Protein AF-A0A318Z7G8-F1 (afdb_monomer)

Organism: NCBI:txid1450539

Structure (mmCIF, N/CA/C/O backbone):
data_AF-A0A318Z7G8-F1
#
_entry.id   AF-A0A318Z7G8-F1
#
loop_
_atom_site.group_PDB
_atom_site.id
_atom_site.type_symbol
_atom_site.label_atom_id
_atom_site.label_alt_id
_atom_site.label_comp_id
_atom_site.label_asym_id
_atom_site.label_entity_id
_atom_site.label_seq_id
_atom_site.pdbx_PDB_ins_code
_atom_site.Cartn_x
_atom_site.Cartn_y
_atom_site.Cartn_z
_atom_site.occupancy
_atom_site.B_iso_or_equiv
_atom_site.auth_seq_id
_atom_site.auth_comp_id
_atom_site.auth_asym_id
_atom_site.auth_atom_id
_atom_site.pdbx_PDB_model_num
ATOM 1 N N . MET A 1 1 ? 38.518 12.939 -54.192 1.00 28.25 1 MET A N 1
ATOM 2 C CA . MET A 1 1 ? 39.125 14.227 -53.791 1.00 28.25 1 MET A CA 1
ATOM 3 C C . MET A 1 1 ? 38.011 15.250 -53.676 1.00 28.25 1 MET A C 1
ATOM 5 O O . MET A 1 1 ? 37.315 15.399 -54.661 1.00 28.25 1 MET A O 1
ATOM 9 N N . LYS A 1 2 ? 37.862 15.833 -52.472 1.00 27.08 2 LYS A N 1
ATOM 10 C CA . LYS A 1 2 ? 37.438 17.209 -52.117 1.00 27.08 2 LYS A CA 1
ATOM 11 C C . LYS A 1 2 ? 36.318 17.892 -52.931 1.00 27.08 2 LYS A C 1
ATOM 13 O O . LYS A 1 2 ? 36.395 17.907 -54.143 1.00 27.08 2 LYS A O 1
ATOM 18 N N . THR A 1 3 ? 35.358 18.636 -52.387 1.00 26.48 3 THR A N 1
ATOM 19 C CA . THR A 1 3 ? 34.865 19.006 -51.041 1.00 26.48 3 THR A CA 1
ATOM 20 C C . THR A 1 3 ? 33.727 20.013 -51.295 1.00 26.48 3 THR A C 1
ATOM 22 O O . THR A 1 3 ? 33.804 20.717 -52.292 1.00 26.48 3 THR A O 1
ATOM 25 N N . SER A 1 4 ? 32.835 20.184 -50.309 1.00 24.86 4 SER A N 1
ATOM 26 C CA . SER A 1 4 ? 32.226 21.471 -49.912 1.00 24.86 4 SER A CA 1
ATOM 27 C C . SER A 1 4 ? 31.283 22.179 -50.893 1.00 24.86 4 SER A C 1
ATOM 29 O O . SER A 1 4 ? 31.755 22.822 -51.819 1.00 24.86 4 SER A O 1
ATOM 31 N N . ASP A 1 5 ? 30.000 22.253 -50.524 1.00 24.05 5 ASP A N 1
ATOM 32 C CA . ASP A 1 5 ? 29.178 23.441 -50.779 1.00 24.05 5 ASP A CA 1
ATOM 33 C C . ASP A 1 5 ? 28.486 23.889 -49.485 1.00 24.05 5 ASP A C 1
ATOM 35 O O . ASP A 1 5 ? 27.828 23.105 -48.796 1.00 24.05 5 ASP A O 1
ATOM 39 N N . ASP A 1 6 ? 28.687 25.168 -49.175 1.00 26.48 6 ASP A N 1
ATOM 40 C CA . ASP A 1 6 ? 28.184 25.906 -48.024 1.00 26.48 6 ASP A CA 1
ATOM 41 C C . ASP A 1 6 ? 27.106 26.910 -48.486 1.00 26.48 6 ASP A C 1
ATOM 43 O O . ASP A 1 6 ? 27.318 27.700 -49.400 1.00 26.48 6 ASP A O 1
ATOM 47 N N . LEU A 1 7 ? 25.989 26.910 -47.753 1.00 24.06 7 LEU A N 1
ATOM 48 C CA . LEU A 1 7 ? 25.219 28.067 -47.262 1.00 24.06 7 LEU A CA 1
ATOM 49 C C . LEU A 1 7 ? 24.471 29.055 -48.203 1.00 24.06 7 LEU A C 1
ATOM 51 O O . LEU A 1 7 ? 25.043 29.955 -48.804 1.00 24.06 7 LEU A O 1
ATOM 55 N N . ARG A 1 8 ? 23.141 29.056 -47.951 1.00 24.61 8 ARG A N 1
ATOM 56 C CA . ARG A 1 8 ? 22.180 30.186 -47.784 1.00 24.61 8 ARG A CA 1
ATOM 57 C C . ARG A 1 8 ? 21.653 30.872 -49.049 1.00 24.61 8 ARG A C 1
ATOM 59 O O . ARG A 1 8 ? 22.427 31.307 -49.883 1.00 24.61 8 ARG A O 1
ATOM 66 N N . ILE A 1 9 ? 20.324 31.093 -49.120 1.00 24.69 9 ILE A N 1
ATOM 67 C CA . ILE A 1 9 ? 19.695 32.432 -49.000 1.00 24.69 9 ILE A CA 1
ATOM 68 C C . ILE A 1 9 ? 18.133 32.360 -48.907 1.00 24.69 9 ILE A C 1
ATOM 70 O O . ILE A 1 9 ? 17.493 31.772 -49.767 1.00 24.69 9 ILE A O 1
ATOM 74 N N . TRP A 1 10 ? 17.587 33.047 -47.877 1.00 24.45 10 TRP A N 1
ATOM 75 C CA . TRP A 1 10 ? 16.293 33.784 -47.728 1.00 24.45 10 TRP A CA 1
ATOM 76 C C . TRP A 1 10 ? 14.973 33.117 -47.242 1.00 24.45 10 TRP A C 1
ATOM 78 O O . TRP A 1 10 ? 14.460 32.173 -47.825 1.00 24.45 10 TRP A O 1
ATOM 88 N N . GLY A 1 11 ? 14.396 33.706 -46.170 1.00 21.09 11 GLY A N 1
ATOM 89 C CA . GLY A 1 11 ? 12.992 33.561 -45.700 1.00 21.09 11 GLY A CA 1
ATOM 90 C C . GLY A 1 11 ? 12.064 34.634 -46.316 1.00 21.09 11 GLY A C 1
ATOM 91 O O . GLY A 1 11 ? 12.413 35.114 -47.391 1.00 21.09 11 GLY A O 1
ATOM 92 N N . PRO A 1 12 ? 10.970 35.133 -45.676 1.00 36.91 12 PRO A N 1
ATOM 93 C CA . PRO A 1 12 ? 10.249 34.717 -44.459 1.00 36.91 12 PRO A CA 1
ATOM 94 C C . PRO A 1 12 ? 8.695 34.593 -44.629 1.00 36.91 12 PRO A C 1
ATOM 96 O O . PRO A 1 12 ? 8.121 34.985 -45.636 1.00 36.91 12 PRO A O 1
ATOM 99 N N . THR A 1 13 ? 8.015 34.175 -43.547 1.00 24.30 13 THR A N 1
ATOM 100 C CA . THR A 1 13 ? 6.597 34.419 -43.146 1.00 24.30 13 THR A CA 1
ATOM 101 C C . THR A 1 13 ? 5.492 33.346 -43.321 1.00 24.30 13 THR A C 1
ATOM 103 O O . THR A 1 13 ? 5.147 32.933 -44.418 1.00 24.30 13 THR A O 1
ATOM 106 N N . ARG A 1 14 ? 4.846 33.094 -42.158 1.00 24.17 14 ARG A N 1
ATOM 107 C CA . ARG A 1 14 ? 3.439 32.727 -41.841 1.00 24.17 14 ARG A CA 1
ATOM 108 C C . ARG A 1 14 ? 3.049 31.260 -41.533 1.00 24.17 14 ARG A C 1
ATOM 110 O O . ARG A 1 14 ? 2.764 30.468 -42.417 1.00 24.17 14 ARG A O 1
ATOM 117 N N . SER A 1 15 ? 2.785 31.073 -40.227 1.00 22.12 15 SER A N 1
ATOM 118 C CA . SER A 1 15 ? 1.856 30.145 -39.529 1.00 22.12 15 SER A CA 1
ATOM 119 C C . SER A 1 15 ? 2.341 28.718 -39.201 1.00 22.12 15 SER A C 1
ATOM 121 O O . SER A 1 15 ? 2.855 28.041 -40.085 1.00 22.12 15 SER A O 1
ATOM 123 N N . PRO A 1 16 ? 2.158 28.232 -37.950 1.00 22.12 16 PRO A N 1
ATOM 124 C CA . PRO A 1 16 ? 2.639 26.922 -37.508 1.00 22.12 16 PRO A CA 1
ATOM 125 C C . PRO A 1 16 ? 1.588 25.820 -37.740 1.00 22.12 16 PRO A C 1
ATOM 127 O O . PRO A 1 16 ? 0.400 26.074 -37.537 1.00 22.12 16 PRO A O 1
ATOM 130 N N . PRO A 1 17 ? 1.978 24.573 -38.058 1.00 23.17 17 PRO A N 1
ATOM 131 C CA . PRO A 1 17 ? 1.122 23.430 -37.803 1.00 23.17 17 PRO A CA 1
ATOM 132 C C . PRO A 1 17 ? 1.338 22.947 -36.362 1.00 23.17 17 PRO A C 1
ATOM 134 O O . PRO A 1 17 ? 2.461 22.713 -35.926 1.00 23.17 17 PRO A O 1
ATOM 137 N N . VAL A 1 18 ? 0.233 22.899 -35.622 1.00 25.19 18 VAL A N 1
ATOM 138 C CA . VAL A 1 18 ? -0.140 21.974 -34.538 1.00 25.19 18 VAL A CA 1
ATOM 139 C C . VAL A 1 18 ? 0.921 20.913 -34.177 1.00 25.19 18 VAL A C 1
ATOM 141 O O . VAL A 1 18 ? 1.178 20.007 -34.961 1.00 25.19 18 VAL A O 1
ATOM 144 N N . TRP A 1 19 ? 1.475 20.981 -32.957 1.00 20.56 19 TRP A N 1
ATOM 145 C CA . TRP A 1 19 ? 2.303 19.918 -32.355 1.00 20.56 19 TRP A CA 1
ATOM 146 C C . TRP A 1 19 ? 1.695 19.433 -31.024 1.00 20.56 19 TRP A C 1
ATOM 148 O O . TRP A 1 19 ? 2.012 19.935 -29.946 1.00 20.56 19 TRP A O 1
ATOM 158 N N . SER A 1 20 ? 0.836 18.421 -31.113 1.00 21.39 20 SER A N 1
ATOM 159 C CA . SER A 1 20 ? 0.545 17.391 -30.096 1.00 21.39 20 SER A CA 1
ATOM 160 C C . SER A 1 20 ? 1.202 16.098 -30.618 1.00 21.39 20 SER A C 1
ATOM 162 O O . SER A 1 20 ? 1.375 15.980 -31.820 1.00 21.39 20 SER A O 1
ATOM 164 N N . MET A 1 21 ? 1.666 15.077 -29.906 1.00 24.67 21 MET A N 1
ATOM 165 C CA . MET A 1 21 ? 1.542 14.514 -28.564 1.00 24.67 21 MET A CA 1
ATOM 166 C C . MET A 1 21 ? 2.656 13.450 -28.511 1.00 24.67 21 MET A C 1
ATOM 168 O O . MET A 1 21 ? 2.887 12.787 -29.514 1.00 24.67 21 MET A O 1
ATOM 172 N N . ILE A 1 22 ? 3.342 13.254 -27.382 1.00 27.52 22 ILE A N 1
ATOM 173 C CA . ILE A 1 22 ? 4.153 12.039 -27.159 1.00 27.52 22 ILE A CA 1
ATOM 174 C C . ILE A 1 22 ? 4.022 11.716 -25.671 1.00 27.52 22 ILE A C 1
ATOM 176 O O . ILE A 1 22 ? 4.453 12.523 -24.841 1.00 27.52 22 ILE A O 1
ATOM 180 N N . TYR A 1 23 ? 3.343 10.600 -25.393 1.00 24.52 23 TYR A N 1
ATOM 181 C CA . TYR A 1 23 ? 2.930 10.090 -24.086 1.00 24.52 23 TYR A CA 1
ATOM 182 C C . TYR A 1 23 ? 3.880 8.984 -23.610 1.00 24.52 23 TYR A C 1
ATOM 184 O O . TYR A 1 23 ? 4.115 8.001 -24.312 1.00 24.52 23 TYR A O 1
ATOM 192 N N . THR A 1 24 ? 4.350 9.118 -22.374 1.00 28.08 24 THR A N 1
ATOM 193 C CA . THR A 1 24 ? 4.839 8.026 -21.527 1.00 28.08 24 THR A CA 1
ATOM 194 C C . THR A 1 24 ? 3.928 7.974 -20.301 1.00 28.08 24 THR A C 1
ATOM 196 O O . THR A 1 24 ? 3.599 9.000 -19.723 1.00 28.08 24 THR A O 1
ATOM 199 N N . SER A 1 25 ? 3.434 6.791 -19.957 1.00 30.67 25 SER A N 1
ATOM 200 C CA . SER A 1 25 ? 2.810 6.447 -18.671 1.00 30.67 25 SER A CA 1
ATOM 201 C C . SER A 1 25 ? 1.802 7.349 -17.976 1.00 30.67 25 SER A C 1
ATOM 203 O O . SER A 1 25 ? 1.813 7.330 -16.761 1.00 30.67 25 SER A O 1
ATOM 205 N N . ARG A 1 26 ? 0.906 8.095 -18.638 1.00 38.47 26 ARG A N 1
ATOM 206 C CA . ARG A 1 26 ? -0.037 9.021 -17.946 1.00 38.47 26 ARG A CA 1
ATOM 207 C C . ARG A 1 26 ? 0.625 10.011 -16.951 1.00 38.47 26 ARG A C 1
ATOM 209 O O . ARG A 1 26 ? -0.055 10.911 -16.502 1.00 38.47 26 ARG A O 1
ATOM 216 N N . ARG A 1 27 ? 1.949 9.933 -16.777 1.00 46.72 27 ARG A N 1
ATOM 217 C CA . ARG A 1 27 ? 2.882 10.609 -15.889 1.00 46.72 27 ARG A CA 1
ATOM 218 C C . ARG A 1 27 ? 3.991 11.141 -16.790 1.00 46.72 27 ARG A C 1
ATOM 220 O O . ARG A 1 27 ? 4.793 10.354 -17.294 1.00 46.72 27 ARG A O 1
ATOM 227 N N . ILE A 1 28 ? 4.061 12.460 -16.951 1.00 34.56 28 ILE A N 1
ATOM 228 C CA . ILE A 1 28 ? 5.287 13.191 -17.314 1.00 34.56 28 ILE A CA 1
ATOM 229 C C . ILE A 1 28 ? 5.379 13.993 -18.626 1.00 34.56 28 ILE A C 1
ATOM 231 O O . ILE A 1 28 ? 5.517 13.456 -19.721 1.00 34.56 28 ILE A O 1
ATOM 235 N N . ARG A 1 29 ? 5.426 15.331 -18.448 1.00 29.02 29 ARG A N 1
ATOM 236 C CA . ARG A 1 29 ? 5.925 16.432 -19.298 1.00 29.02 29 ARG A CA 1
ATOM 237 C C . ARG A 1 29 ? 6.364 17.688 -18.493 1.00 29.02 29 ARG A C 1
ATOM 239 O O . ARG A 1 29 ? 6.017 18.812 -18.850 1.00 29.02 29 ARG A O 1
ATOM 246 N N . ILE A 1 30 ? 7.193 17.578 -17.455 1.00 28.59 30 ILE A N 1
ATOM 247 C CA . ILE A 1 30 ? 8.057 18.691 -17.022 1.00 28.59 30 ILE A CA 1
ATOM 248 C C . ILE A 1 30 ? 9.335 18.567 -17.845 1.00 28.59 30 ILE A C 1
ATOM 250 O O . ILE A 1 30 ? 10.295 17.878 -17.495 1.00 28.59 30 ILE A O 1
ATOM 254 N N . ARG A 1 31 ? 9.341 19.223 -19.008 1.00 29.45 31 ARG A N 1
ATOM 255 C CA . ARG A 1 31 ? 10.542 19.351 -19.833 1.00 29.45 31 ARG A CA 1
ATOM 256 C C . ARG A 1 31 ? 11.536 20.308 -19.152 1.00 29.45 31 ARG A C 1
ATOM 258 O O . ARG A 1 31 ? 11.274 21.490 -18.982 1.00 29.45 31 ARG A O 1
ATOM 265 N N . LEU A 1 32 ? 12.743 19.792 -18.913 1.00 27.20 32 LEU A N 1
ATOM 266 C CA . LEU A 1 32 ? 14.032 20.488 -19.080 1.00 27.20 32 LEU A CA 1
ATOM 267 C C . LEU A 1 32 ? 14.521 21.549 -18.073 1.00 27.20 32 LEU A C 1
ATOM 269 O O . LEU A 1 32 ? 15.572 22.136 -18.333 1.00 27.20 32 LEU A O 1
ATOM 273 N N . ARG A 1 33 ? 13.917 21.748 -16.895 1.00 31.92 33 ARG A N 1
ATOM 274 C CA . ARG A 1 33 ? 14.550 22.597 -15.847 1.00 31.92 33 ARG A CA 1
ATOM 275 C C . ARG A 1 33 ? 14.926 21.904 -14.540 1.00 31.92 33 ARG A C 1
ATOM 277 O O . ARG A 1 33 ? 15.746 22.442 -13.803 1.00 31.92 33 ARG A O 1
ATOM 284 N N . LEU A 1 34 ? 14.424 20.699 -14.282 1.00 37.28 34 LEU A N 1
ATOM 285 C CA . LEU A 1 34 ? 14.638 20.023 -12.998 1.00 37.28 34 LEU A CA 1
ATOM 286 C C . LEU A 1 34 ? 15.929 19.209 -12.862 1.00 37.28 34 LEU A C 1
ATOM 288 O O . LEU A 1 34 ? 16.325 18.892 -11.746 1.00 37.28 34 LEU A O 1
ATOM 292 N N . VAL A 1 35 ? 16.606 18.875 -13.960 1.00 32.72 35 VAL A N 1
ATOM 293 C CA . VAL A 1 35 ? 17.831 18.050 -13.905 1.00 32.72 35 VAL A CA 1
ATOM 294 C C . VAL A 1 35 ? 19.053 18.782 -14.482 1.00 32.72 35 VAL A C 1
ATOM 296 O O . VAL A 1 35 ? 20.159 18.617 -13.979 1.00 32.72 35 VAL A O 1
ATOM 299 N N . ASN A 1 36 ? 18.865 19.720 -15.420 1.00 26.67 36 ASN A N 1
ATOM 300 C CA . ASN A 1 36 ? 19.968 20.410 -16.112 1.00 26.67 36 ASN A CA 1
ATOM 301 C C . ASN A 1 36 ? 20.596 21.615 -15.380 1.00 26.67 36 ASN A C 1
ATOM 303 O O . ASN A 1 36 ? 21.446 22.295 -15.952 1.00 26.67 36 ASN A O 1
ATOM 307 N N . LEU A 1 37 ? 20.229 21.894 -14.124 1.00 32.03 37 LEU A N 1
ATOM 308 C CA . LEU A 1 37 ? 20.959 22.867 -13.288 1.00 32.03 37 LEU A CA 1
ATOM 309 C C . LEU A 1 37 ? 22.104 22.233 -12.481 1.00 32.03 37 LEU A C 1
ATOM 311 O O . LEU A 1 37 ? 22.892 22.951 -11.870 1.00 32.03 37 LEU A O 1
ATOM 315 N N . SER A 1 38 ? 22.259 20.907 -12.529 1.00 34.81 38 SER A N 1
ATOM 316 C CA . SER A 1 38 ? 23.499 20.247 -12.115 1.00 34.81 38 SER A CA 1
ATOM 317 C C . SER A 1 38 ? 24.380 20.080 -13.356 1.00 34.81 38 SER A C 1
ATOM 319 O O . SER A 1 38 ? 24.003 19.352 -14.261 1.00 34.81 38 SER A O 1
ATOM 321 N N . PHE A 1 39 ? 25.531 20.761 -13.394 1.00 30.61 39 PHE A N 1
ATOM 322 C CA . PHE A 1 39 ? 26.495 20.865 -14.512 1.00 30.61 39 PHE A CA 1
ATOM 323 C C . PHE A 1 39 ? 26.244 21.956 -15.566 1.00 30.61 39 PHE A C 1
ATOM 325 O O . PHE A 1 39 ? 26.186 21.696 -16.763 1.00 30.61 39 PHE A O 1
ATOM 332 N N . LYS A 1 40 ? 26.242 23.221 -15.130 1.00 26.89 40 LYS A N 1
ATOM 333 C CA . LYS A 1 40 ? 26.881 24.323 -15.879 1.00 26.89 40 LYS A CA 1
ATOM 334 C C . LYS A 1 40 ? 27.227 25.486 -14.943 1.00 26.89 40 LYS A C 1
ATOM 336 O O . LYS A 1 40 ? 26.778 26.610 -15.111 1.00 26.89 40 LYS A O 1
ATOM 341 N N . VAL A 1 41 ? 28.066 25.206 -13.947 1.00 25.16 41 VAL A N 1
ATOM 342 C CA . VAL A 1 41 ? 28.971 26.239 -13.432 1.00 25.16 41 VAL A CA 1
ATOM 343 C C . VAL A 1 41 ? 30.244 26.094 -14.252 1.00 25.16 41 VAL A C 1
ATOM 345 O O . VAL A 1 41 ? 31.081 25.241 -13.977 1.00 25.16 41 VAL A O 1
ATOM 348 N N . THR A 1 42 ? 30.359 26.873 -15.323 1.00 27.00 42 THR A N 1
ATOM 349 C CA . THR A 1 42 ? 31.674 27.194 -15.880 1.00 27.00 42 THR A CA 1
ATOM 350 C C . THR A 1 42 ? 32.433 27.959 -14.798 1.00 27.00 42 THR A C 1
ATOM 352 O O . THR A 1 42 ? 31.927 29.003 -14.373 1.00 27.00 42 THR A O 1
ATOM 355 N N . PRO A 1 43 ? 33.603 27.500 -14.321 1.00 26.55 43 PRO A N 1
ATOM 356 C CA . PRO A 1 43 ? 34.436 28.360 -13.505 1.00 26.55 43 PRO A CA 1
ATOM 357 C C . PRO A 1 43 ? 34.907 29.494 -14.415 1.00 26.55 43 PRO A C 1
ATOM 359 O O . PRO A 1 43 ? 35.604 29.272 -15.406 1.00 26.55 43 PRO A O 1
ATOM 362 N N . ALA A 1 44 ? 34.453 30.709 -14.114 1.00 25.48 44 ALA A N 1
ATOM 363 C CA . ALA A 1 44 ? 35.063 31.903 -14.659 1.00 25.48 44 ALA A CA 1
ATOM 364 C C . ALA A 1 44 ? 36.550 31.862 -14.296 1.00 25.48 44 ALA A C 1
ATOM 366 O O . ALA A 1 44 ? 36.917 31.597 -13.151 1.00 25.48 44 ALA A O 1
ATOM 367 N N . ALA A 1 45 ? 37.388 32.065 -15.305 1.00 28.55 45 ALA A N 1
ATOM 368 C CA . ALA A 1 45 ? 38.822 32.145 -15.159 1.00 28.55 45 ALA A CA 1
ATOM 369 C C . ALA A 1 45 ? 39.192 33.218 -14.127 1.00 28.55 45 ALA A C 1
ATOM 371 O O . ALA A 1 45 ? 38.938 34.402 -14.336 1.00 28.55 45 ALA A O 1
ATOM 372 N N . THR A 1 46 ? 39.868 32.807 -13.062 1.00 28.34 46 THR A N 1
ATOM 373 C CA . THR A 1 46 ? 40.795 33.669 -12.338 1.00 28.34 46 THR A CA 1
ATOM 374 C C . THR A 1 46 ? 42.085 32.900 -12.116 1.00 28.34 46 THR A C 1
ATOM 376 O O . THR A 1 46 ? 42.157 31.885 -11.430 1.00 28.34 46 THR A O 1
ATOM 379 N N . SER A 1 47 ? 43.104 33.401 -12.799 1.00 27.42 47 SER A N 1
ATOM 380 C CA . SER A 1 47 ? 44.520 33.129 -12.627 1.00 27.42 47 SER A CA 1
ATOM 381 C C . SER A 1 47 ? 44.943 33.145 -11.158 1.00 27.42 47 SER A C 1
ATOM 383 O O . SER A 1 47 ? 44.670 34.110 -10.445 1.00 27.42 47 SER A O 1
ATOM 385 N N . GLY A 1 48 ? 45.697 32.132 -10.747 1.00 26.31 48 GLY A N 1
ATOM 386 C CA . GLY A 1 48 ? 46.367 32.104 -9.453 1.00 26.31 48 GLY A CA 1
ATOM 387 C C . GLY A 1 48 ? 46.955 30.727 -9.212 1.00 26.31 48 GLY A C 1
ATOM 388 O O . GLY A 1 48 ? 46.292 29.859 -8.658 1.00 26.31 48 GLY A O 1
ATOM 389 N N . GLY A 1 49 ? 48.173 30.506 -9.707 1.00 24.22 49 GLY A N 1
ATOM 390 C CA . GLY A 1 49 ? 48.898 29.268 -9.464 1.00 24.22 49 GLY A CA 1
ATOM 391 C C . GLY A 1 49 ? 49.183 29.062 -7.980 1.00 24.22 49 GLY A C 1
ATOM 392 O O . GLY A 1 49 ? 49.296 30.025 -7.232 1.00 24.22 49 GLY A O 1
ATOM 393 N N . LEU A 1 50 ? 49.328 27.799 -7.590 1.00 26.03 50 LEU A N 1
ATOM 394 C CA . LEU A 1 50 ? 50.413 27.304 -6.746 1.00 26.03 50 LEU A CA 1
ATOM 395 C C . LEU A 1 50 ? 50.360 25.771 -6.757 1.00 26.03 50 LEU A C 1
ATOM 397 O O . LEU A 1 50 ? 49.339 25.135 -6.513 1.00 26.03 50 LEU A O 1
ATOM 401 N N . THR A 1 51 ? 51.496 25.205 -7.126 1.00 24.39 51 THR A N 1
ATOM 402 C CA . THR A 1 51 ? 51.841 23.790 -7.174 1.00 24.39 51 THR A CA 1
ATOM 403 C C . THR A 1 51 ? 51.922 23.186 -5.772 1.00 24.39 51 THR A C 1
ATOM 405 O O . THR A 1 51 ? 52.613 23.757 -4.935 1.00 24.39 51 THR A O 1
ATOM 408 N N . ALA A 1 52 ? 51.346 22.000 -5.546 1.00 25.27 52 ALA A N 1
ATOM 409 C CA . ALA A 1 52 ? 51.902 21.007 -4.617 1.00 25.27 52 ALA A CA 1
ATOM 410 C C . ALA A 1 52 ? 51.230 19.634 -4.793 1.00 25.27 52 ALA A C 1
ATOM 412 O O . ALA A 1 52 ? 50.077 19.410 -4.441 1.00 25.27 52 ALA A O 1
ATOM 413 N N . SER A 1 53 ? 52.005 18.716 -5.349 1.00 22.47 53 SER A N 1
ATOM 414 C CA . SER A 1 53 ? 51.827 17.267 -5.403 1.00 22.47 53 SER A CA 1
ATOM 415 C C . SER A 1 53 ? 52.198 16.597 -4.076 1.00 22.47 53 SER A C 1
ATOM 417 O O . SER A 1 53 ? 53.270 16.907 -3.579 1.00 22.47 53 SER A O 1
ATOM 419 N N . PHE A 1 54 ? 51.420 15.620 -3.589 1.00 24.23 54 PHE A N 1
ATOM 420 C CA . PHE A 1 54 ? 51.852 14.516 -2.698 1.00 24.23 54 PHE A CA 1
ATOM 421 C C . PHE A 1 54 ? 50.816 13.379 -2.843 1.00 24.23 54 PHE A C 1
ATOM 423 O O . PHE A 1 54 ? 49.631 13.608 -2.640 1.00 24.23 54 PHE A O 1
ATOM 430 N N . SER A 1 55 ? 51.117 12.248 -3.489 1.00 22.89 55 SER A N 1
ATOM 431 C CA . SER A 1 55 ? 51.941 11.090 -3.085 1.00 22.89 55 SER A CA 1
ATOM 432 C C . SER A 1 55 ? 51.405 10.305 -1.884 1.00 22.89 55 SER A C 1
ATOM 434 O O . SER A 1 55 ? 51.116 10.848 -0.826 1.00 22.89 55 SER A O 1
ATOM 436 N N . ALA A 1 56 ? 51.314 8.996 -2.114 1.00 23.58 56 ALA A N 1
ATOM 437 C CA . ALA A 1 56 ? 50.784 7.942 -1.267 1.00 23.58 56 ALA A CA 1
ATOM 438 C C . ALA A 1 56 ? 51.608 7.654 0.010 1.00 23.58 56 ALA A C 1
ATOM 440 O O . ALA A 1 56 ? 52.734 8.118 0.169 1.00 23.58 56 ALA A O 1
ATOM 441 N N . ALA A 1 57 ? 50.982 6.849 0.879 1.00 24.55 57 ALA A N 1
ATOM 442 C CA . ALA A 1 57 ? 51.383 6.337 2.199 1.00 24.55 57 ALA A CA 1
ATOM 443 C C . ALA A 1 57 ? 52.819 5.763 2.322 1.00 24.55 57 ALA A C 1
ATOM 445 O O . ALA A 1 57 ? 53.450 5.472 1.306 1.00 24.55 57 ALA A O 1
ATOM 446 N N . PRO A 1 58 ? 53.315 5.491 3.556 1.00 28.22 58 PRO A N 1
ATOM 447 C CA . PRO A 1 58 ? 53.145 4.132 4.112 1.00 28.22 58 PRO A CA 1
ATOM 448 C C . PRO A 1 58 ? 53.042 3.996 5.660 1.00 28.22 58 PRO A C 1
ATOM 450 O O . PRO A 1 58 ? 53.163 4.948 6.424 1.00 28.22 58 PRO A O 1
ATOM 453 N N . ARG A 1 59 ? 52.797 2.741 6.080 1.00 25.84 59 ARG A N 1
ATOM 454 C CA . ARG A 1 59 ? 52.679 2.152 7.438 1.00 25.84 59 ARG A CA 1
ATOM 455 C C . ARG A 1 59 ? 54.021 2.024 8.194 1.00 25.84 59 ARG A C 1
ATOM 457 O O . ARG A 1 59 ? 55.017 1.696 7.563 1.00 25.84 59 ARG A O 1
ATOM 464 N N . ALA A 1 60 ? 53.974 2.061 9.534 1.00 24.38 60 ALA A N 1
ATOM 465 C CA . ALA A 1 60 ? 54.749 1.259 10.520 1.00 24.38 60 ALA A CA 1
ATOM 466 C C . ALA A 1 60 ? 54.132 1.535 11.924 1.00 24.38 60 ALA A C 1
ATOM 468 O O . ALA A 1 60 ? 53.792 2.682 12.179 1.00 24.38 60 ALA A O 1
ATOM 469 N N . VAL A 1 61 ? 53.757 0.637 12.850 1.00 23.78 61 VAL A N 1
ATOM 470 C CA . VAL A 1 61 ? 54.236 -0.662 13.381 1.00 23.78 61 VAL A CA 1
ATOM 471 C C . VAL A 1 61 ? 55.417 -0.542 14.375 1.00 23.78 61 VAL A C 1
ATOM 473 O O . VAL A 1 61 ? 56.568 -0.584 13.972 1.00 23.78 61 VAL A O 1
ATOM 476 N N . ILE A 1 62 ? 55.046 -0.515 15.674 1.00 25.81 62 ILE A N 1
ATOM 477 C CA . ILE A 1 62 ? 55.572 -1.296 16.829 1.00 25.81 62 ILE A CA 1
ATOM 478 C C . ILE A 1 62 ? 56.655 -0.718 17.798 1.00 25.81 62 ILE A C 1
ATOM 480 O O . ILE A 1 62 ? 57.783 -0.438 17.419 1.00 25.81 62 ILE A O 1
ATOM 484 N N . ASN A 1 63 ? 56.269 -0.781 19.094 1.00 23.00 63 ASN A N 1
ATOM 485 C CA . ASN A 1 63 ? 56.991 -1.017 20.373 1.00 23.00 63 ASN A CA 1
ATOM 486 C C . ASN A 1 63 ? 57.614 0.105 21.234 1.00 23.00 63 ASN A C 1
ATOM 488 O O . ASN A 1 63 ? 58.486 0.842 20.799 1.00 23.00 63 ASN A O 1
ATOM 492 N N . GLY A 1 64 ? 57.289 0.038 22.544 1.00 24.42 64 GLY A N 1
ATOM 493 C CA . GLY A 1 64 ? 58.224 0.330 23.647 1.00 24.42 64 GLY A CA 1
ATOM 494 C C . GLY A 1 64 ? 57.676 1.127 24.846 1.00 24.42 64 GLY A C 1
ATOM 495 O O . GLY A 1 64 ? 57.785 2.343 24.865 1.00 24.42 64 GLY A O 1
ATOM 496 N N . GLN A 1 65 ? 57.146 0.444 25.871 1.00 22.81 65 GLN A N 1
ATOM 497 C CA . GLN A 1 65 ? 57.018 0.920 27.274 1.00 22.81 65 GLN A CA 1
ATOM 498 C C . GLN A 1 65 ? 58.410 1.056 27.961 1.00 22.81 65 GLN A C 1
ATOM 500 O O . GLN A 1 65 ? 59.386 0.627 27.342 1.00 22.81 65 GLN A O 1
ATOM 505 N N . PRO A 1 66 ? 58.553 1.406 29.270 1.00 37.09 66 PRO A N 1
ATOM 506 C CA . PRO A 1 66 ? 57.754 2.229 30.211 1.00 37.09 66 PRO A CA 1
ATOM 507 C C . PRO A 1 66 ? 58.624 3.267 30.986 1.00 37.09 66 PRO A C 1
ATOM 509 O O . PRO A 1 66 ? 59.849 3.200 30.958 1.00 37.09 66 PRO A O 1
ATOM 512 N N . ALA A 1 67 ? 58.013 4.160 31.780 1.00 26.80 67 ALA A N 1
ATOM 513 C CA . ALA A 1 67 ? 58.649 4.718 32.986 1.00 26.80 67 ALA A CA 1
ATOM 514 C C . ALA A 1 67 ? 57.605 5.229 33.995 1.00 26.80 67 ALA A C 1
ATOM 516 O O . ALA A 1 67 ? 56.634 5.885 33.630 1.00 26.80 67 ALA A O 1
ATOM 517 N N . ASP A 1 68 ? 57.847 4.878 35.254 1.00 24.53 68 ASP A N 1
ATOM 518 C CA . ASP A 1 68 ? 57.020 5.047 36.450 1.00 24.53 68 ASP A CA 1
ATOM 519 C C . ASP A 1 68 ? 57.578 6.169 37.361 1.00 24.53 68 ASP A C 1
ATOM 521 O O . ASP A 1 68 ? 58.695 6.637 37.131 1.00 24.53 68 ASP A O 1
ATOM 525 N N . ASN A 1 69 ? 56.856 6.459 38.458 1.00 26.62 69 ASN A N 1
ATOM 526 C CA . ASN A 1 69 ? 57.191 7.271 39.657 1.00 26.62 69 ASN A CA 1
ATOM 527 C C . ASN A 1 69 ? 56.911 8.798 39.618 1.00 26.62 69 ASN A C 1
ATOM 529 O O . ASN A 1 69 ? 57.283 9.475 38.674 1.00 26.62 69 ASN A O 1
ATOM 533 N N . GLN A 1 70 ? 56.369 9.470 40.654 1.00 25.92 70 GLN A N 1
ATOM 534 C CA . GLN A 1 70 ? 55.944 9.097 42.019 1.00 25.92 70 GLN A CA 1
ATOM 535 C C . GLN A 1 70 ? 55.239 10.283 42.736 1.00 25.92 70 GLN A C 1
ATOM 537 O O . GLN A 1 70 ? 55.629 11.421 42.511 1.00 25.92 70 GLN A O 1
ATOM 542 N N . ARG A 1 71 ? 54.365 9.943 43.715 1.00 25.00 71 ARG A N 1
ATOM 543 C CA . ARG A 1 71 ? 54.075 10.575 45.048 1.00 25.00 71 ARG A CA 1
ATOM 544 C C . ARG A 1 71 ? 53.526 12.018 45.111 1.00 25.00 71 ARG A C 1
ATOM 546 O O . ARG A 1 71 ? 53.991 12.888 44.401 1.00 25.00 71 ARG A O 1
ATOM 553 N N . THR A 1 72 ? 52.547 12.351 45.968 1.00 27.16 72 THR A N 1
ATOM 554 C CA . THR A 1 72 ? 52.483 12.257 47.459 1.00 27.16 72 THR A CA 1
ATOM 555 C C . THR A 1 72 ? 51.004 12.287 47.961 1.00 27.16 72 THR A C 1
ATOM 557 O O . THR A 1 72 ? 50.193 13.003 47.392 1.00 27.16 72 THR A O 1
ATOM 560 N N . THR A 1 73 ? 50.515 11.368 48.825 1.00 26.89 73 THR A N 1
ATOM 561 C CA . THR A 1 73 ? 50.303 11.429 50.318 1.00 26.89 73 THR A CA 1
ATOM 562 C C . THR A 1 73 ? 49.617 12.712 50.845 1.00 26.89 73 THR A C 1
ATOM 564 O O . THR A 1 73 ? 50.056 13.780 50.454 1.00 26.89 73 THR A O 1
ATOM 567 N N . ASN A 1 74 ? 48.656 12.792 51.787 1.00 25.61 74 ASN A N 1
ATOM 568 C CA . ASN A 1 74 ? 48.174 11.984 52.932 1.00 25.61 74 ASN A CA 1
ATOM 569 C C . ASN A 1 74 ? 46.855 12.653 53.456 1.00 25.61 74 ASN A C 1
ATOM 571 O O . ASN A 1 74 ? 46.746 13.868 53.374 1.00 25.61 74 ASN A O 1
ATOM 575 N N . ARG A 1 75 ? 45.797 11.929 53.865 1.00 24.56 75 ARG A N 1
ATOM 576 C CA . ARG A 1 75 ? 45.401 11.505 55.242 1.00 24.56 75 ARG A CA 1
ATOM 577 C C . ARG A 1 75 ? 44.278 12.343 55.917 1.00 24.56 75 ARG A C 1
ATOM 579 O O . ARG A 1 75 ? 44.297 13.561 55.951 1.00 24.56 75 ARG A O 1
ATOM 586 N N . VAL A 1 76 ? 43.334 11.573 56.468 1.00 25.38 76 VAL A N 1
ATOM 587 C CA . VAL A 1 76 ? 42.108 11.805 57.270 1.00 25.38 76 VAL A CA 1
ATOM 588 C C . VAL A 1 76 ? 42.349 12.492 58.633 1.00 25.38 76 VAL A C 1
ATOM 590 O O . VAL A 1 76 ? 43.406 12.238 59.205 1.00 25.38 76 VAL A O 1
ATOM 593 N N . GLN A 1 77 ? 41.356 13.227 59.190 1.00 23.61 77 GLN A N 1
ATOM 594 C CA . GLN A 1 77 ? 40.748 13.033 60.544 1.00 23.61 77 GLN A CA 1
ATOM 595 C C . GLN A 1 77 ? 39.770 14.157 61.013 1.00 23.61 77 GLN A C 1
ATOM 597 O O . GLN A 1 77 ? 40.131 15.323 61.024 1.00 23.61 77 GLN A O 1
ATOM 602 N N . HIS A 1 78 ? 38.554 13.722 61.402 1.00 23.38 78 HIS A N 1
ATOM 603 C CA . HIS A 1 78 ? 37.666 14.046 62.554 1.00 23.38 78 HIS A CA 1
ATOM 604 C C . HIS A 1 78 ? 37.325 15.483 63.076 1.00 23.38 78 HIS A C 1
ATOM 606 O O . HIS A 1 78 ? 38.199 16.311 63.281 1.00 23.38 78 HIS A O 1
ATOM 612 N N . GLU A 1 79 ? 36.008 15.638 63.366 1.00 21.98 79 GLU A N 1
ATOM 613 C CA . GLU A 1 79 ? 35.175 16.471 64.307 1.00 21.98 79 GLU A CA 1
ATOM 614 C C . GLU A 1 79 ? 35.823 17.118 65.574 1.00 21.98 79 GLU A C 1
ATOM 616 O O . GLU A 1 79 ? 36.966 16.746 65.835 1.00 21.98 79 GLU A O 1
ATOM 621 N N . PRO A 1 80 ? 35.146 17.935 66.466 1.00 38.44 80 PRO A N 1
ATOM 622 C CA . PRO A 1 80 ? 33.679 18.197 66.690 1.00 38.44 80 PRO A CA 1
ATOM 623 C C . PRO A 1 80 ? 33.205 19.631 67.184 1.00 38.44 80 PRO A C 1
ATOM 625 O O . PRO A 1 80 ? 34.034 20.481 67.480 1.00 38.44 80 PRO A O 1
ATOM 628 N N . LEU A 1 81 ? 31.863 19.797 67.391 1.00 23.59 81 LEU A N 1
ATOM 629 C CA . LEU A 1 81 ? 31.061 20.638 68.368 1.00 23.59 81 LEU A CA 1
ATOM 630 C C . LEU A 1 81 ? 31.183 22.204 68.332 1.00 23.59 81 LEU A C 1
ATOM 632 O O . LEU A 1 81 ? 32.229 22.716 67.983 1.00 23.59 81 LEU A O 1
ATOM 636 N N . SER A 1 82 ? 30.209 23.093 68.646 1.00 24.03 82 SER A N 1
ATOM 637 C CA . SER A 1 82 ? 29.104 23.143 69.638 1.00 24.03 82 SER A CA 1
ATOM 638 C C . SER A 1 82 ? 28.083 24.311 69.414 1.00 24.03 82 SER A C 1
ATOM 640 O O . SER A 1 82 ? 28.349 25.259 68.685 1.00 24.03 82 SER A O 1
ATOM 642 N N . GLU A 1 83 ? 26.958 24.224 70.142 1.00 24.50 83 GLU A N 1
ATOM 643 C CA . GLU A 1 83 ? 25.722 25.033 70.349 1.00 24.50 83 GLU A CA 1
ATOM 644 C C . GLU A 1 83 ? 25.740 26.583 70.530 1.00 24.50 83 GLU A C 1
ATOM 646 O O . GLU A 1 83 ? 26.719 27.159 70.988 1.00 24.50 83 GLU A O 1
ATOM 651 N N . THR A 1 84 ? 24.567 27.231 70.320 1.00 26.77 84 THR A N 1
ATOM 652 C CA . THR A 1 84 ? 23.856 28.221 71.208 1.00 26.77 84 THR A CA 1
ATOM 653 C C . THR A 1 84 ? 22.482 28.605 70.586 1.00 26.77 84 THR A C 1
ATOM 655 O O . THR A 1 84 ? 22.424 28.928 69.408 1.00 26.77 84 THR A O 1
ATOM 658 N N . ARG A 1 85 ? 21.318 28.268 71.179 1.00 26.59 85 ARG A N 1
ATOM 659 C CA . ARG A 1 85 ? 20.429 28.909 72.200 1.00 26.59 85 ARG A CA 1
ATOM 660 C C . ARG A 1 85 ? 19.340 29.893 71.686 1.00 26.59 85 ARG A C 1
ATOM 662 O O . ARG A 1 85 ? 19.575 30.719 70.821 1.00 26.59 85 ARG A O 1
ATOM 669 N N . PHE A 1 86 ? 18.142 29.720 72.266 1.00 26.91 86 PHE A N 1
ATOM 670 C CA . PHE A 1 86 ? 16.780 30.209 71.950 1.00 26.91 86 PHE A CA 1
ATOM 671 C C . PHE A 1 86 ? 16.334 31.407 72.817 1.00 26.91 86 PHE A C 1
ATOM 673 O O . PHE A 1 86 ? 16.852 31.543 73.919 1.00 26.91 86 PHE A O 1
ATOM 680 N N . GLU A 1 87 ? 15.241 32.098 72.432 1.00 27.67 87 GLU A N 1
ATOM 681 C CA . GLU A 1 87 ? 14.238 32.658 73.372 1.00 27.67 87 GLU A CA 1
ATOM 682 C C . GLU A 1 87 ? 12.843 32.873 72.722 1.00 27.67 87 GLU A C 1
ATOM 684 O O . GLU A 1 87 ? 12.764 33.300 71.572 1.00 27.67 87 GLU A O 1
ATOM 689 N N . GLY A 1 88 ? 11.745 32.581 73.455 1.00 26.06 88 GLY A N 1
ATOM 690 C CA . GLY A 1 88 ? 10.366 32.952 73.063 1.00 26.06 88 GLY A CA 1
ATOM 691 C C . GLY A 1 88 ? 9.164 32.143 73.623 1.00 26.06 88 GLY A C 1
ATOM 692 O O . GLY A 1 88 ? 8.559 31.383 72.882 1.00 26.06 88 GLY A O 1
ATOM 693 N N . ALA A 1 89 ? 8.799 32.388 74.895 1.00 28.50 89 ALA A N 1
ATOM 694 C CA . ALA A 1 89 ? 7.457 32.401 75.546 1.00 28.50 89 ALA A CA 1
ATOM 695 C C . ALA A 1 89 ? 6.493 31.164 75.689 1.00 28.50 89 ALA A C 1
ATOM 697 O O . ALA A 1 89 ? 5.860 30.689 74.755 1.00 28.50 89 ALA A O 1
ATOM 698 N N . MET A 1 90 ? 6.312 30.791 76.975 1.00 27.34 90 MET A N 1
ATOM 699 C CA . MET A 1 90 ? 5.257 30.104 77.778 1.00 27.34 90 MET A CA 1
ATOM 700 C C . MET A 1 90 ? 3.838 29.763 77.238 1.00 27.34 90 MET A C 1
ATOM 702 O O . MET A 1 90 ? 3.100 30.633 76.792 1.00 27.34 90 MET A O 1
ATOM 706 N N . THR A 1 91 ? 3.328 28.558 77.574 1.00 28.23 91 THR A N 1
ATOM 707 C CA . THR A 1 91 ? 2.405 28.277 78.721 1.00 28.23 91 THR A CA 1
ATOM 708 C C . THR A 1 91 ? 2.082 26.768 78.871 1.00 28.23 91 THR A C 1
ATOM 710 O O . THR A 1 91 ? 2.151 25.996 77.922 1.00 28.23 91 THR A O 1
ATOM 713 N N . MET A 1 92 ? 1.802 26.338 80.110 1.00 31.70 92 MET A N 1
ATOM 714 C CA . MET A 1 92 ? 1.716 24.948 80.603 1.00 31.70 92 MET A CA 1
ATOM 715 C C . MET A 1 92 ? 0.345 24.274 80.385 1.00 31.70 92 MET A C 1
ATOM 717 O O . MET A 1 92 ? -0.681 24.916 80.571 1.00 31.70 92 MET A O 1
ATOM 721 N N . THR A 1 93 ? 0.319 22.949 80.162 1.00 29.89 93 THR A N 1
ATOM 722 C CA . THR A 1 93 ? -0.279 21.926 81.067 1.00 29.89 93 THR A CA 1
ATOM 723 C C . THR A 1 93 ? -0.335 20.538 80.400 1.00 29.89 93 THR A C 1
ATOM 725 O O . THR A 1 93 ? -0.979 20.344 79.378 1.00 29.89 93 THR A O 1
ATOM 728 N N . GLY A 1 94 ? 0.317 19.537 81.007 1.00 31.06 94 GLY A N 1
ATOM 729 C CA . GLY A 1 94 ? 0.181 18.122 80.631 1.00 31.06 94 GLY A CA 1
ATOM 730 C C . GLY A 1 94 ? 1.454 17.306 80.878 1.00 31.06 94 GLY A C 1
ATOM 731 O O . GLY A 1 94 ? 2.476 17.538 80.246 1.00 31.06 94 GLY A O 1
ATOM 732 N N . ARG A 1 95 ? 1.406 16.348 81.815 1.00 34.50 95 ARG A N 1
ATOM 733 C CA . ARG A 1 95 ? 2.515 15.434 82.168 1.00 34.50 95 ARG A CA 1
ATOM 734 C C . ARG A 1 95 ? 3.132 14.769 80.917 1.00 34.50 95 ARG A C 1
ATOM 736 O O . ARG A 1 95 ? 2.375 14.163 80.157 1.00 34.50 95 ARG A O 1
ATOM 743 N N . PRO A 1 96 ? 4.466 14.763 80.725 1.00 36.50 96 PRO A N 1
ATOM 744 C CA . PRO A 1 96 ? 5.067 14.071 79.590 1.00 36.50 96 PRO A CA 1
ATOM 745 C C . PRO A 1 96 ? 4.949 12.551 79.767 1.00 36.50 96 PRO A C 1
ATOM 747 O O . PRO A 1 96 ? 5.435 11.977 80.745 1.00 36.50 96 PRO A O 1
ATOM 750 N N . GLN A 1 97 ? 4.303 11.881 78.810 1.00 45.12 97 GLN A N 1
ATOM 751 C CA . GLN A 1 97 ? 4.374 10.426 78.686 1.00 45.12 97 GLN A CA 1
ATOM 752 C C . GLN A 1 97 ? 5.829 10.044 78.398 1.00 45.12 97 GLN A C 1
ATOM 754 O O . GLN A 1 97 ? 6.358 10.342 77.330 1.00 45.12 97 GLN A O 1
ATOM 759 N N . ALA A 1 98 ? 6.484 9.395 79.362 1.00 53.44 98 ALA A N 1
ATOM 760 C CA . ALA A 1 98 ? 7.846 8.906 79.199 1.00 53.44 98 ALA A CA 1
ATOM 761 C C . ALA A 1 98 ? 7.947 8.014 77.947 1.00 53.44 98 ALA A C 1
ATOM 763 O O . ALA A 1 98 ? 7.204 7.037 77.803 1.00 53.44 98 ALA A O 1
ATOM 764 N N . ALA A 1 99 ? 8.869 8.362 77.045 1.00 52.16 99 ALA A N 1
ATOM 765 C CA . ALA A 1 99 ? 9.109 7.643 75.802 1.00 52.16 99 ALA A CA 1
ATOM 766 C C . ALA A 1 99 ? 9.395 6.155 76.076 1.00 52.16 99 ALA A C 1
ATOM 768 O O . ALA A 1 99 ? 10.247 5.795 76.896 1.00 52.16 99 ALA A O 1
ATOM 769 N N . ARG A 1 100 ? 8.639 5.281 75.404 1.00 58.34 100 ARG A N 1
ATOM 770 C CA . ARG A 1 100 ? 8.742 3.820 75.536 1.00 58.34 100 ARG A CA 1
ATOM 771 C C . ARG A 1 100 ? 10.062 3.350 74.923 1.00 58.34 100 ARG A C 1
ATOM 773 O O . ARG A 1 100 ? 10.413 3.793 73.833 1.00 58.34 100 ARG A O 1
ATOM 780 N N . SER A 1 101 ? 10.781 2.446 75.594 1.00 59.44 101 SER A N 1
ATOM 781 C CA . SER A 1 101 ? 12.012 1.889 75.019 1.00 59.44 101 SER A CA 1
ATOM 782 C C . SER A 1 101 ? 11.652 1.014 73.811 1.00 59.44 101 SER A C 1
ATOM 784 O O . SER A 1 101 ? 10.795 0.127 73.886 1.00 59.44 101 SER A O 1
ATOM 786 N N . ARG A 1 102 ? 12.243 1.331 72.656 1.00 68.69 102 ARG A N 1
ATOM 787 C CA . ARG A 1 102 ? 11.926 0.703 71.364 1.00 68.69 102 ARG A CA 1
ATOM 788 C C . ARG A 1 102 ? 12.337 -0.777 71.347 1.00 68.69 102 ARG A C 1
ATOM 790 O O . ARG A 1 102 ? 11.661 -1.602 70.725 1.00 68.69 102 ARG A O 1
ATOM 797 N N . ASN A 1 103 ? 13.349 -1.127 72.142 1.00 77.25 103 ASN A N 1
ATOM 798 C CA . ASN A 1 103 ? 13.978 -2.443 72.163 1.00 77.25 103 ASN A CA 1
ATOM 799 C C . ASN A 1 103 ? 13.709 -3.218 73.464 1.00 77.25 103 ASN A C 1
ATOM 801 O O . ASN A 1 103 ? 14.365 -4.216 73.724 1.00 77.25 103 ASN A O 1
ATOM 805 N N . GLY A 1 104 ? 12.714 -2.815 74.263 1.00 82.81 104 GLY A N 1
ATOM 806 C CA . GLY A 1 104 ? 12.375 -3.520 75.499 1.00 82.81 104 GLY A CA 1
ATOM 807 C C . GLY A 1 104 ? 11.905 -4.964 75.299 1.00 82.81 104 GLY A C 1
ATOM 808 O O . GLY A 1 104 ? 11.347 -5.299 74.248 1.00 82.81 104 GLY A O 1
ATOM 809 N N . CYS A 1 105 ? 12.096 -5.799 76.327 1.00 87.31 105 CYS A N 1
ATOM 810 C CA . CYS A 1 105 ? 11.621 -7.181 76.344 1.00 87.31 105 CYS A CA 1
ATOM 811 C C . CYS A 1 105 ? 10.097 -7.240 76.154 1.00 87.31 105 CYS A C 1
ATOM 813 O O . CYS A 1 105 ? 9.371 -6.280 76.459 1.00 87.31 105 CYS A O 1
ATOM 815 N N . ILE A 1 106 ? 9.608 -8.372 75.650 1.00 85.19 106 ILE A N 1
ATOM 816 C CA . ILE A 1 106 ? 8.194 -8.550 75.296 1.00 85.19 106 ILE A CA 1
ATOM 817 C C . ILE A 1 106 ? 7.304 -8.308 76.523 1.00 85.19 106 ILE A C 1
ATOM 819 O O . ILE A 1 106 ? 6.348 -7.531 76.458 1.00 85.19 106 ILE A O 1
ATOM 823 N N . THR A 1 107 ? 7.682 -8.856 77.676 1.00 85.62 107 THR A N 1
ATOM 824 C CA . THR A 1 107 ? 6.930 -8.712 78.926 1.00 85.62 107 THR A CA 1
ATOM 825 C C . THR A 1 107 ? 6.835 -7.249 79.385 1.00 85.62 107 THR A C 1
ATOM 827 O O . THR A 1 107 ? 5.760 -6.786 79.775 1.00 85.62 107 THR A O 1
ATOM 830 N N . CYS A 1 108 ? 7.916 -6.460 79.299 1.00 85.81 108 CYS A N 1
ATOM 831 C CA . CYS A 1 108 ? 7.875 -5.029 79.639 1.00 85.81 108 CYS A CA 1
ATOM 832 C C . CYS A 1 108 ? 7.051 -4.212 78.634 1.00 85.81 108 CYS A C 1
ATOM 834 O O . CYS A 1 108 ? 6.334 -3.293 79.046 1.00 85.81 108 CYS A O 1
ATOM 836 N N . LYS A 1 109 ? 7.100 -4.566 77.341 1.00 82.62 109 LYS A N 1
ATOM 837 C CA . LYS A 1 109 ? 6.276 -3.940 76.294 1.00 82.62 109 LYS A CA 1
ATOM 838 C C . LYS A 1 109 ? 4.785 -4.181 76.529 1.00 82.62 109 LYS A C 1
ATOM 840 O O . LYS A 1 109 ? 4.019 -3.217 76.501 1.00 82.62 109 LYS A O 1
ATOM 845 N N . ILE A 1 110 ? 4.386 -5.419 76.839 1.00 82.06 110 ILE A N 1
ATOM 846 C CA . ILE A 1 110 ? 2.998 -5.769 77.195 1.00 82.06 110 ILE A CA 1
ATOM 847 C C . ILE A 1 110 ? 2.546 -4.957 78.410 1.00 82.06 110 ILE A C 1
ATOM 849 O O . ILE A 1 110 ? 1.484 -4.336 78.396 1.00 82.06 110 ILE A O 1
ATOM 853 N N . ARG A 1 111 ? 3.398 -4.884 79.437 1.00 81.06 111 ARG A N 1
ATOM 854 C CA . ARG A 1 111 ? 3.122 -4.134 80.669 1.00 81.06 111 ARG A CA 1
ATOM 855 C C . ARG A 1 111 ? 3.163 -2.612 80.493 1.00 81.06 111 ARG A C 1
ATOM 857 O O . ARG A 1 111 ? 2.859 -1.897 81.442 1.00 81.06 111 ARG A O 1
ATOM 864 N N . ARG A 1 112 ? 3.537 -2.107 79.310 1.00 77.69 112 ARG A N 1
ATOM 865 C CA . ARG A 1 112 ? 3.691 -0.674 78.995 1.00 77.69 112 ARG A CA 1
ATOM 866 C C . ARG A 1 112 ? 4.593 0.068 79.992 1.00 77.69 112 ARG A C 1
ATOM 868 O O . ARG A 1 112 ? 4.388 1.251 80.257 1.00 77.69 112 ARG A O 1
ATOM 875 N N . VAL A 1 113 ? 5.615 -0.616 80.508 1.00 80.62 113 VAL A N 1
ATOM 876 C CA . VAL A 1 113 ? 6.654 -0.043 81.376 1.00 80.62 113 VAL A CA 1
ATOM 877 C C . VAL A 1 113 ? 7.987 -0.008 80.629 1.00 80.62 113 VAL A C 1
ATOM 879 O O . VAL A 1 113 ? 8.268 -0.876 79.808 1.00 80.62 113 VAL A O 1
ATOM 882 N N . LYS A 1 114 ? 8.835 0.991 80.904 1.00 80.94 114 LYS A N 1
ATOM 883 C CA . LYS A 1 114 ? 10.179 1.086 80.298 1.00 80.94 114 LYS A CA 1
ATOM 884 C C . LYS A 1 114 ? 10.996 -0.180 80.610 1.00 80.94 114 LYS A C 1
ATOM 886 O O . LYS A 1 114 ? 10.993 -0.620 81.753 1.00 80.94 114 LYS A O 1
ATOM 891 N N . CYS A 1 115 ? 11.663 -0.774 79.633 1.00 87.50 115 CYS A N 1
ATOM 892 C CA . CYS A 1 115 ? 12.563 -1.899 79.880 1.00 87.50 115 CYS A CA 1
ATOM 893 C C . CYS A 1 115 ? 13.983 -1.376 80.131 1.00 87.50 115 CYS A C 1
ATOM 895 O O . CYS A 1 115 ? 14.354 -0.336 79.587 1.00 87.50 115 CYS A O 1
ATOM 897 N N . ASP A 1 116 ? 14.748 -2.079 80.959 1.00 86.06 116 ASP A N 1
ATOM 898 C CA . ASP A 1 116 ? 16.174 -1.839 81.204 1.00 86.06 116 ASP A CA 1
ATOM 899 C C . ASP A 1 116 ? 17.096 -2.552 80.194 1.00 86.06 116 ASP A C 1
ATOM 901 O O . ASP A 1 116 ? 18.297 -2.320 80.203 1.00 86.06 116 ASP A O 1
ATOM 905 N N . GLU A 1 117 ? 16.531 -3.363 79.292 1.00 85.81 117 GLU A N 1
ATOM 906 C CA . GLU A 1 117 ? 17.197 -3.959 78.117 1.00 85.81 117 GLU A CA 1
ATOM 907 C C . GLU A 1 117 ? 18.383 -4.910 78.403 1.00 85.81 117 GLU A C 1
ATOM 909 O O . GLU A 1 117 ? 19.084 -5.322 77.479 1.00 85.81 117 GLU A O 1
ATOM 914 N N . GLN A 1 118 ? 18.574 -5.350 79.655 1.00 79.81 118 GLN A N 1
ATOM 915 C CA . GLN A 1 118 ? 19.559 -6.384 80.003 1.00 79.81 118 GLN A CA 1
ATOM 916 C C . GLN A 1 118 ? 19.178 -7.770 79.456 1.00 79.81 118 GLN A C 1
ATOM 918 O O . GLN A 1 118 ? 18.013 -8.167 79.515 1.00 79.81 118 GLN A O 1
ATOM 923 N N . LYS A 1 119 ? 20.165 -8.504 78.925 1.00 81.06 119 LYS A N 1
ATOM 924 C CA . LYS A 1 119 ? 20.027 -9.863 78.371 1.00 81.06 119 LYS A CA 1
ATOM 925 C C . LYS A 1 119 ? 20.779 -10.867 79.262 1.00 81.06 119 LYS A C 1
ATOM 927 O O . LYS A 1 119 ? 21.855 -10.513 79.739 1.00 81.06 119 LYS A O 1
ATOM 932 N N . PRO A 1 120 ? 20.282 -12.104 79.460 1.00 75.00 120 PRO A N 1
ATOM 933 C CA . PRO A 1 120 ? 19.149 -12.731 78.765 1.00 75.00 120 PRO A CA 1
ATOM 934 C C . PRO A 1 120 ? 17.762 -12.294 79.273 1.00 75.00 120 PRO A C 1
ATOM 936 O O . PRO A 1 120 ? 16.823 -12.254 78.481 1.00 75.00 120 PRO A O 1
ATOM 939 N N . GLU A 1 121 ? 17.640 -11.872 80.534 1.00 84.69 121 GLU A N 1
ATOM 940 C CA . GLU A 1 121 ? 16.390 -11.395 81.142 1.00 84.69 121 GLU A CA 1
ATOM 941 C C . GLU A 1 121 ? 16.551 -9.979 81.709 1.00 84.69 121 GLU A C 1
ATOM 943 O O . GLU A 1 121 ? 17.615 -9.626 82.214 1.00 84.69 121 GLU A O 1
ATOM 948 N N . CYS A 1 122 ? 15.497 -9.155 81.645 1.00 88.44 122 CYS A N 1
ATOM 949 C CA . CYS A 1 122 ? 15.554 -7.797 82.184 1.00 88.44 122 CYS A CA 1
ATOM 950 C C . CYS A 1 122 ? 15.332 -7.782 83.705 1.00 88.44 122 CYS A C 1
ATOM 952 O O . CYS A 1 122 ? 14.466 -8.497 84.231 1.00 88.44 122 CYS A O 1
ATOM 954 N N . ASN A 1 123 ? 16.029 -6.902 84.429 1.00 86.50 123 ASN A N 1
ATOM 955 C CA . ASN A 1 123 ? 15.902 -6.834 85.888 1.00 86.50 123 ASN A CA 1
ATOM 956 C C . ASN A 1 123 ? 14.499 -6.429 86.321 1.00 86.50 123 ASN A C 1
ATOM 958 O O . ASN A 1 123 ? 14.049 -6.809 87.400 1.00 86.50 123 ASN A O 1
ATOM 962 N N . ARG A 1 124 ? 13.765 -5.675 85.497 1.00 83.88 124 ARG A N 1
ATOM 963 C CA . ARG A 1 124 ? 12.393 -5.269 85.827 1.00 83.88 124 ARG A CA 1
ATOM 964 C C . ARG A 1 124 ? 11.398 -6.440 85.813 1.00 83.88 124 ARG A C 1
ATOM 966 O O . ARG A 1 124 ? 10.371 -6.366 86.491 1.00 83.88 124 ARG A O 1
ATOM 973 N N . CYS A 1 125 ? 11.676 -7.513 85.076 1.00 87.62 125 CYS A N 1
ATOM 974 C CA . CYS A 1 125 ? 10.896 -8.749 85.153 1.00 87.62 125 CYS A CA 1
ATOM 975 C C . CYS A 1 125 ? 11.340 -9.584 86.357 1.00 87.62 125 CYS A C 1
ATOM 977 O O . CYS A 1 125 ? 10.498 -9.870 87.214 1.00 87.62 125 CYS A O 1
ATOM 979 N N . VAL A 1 126 ? 12.652 -9.814 86.492 1.00 87.19 126 VAL A N 1
ATOM 980 C CA . VAL A 1 126 ? 13.259 -10.622 87.567 1.00 87.19 126 VAL A CA 1
ATOM 981 C C . VAL A 1 126 ? 12.932 -10.072 88.958 1.00 87.19 126 VAL A C 1
ATOM 983 O O . VAL A 1 126 ? 12.381 -10.784 89.792 1.00 87.19 126 VAL A O 1
ATOM 986 N N . SER A 1 127 ? 13.163 -8.777 89.200 1.00 81.50 127 SER A N 1
ATOM 987 C CA . SER A 1 127 ? 12.895 -8.128 90.499 1.00 81.50 127 SER A CA 1
ATOM 988 C C . SER A 1 127 ? 11.424 -8.155 90.910 1.00 81.50 127 SER A C 1
ATOM 990 O O . SER A 1 127 ? 11.109 -8.031 92.089 1.00 81.50 127 SER A O 1
ATOM 992 N N . THR A 1 128 ? 10.510 -8.322 89.950 1.00 81.06 128 THR A N 1
ATOM 993 C CA . THR A 1 128 ? 9.073 -8.424 90.227 1.00 81.06 128 THR A CA 1
ATOM 994 C C . THR A 1 128 ? 8.564 -9.866 90.237 1.00 81.06 128 THR A C 1
ATOM 996 O O . THR A 1 128 ? 7.347 -10.062 90.235 1.00 81.06 128 THR A O 1
ATOM 999 N N . GLY A 1 129 ? 9.476 -10.848 90.219 1.00 81.38 129 GLY A N 1
ATOM 1000 C CA . GLY A 1 129 ? 9.182 -12.281 90.264 1.00 81.38 129 GLY A CA 1
ATOM 1001 C C . GLY A 1 129 ? 8.486 -12.823 89.015 1.00 81.38 129 GLY A C 1
ATOM 1002 O O . GLY A 1 129 ? 7.782 -13.824 89.104 1.00 81.38 129 GLY A O 1
ATOM 1003 N N . ARG A 1 130 ? 8.606 -12.144 87.866 1.00 82.06 130 ARG A N 1
ATOM 1004 C CA . ARG A 1 130 ? 7.948 -12.543 86.612 1.00 82.06 130 ARG A CA 1
ATOM 1005 C C . ARG A 1 130 ? 8.958 -13.130 85.640 1.00 82.06 130 ARG A C 1
ATOM 1007 O O . ARG A 1 130 ? 10.016 -12.539 85.436 1.00 82.06 130 ARG A O 1
ATOM 1014 N N . THR A 1 131 ? 8.574 -14.215 84.978 1.00 84.12 131 THR A N 1
ATOM 1015 C CA . THR A 1 131 ? 9.327 -14.786 83.859 1.00 84.12 131 THR A CA 1
ATOM 1016 C C . THR A 1 131 ? 9.455 -13.749 82.744 1.00 84.12 131 THR A C 1
ATOM 1018 O O . THR A 1 131 ? 8.469 -13.117 82.357 1.00 84.12 131 THR A O 1
ATOM 1021 N N . CYS A 1 132 ? 10.680 -13.512 82.277 1.00 86.81 132 CYS A N 1
ATOM 1022 C CA . CYS A 1 132 ? 10.948 -12.572 81.198 1.00 86.81 132 CYS A CA 1
ATOM 1023 C C . CYS A 1 132 ? 10.886 -13.314 79.862 1.00 86.81 132 CYS A C 1
ATOM 1025 O O . CYS A 1 132 ? 11.757 -14.122 79.568 1.00 86.81 132 CYS A O 1
ATOM 1027 N N . ASP A 1 133 ? 9.923 -12.973 79.006 1.00 83.00 133 ASP A N 1
ATOM 1028 C CA . ASP A 1 133 ? 9.713 -13.615 77.694 1.00 83.00 133 ASP A CA 1
ATOM 1029 C C . ASP A 1 133 ? 10.797 -13.250 76.652 1.00 83.00 133 ASP A C 1
ATOM 1031 O O . ASP A 1 133 ? 10.619 -13.426 75.449 1.00 83.00 133 ASP A O 1
ATOM 1035 N N . GLY A 1 134 ? 11.918 -12.684 77.108 1.00 81.31 134 GLY A N 1
ATOM 1036 C CA . GLY A 1 134 ? 13.046 -12.289 76.276 1.00 81.31 134 GLY A CA 1
ATOM 1037 C C . GLY A 1 134 ? 12.776 -11.096 75.352 1.00 81.31 134 GLY A C 1
ATOM 1038 O O . GLY A 1 134 ? 11.802 -10.341 75.477 1.00 81.31 134 GLY A O 1
ATOM 1039 N N . TYR A 1 135 ? 13.709 -10.893 74.427 1.00 82.12 135 TYR A N 1
ATOM 1040 C CA . TYR A 1 135 ? 13.687 -9.836 73.417 1.00 82.12 135 TYR A CA 1
ATOM 1041 C C . TYR A 1 135 ? 13.345 -10.459 72.065 1.00 82.12 135 TYR A C 1
ATOM 1043 O O . TYR A 1 135 ? 13.789 -11.562 71.774 1.00 82.12 135 TYR A O 1
ATOM 1051 N N . GLN A 1 136 ? 12.563 -9.769 71.231 1.00 72.62 136 GLN A N 1
ATOM 1052 C CA . GLN A 1 136 ? 12.295 -10.248 69.872 1.00 72.62 136 GLN A CA 1
ATOM 1053 C C . GLN A 1 136 ? 13.596 -10.257 69.062 1.00 72.62 136 GLN A C 1
ATOM 1055 O O . GLN A 1 136 ? 14.110 -9.189 68.725 1.00 72.62 136 GLN A O 1
ATOM 1060 N N . ASP A 1 137 ? 14.100 -11.444 68.731 1.00 58.12 137 ASP A N 1
ATOM 1061 C CA . ASP A 1 137 ? 15.150 -11.608 67.731 1.00 58.12 137 ASP A CA 1
ATOM 1062 C C . ASP A 1 137 ? 14.543 -11.449 66.334 1.00 58.12 137 ASP A C 1
ATOM 1064 O O . ASP A 1 137 ? 13.544 -12.076 65.980 1.00 58.12 137 ASP A O 1
ATOM 1068 N N . GLY A 1 138 ? 15.141 -10.572 65.528 1.00 57.25 138 GLY A N 1
ATOM 1069 C CA . GLY A 1 138 ? 14.752 -10.297 64.143 1.00 57.25 138 GLY A CA 1
ATOM 1070 C C . GLY A 1 138 ? 15.088 -11.427 63.165 1.00 57.25 138 GLY A C 1
ATOM 1071 O O . GLY A 1 138 ? 15.517 -11.147 62.050 1.00 57.25 138 GLY A O 1
ATOM 1072 N N . SER A 1 139 ? 14.921 -12.689 63.561 1.00 42.91 139 SER A N 1
ATOM 1073 C CA . SER A 1 139 ? 15.155 -13.870 62.728 1.00 42.91 139 SER A CA 1
ATOM 1074 C C . SER A 1 139 ? 13.831 -14.529 62.327 1.00 42.91 139 SER A C 1
ATOM 1076 O O . SER A 1 139 ? 13.420 -15.563 62.845 1.00 42.91 139 SER A O 1
ATOM 1078 N N . GLN A 1 140 ? 13.162 -13.944 61.333 1.00 39.06 140 GLN A N 1
ATOM 1079 C CA . GLN A 1 140 ? 12.295 -14.728 60.451 1.00 39.06 140 GLN A CA 1
ATOM 1080 C C . GLN A 1 140 ? 13.003 -14.882 59.107 1.00 39.06 140 GLN A C 1
ATOM 1082 O O . GLN A 1 140 ? 13.135 -13.932 58.338 1.00 39.06 140 GLN A O 1
ATOM 1087 N N . SER A 1 141 ? 13.492 -16.096 58.859 1.00 33.16 141 SER A N 1
ATOM 1088 C CA . SER A 1 141 ? 14.005 -16.555 57.571 1.00 33.16 141 SER A CA 1
ATOM 1089 C C . SER A 1 141 ? 12.937 -16.408 56.470 1.00 33.16 141 SER A C 1
ATOM 1091 O O . SER A 1 141 ? 11.738 -16.513 56.752 1.00 33.16 141 SER A O 1
ATOM 1093 N N . PRO A 1 142 ? 13.343 -16.173 55.208 1.00 37.50 142 PRO A N 1
ATOM 1094 C CA . PRO A 1 142 ? 12.442 -15.814 54.123 1.00 37.50 142 PRO A CA 1
ATOM 1095 C C . PRO A 1 142 ? 11.661 -17.045 53.660 1.00 37.50 142 PRO A C 1
ATOM 1097 O O . PRO A 1 142 ? 12.139 -17.849 52.864 1.00 37.50 142 PRO A O 1
ATOM 1100 N N . THR A 1 143 ? 10.425 -17.192 54.128 1.00 37.25 143 THR A N 1
ATOM 1101 C CA . THR A 1 143 ? 9.459 -18.012 53.397 1.00 37.25 143 THR A CA 1
ATOM 1102 C C . THR A 1 143 ? 9.115 -17.260 52.117 1.00 37.25 143 THR A C 1
ATOM 1104 O O . THR A 1 143 ? 8.679 -16.110 52.153 1.00 37.25 143 THR A O 1
ATOM 1107 N N . HIS A 1 144 ? 9.397 -17.901 50.983 1.00 44.19 144 HIS A N 1
ATOM 1108 C CA . HIS A 1 144 ? 9.158 -17.439 49.619 1.00 44.19 144 HIS A CA 1
ATOM 1109 C C . HIS A 1 144 ? 7.683 -17.024 49.443 1.00 44.19 144 HIS A C 1
ATOM 1111 O O . HIS A 1 144 ? 6.840 -17.790 48.976 1.00 44.19 144 HIS A O 1
ATOM 1117 N N . ARG A 1 145 ? 7.337 -15.790 49.820 1.00 38.69 145 ARG A N 1
ATOM 1118 C CA . ARG A 1 145 ? 6.136 -15.140 49.310 1.00 38.69 145 ARG A CA 1
ATOM 1119 C C . ARG A 1 145 ? 6.449 -14.829 47.863 1.00 38.69 145 ARG A C 1
ATOM 1121 O O . ARG A 1 145 ? 7.235 -13.931 47.583 1.00 38.69 145 ARG A O 1
ATOM 1128 N N . SER A 1 146 ? 5.854 -15.605 46.960 1.00 44.44 146 SER A N 1
ATOM 1129 C CA . SER A 1 146 ? 5.673 -15.187 45.577 1.00 44.44 146 SER A CA 1
ATOM 1130 C C . SER A 1 146 ? 5.254 -13.718 45.602 1.00 44.44 146 SER A C 1
ATOM 1132 O O . SER A 1 146 ? 4.184 -13.380 46.121 1.00 44.44 146 SER A O 1
ATOM 1134 N N . CYS A 1 147 ? 6.139 -12.836 45.135 1.00 35.59 147 CYS A N 1
ATOM 1135 C CA . CYS A 1 147 ? 5.791 -11.461 44.834 1.00 35.59 147 CYS A CA 1
ATOM 1136 C C . CYS A 1 147 ? 4.814 -11.522 43.663 1.00 35.59 147 CYS A C 1
ATOM 1138 O O . CYS A 1 147 ? 5.185 -11.341 42.507 1.00 35.59 147 CYS A O 1
ATOM 1140 N N . SER A 1 148 ? 3.545 -11.798 43.960 1.00 47.88 148 SER A N 1
ATOM 1141 C CA . SER A 1 148 ? 2.470 -11.423 43.064 1.00 47.88 148 SER A CA 1
ATOM 1142 C C . SER A 1 148 ? 2.519 -9.906 43.020 1.00 47.88 148 SER A C 1
ATOM 1144 O O . SER A 1 148 ? 2.066 -9.241 43.954 1.00 47.88 148 SER A O 1
ATOM 1146 N N . LEU A 1 149 ? 3.118 -9.363 41.960 1.00 41.28 149 LEU A N 1
ATOM 1147 C CA . LEU A 1 149 ? 2.957 -7.968 41.586 1.00 41.28 149 LEU A CA 1
ATOM 1148 C C . LEU A 1 149 ? 1.454 -7.681 41.599 1.00 41.28 149 LEU A C 1
ATOM 1150 O O . LEU A 1 149 ? 0.716 -8.116 40.718 1.00 41.28 149 LEU A O 1
ATOM 1154 N N . ARG A 1 150 ? 0.969 -6.995 42.634 1.00 46.66 150 ARG A N 1
ATOM 1155 C CA . ARG A 1 150 ? -0.350 -6.379 42.574 1.00 46.66 150 ARG A CA 1
ATOM 1156 C C . ARG A 1 150 ? -0.155 -5.104 41.782 1.00 46.66 150 ARG A C 1
ATOM 1158 O O . ARG A 1 150 ? 0.309 -4.105 42.321 1.00 46.66 150 ARG A O 1
ATOM 1165 N N . ILE A 1 151 ? -0.472 -5.165 40.494 1.00 55.59 151 ILE A N 1
ATOM 1166 C CA . ILE A 1 151 ? -0.660 -3.965 39.688 1.00 55.59 151 ILE A CA 1
ATOM 1167 C C . ILE A 1 151 ? -1.845 -3.232 40.319 1.00 55.59 151 ILE A C 1
ATOM 1169 O O . ILE A 1 151 ? -2.999 -3.613 40.137 1.00 55.59 151 ILE A O 1
ATOM 1173 N N . ILE A 1 152 ? -1.561 -2.217 41.133 1.00 50.44 152 ILE A N 1
ATOM 1174 C CA . ILE A 1 152 ? -2.576 -1.269 41.578 1.00 50.44 152 ILE A CA 1
ATOM 1175 C C . ILE A 1 152 ? -2.860 -0.402 40.356 1.00 50.44 152 ILE A C 1
ATOM 1177 O O . ILE A 1 152 ? -2.134 0.549 40.072 1.00 50.44 152 ILE A O 1
ATOM 1181 N N . GLN A 1 153 ? -3.884 -0.768 39.587 1.00 44.59 153 GLN A N 1
ATOM 1182 C CA . GLN A 1 153 ? -4.397 0.109 38.547 1.00 44.59 153 GLN A CA 1
ATOM 1183 C C . GLN A 1 153 ? -5.036 1.305 39.254 1.00 44.59 153 GLN A C 1
ATOM 1185 O O . GLN A 1 153 ? -6.127 1.204 39.814 1.00 44.59 153 GLN A O 1
ATOM 1190 N N . HIS A 1 154 ? -4.328 2.432 39.272 1.00 41.06 154 HIS A N 1
ATOM 1191 C CA . HIS A 1 154 ? -4.891 3.707 39.689 1.00 41.06 154 HIS A CA 1
ATOM 1192 C C . HIS A 1 154 ? -5.966 4.085 38.660 1.00 41.06 154 HIS A C 1
ATOM 1194 O O . HIS A 1 154 ? -5.672 4.673 37.623 1.00 41.06 154 HIS A O 1
ATOM 1200 N N . ILE A 1 155 ? -7.211 3.677 38.905 1.00 49.69 155 ILE A N 1
ATOM 1201 C CA . ILE A 1 155 ? -8.369 4.175 38.164 1.00 49.69 155 ILE A CA 1
ATOM 1202 C C . ILE A 1 155 ? -8.669 5.551 38.769 1.00 49.69 155 ILE A C 1
ATOM 1204 O O . ILE A 1 155 ? -8.983 5.617 39.961 1.00 49.69 155 ILE A O 1
ATOM 1208 N N . PRO A 1 156 ? -8.545 6.658 38.014 1.00 50.00 156 PRO A N 1
ATOM 1209 C CA . PRO A 1 156 ? -8.958 7.965 38.505 1.00 50.00 156 PRO A CA 1
ATOM 1210 C C . PRO A 1 156 ? -10.423 7.881 38.960 1.00 50.00 156 PRO A C 1
ATOM 1212 O O . PRO A 1 156 ? -11.259 7.379 38.198 1.00 50.00 156 PRO A O 1
ATOM 1215 N N . PRO A 1 157 ? -10.773 8.333 40.175 1.00 47.09 157 PRO A N 1
ATOM 1216 C CA . PRO A 1 157 ? -12.158 8.340 40.621 1.00 47.09 157 PRO A CA 1
ATOM 1217 C C . PRO A 1 157 ? -12.914 9.393 39.800 1.00 47.09 157 PRO A C 1
ATOM 1219 O O . PRO A 1 157 ? -12.858 10.580 40.101 1.00 47.09 157 PRO A O 1
ATOM 1222 N N . GLY A 1 158 ? -13.563 8.977 38.707 1.00 47.03 158 GLY A N 1
ATOM 1223 C CA . GLY A 1 158 ? -14.247 9.931 37.826 1.00 47.03 158 GLY A CA 1
ATOM 1224 C C . GLY A 1 158 ? -14.985 9.398 36.595 1.00 47.03 158 GLY A C 1
ATOM 1225 O O . GLY A 1 158 ? -15.768 10.143 36.015 1.00 47.03 158 GLY A O 1
ATOM 1226 N N . ARG A 1 159 ? -14.834 8.130 36.192 1.00 44.88 159 ARG A N 1
ATOM 1227 C CA . ARG A 1 159 ? -15.724 7.517 35.186 1.00 44.88 159 ARG A CA 1
ATOM 1228 C C . ARG A 1 159 ? -16.341 6.253 35.760 1.00 44.88 159 ARG A C 1
ATOM 1230 O O . ARG A 1 159 ? -15.627 5.297 36.047 1.00 44.88 159 ARG A O 1
ATOM 1237 N N . LYS A 1 160 ? -17.672 6.241 35.914 1.00 42.94 160 LYS A N 1
ATOM 1238 C CA . LYS A 1 160 ? -18.413 4.980 36.050 1.00 42.94 160 LYS A CA 1
ATOM 1239 C C . LYS A 1 160 ? -17.979 4.101 34.868 1.00 42.94 160 LYS A C 1
ATOM 1241 O O . LYS A 1 160 ? -18.019 4.617 33.746 1.00 42.94 160 LYS A O 1
ATOM 1246 N N . PRO A 1 161 ? -17.526 2.850 35.077 1.00 48.91 161 PRO A N 1
ATOM 1247 C CA . PRO A 1 161 ? -17.273 1.968 33.950 1.00 48.91 161 PRO A CA 1
ATOM 1248 C C . PRO A 1 161 ? -18.560 1.945 33.117 1.00 48.91 161 PRO A C 1
ATOM 1250 O O . PRO A 1 161 ? -19.641 1.810 33.708 1.00 48.91 161 PRO A O 1
ATOM 1253 N N . PRO A 1 162 ? -18.491 2.180 31.793 1.00 55.97 162 PRO A N 1
ATOM 1254 C CA . PRO A 1 162 ? -19.669 2.031 30.955 1.00 55.97 162 PRO A CA 1
ATOM 1255 C C . PRO A 1 162 ? -20.251 0.652 31.257 1.00 55.97 162 PRO A C 1
ATOM 1257 O O . PRO A 1 162 ? -19.493 -0.311 31.385 1.00 55.97 162 PRO A O 1
ATOM 1260 N N . SER A 1 163 ? -21.570 0.580 31.467 1.00 54.03 163 SER A N 1
ATOM 1261 C CA . SER A 1 163 ? -22.265 -0.694 31.656 1.00 54.03 163 SER A CA 1
ATOM 1262 C C . SER A 1 163 ? -21.759 -1.644 30.577 1.00 54.03 163 SER A C 1
ATOM 1264 O O . SER A 1 163 ? -21.898 -1.343 29.390 1.00 54.03 163 SER A O 1
ATOM 1266 N N . ALA A 1 164 ? -21.050 -2.699 30.987 1.00 61.38 164 ALA A N 1
ATOM 1267 C CA . ALA A 1 164 ? -20.448 -3.630 30.052 1.00 61.38 164 ALA A CA 1
ATOM 1268 C C . ALA A 1 164 ? -21.597 -4.247 29.262 1.00 61.38 164 ALA A C 1
ATOM 1270 O O . ALA A 1 164 ? -22.374 -5.030 29.806 1.00 61.38 164 ALA A O 1
ATOM 1271 N N . VAL A 1 165 ? -21.750 -3.828 28.005 1.00 69.69 165 VAL A N 1
ATOM 1272 C CA . VAL A 1 165 ? -22.734 -4.424 27.108 1.00 69.69 165 VAL A CA 1
ATOM 1273 C C . VAL A 1 165 ? -22.359 -5.902 27.017 1.00 69.69 165 VAL A C 1
ATOM 1275 O O . VAL A 1 165 ? -21.225 -6.191 26.626 1.00 69.69 165 VAL A O 1
ATOM 1278 N N . PRO A 1 166 ? -23.239 -6.833 27.423 1.00 82.62 166 PRO A N 1
ATOM 1279 C CA . PRO A 1 166 ? -22.916 -8.247 27.371 1.00 82.62 166 PRO A CA 1
ATOM 1280 C C . PRO A 1 166 ? -22.698 -8.635 25.908 1.00 82.62 166 PRO A C 1
ATOM 1282 O O . PRO A 1 166 ? -23.614 -8.539 25.094 1.00 82.62 166 PRO A O 1
ATOM 1285 N N . LEU A 1 167 ? -21.464 -9.018 25.577 1.00 88.50 167 LEU A N 1
ATOM 1286 C CA . LEU A 1 167 ? -21.100 -9.518 24.256 1.00 88.50 167 LEU A CA 1
ATOM 1287 C C . LEU A 1 167 ? -21.435 -11.007 24.180 1.00 88.50 167 LEU A C 1
ATOM 1289 O O . LEU A 1 167 ? -21.175 -11.770 25.114 1.00 88.50 167 LEU A O 1
ATOM 1293 N N . THR A 1 168 ? -21.983 -11.431 23.049 1.00 93.62 168 THR A N 1
ATOM 1294 C CA . THR A 1 168 ? -22.125 -12.851 22.723 1.00 93.62 168 THR A CA 1
ATOM 1295 C C . THR A 1 168 ? -20.750 -13.510 22.581 1.00 93.62 168 THR A C 1
ATOM 1297 O O . THR A 1 168 ? -19.740 -12.853 22.322 1.00 93.62 168 THR A O 1
ATOM 1300 N N . ALA A 1 169 ? -20.695 -14.841 22.681 1.00 93.12 169 ALA A N 1
ATOM 1301 C CA . ALA A 1 169 ? -19.444 -15.576 22.486 1.00 93.12 169 ALA A CA 1
ATOM 1302 C C . ALA A 1 169 ? -18.830 -15.350 21.088 1.00 93.12 169 ALA A C 1
ATOM 1304 O O . ALA A 1 169 ? -17.611 -15.372 20.943 1.00 93.12 169 ALA A O 1
ATOM 1305 N N . ALA A 1 170 ? -19.658 -15.136 20.057 1.00 93.06 170 ALA A N 1
ATOM 1306 C CA . ALA A 1 170 ? -19.189 -14.819 18.708 1.00 93.06 170 ALA A CA 1
ATOM 1307 C C . ALA A 1 170 ? -18.587 -13.410 18.629 1.00 93.06 170 ALA A C 1
ATOM 1309 O O . ALA A 1 170 ? -17.484 -13.251 18.102 1.00 93.06 170 ALA A O 1
ATOM 1310 N N . GLU A 1 171 ? -19.261 -12.413 19.211 1.00 95.62 171 GLU A N 1
ATOM 1311 C CA . GLU A 1 171 ? -18.750 -11.043 19.278 1.00 95.62 171 GLU A CA 1
ATOM 1312 C C . GLU A 1 171 ? -17.435 -10.971 20.058 1.00 95.62 171 GLU A C 1
ATOM 1314 O O . GLU A 1 171 ? -16.482 -10.353 19.587 1.00 95.62 171 GLU A O 1
ATOM 1319 N N . LEU A 1 172 ? -17.345 -11.654 21.205 1.00 94.62 172 LEU A N 1
ATOM 1320 C CA . LEU A 1 172 ? -16.127 -11.688 22.012 1.00 94.62 172 LEU A CA 1
ATOM 1321 C C . LEU A 1 172 ? -14.940 -12.243 21.212 1.00 94.62 172 LEU A C 1
ATOM 1323 O O . LEU A 1 172 ? -13.904 -11.590 21.143 1.00 94.62 172 LEU A O 1
ATOM 1327 N N . ARG A 1 173 ? -15.109 -13.383 20.527 1.00 94.12 173 ARG A N 1
ATOM 1328 C CA . ARG A 1 173 ? -14.044 -13.973 19.694 1.00 94.12 173 ARG A CA 1
ATOM 1329 C C . ARG A 1 173 ? -13.585 -13.043 18.571 1.00 94.12 173 ARG A C 1
ATOM 1331 O O . ARG A 1 173 ? -12.390 -12.978 18.286 1.00 94.12 173 ARG A O 1
ATOM 1338 N N . CYS A 1 174 ? -14.515 -12.356 17.905 1.00 95.75 174 CYS A N 1
ATOM 1339 C CA . CYS A 1 174 ? -14.173 -11.427 16.825 1.00 95.75 174 CYS A CA 1
ATOM 1340 C C . CYS A 1 174 ? -13.453 -10.190 17.369 1.00 95.75 174 CYS A C 1
ATOM 1342 O O . CYS A 1 174 ? -12.472 -9.746 16.775 1.00 95.75 174 CYS A O 1
ATOM 1344 N N . LEU A 1 175 ? -13.895 -9.665 18.514 1.00 95.94 175 LEU A N 1
ATOM 1345 C CA . LEU A 1 175 ? -13.265 -8.518 19.160 1.00 95.94 175 LEU A CA 1
ATOM 1346 C C . LEU A 1 175 ? -11.863 -8.854 19.686 1.00 95.94 175 LEU A C 1
ATOM 1348 O O . LEU A 1 175 ? -10.935 -8.079 19.477 1.00 95.94 175 LEU A O 1
ATOM 1352 N N . GLU A 1 176 ? -11.686 -10.028 20.295 1.00 94.88 176 GLU A N 1
ATOM 1353 C CA . GLU A 1 176 ? -10.375 -10.540 20.711 1.00 94.88 176 GLU A CA 1
ATOM 1354 C C . GLU A 1 176 ? -9.431 -10.683 19.514 1.00 94.88 176 GLU A C 1
ATOM 1356 O O . GLU A 1 176 ? -8.279 -10.246 19.571 1.00 94.88 176 GLU A O 1
ATOM 1361 N N . PHE A 1 177 ? -9.924 -11.237 18.400 1.00 95.00 177 PHE A N 1
ATOM 1362 C CA . PHE A 1 177 ? -9.137 -11.343 17.173 1.00 95.00 177 PHE A CA 1
ATOM 1363 C C . PHE A 1 177 ? -8.765 -9.959 16.623 1.00 95.00 177 PHE A C 1
ATOM 1365 O O . PHE A 1 177 ? -7.615 -9.721 16.244 1.00 95.00 177 PHE A O 1
ATOM 1372 N N . PHE A 1 178 ? -9.709 -9.016 16.630 1.00 96.81 178 PHE A N 1
ATOM 1373 C CA . PHE A 1 178 ? -9.462 -7.631 16.247 1.00 96.81 178 PHE A CA 1
ATOM 1374 C C . PHE A 1 178 ? -8.359 -6.993 17.108 1.00 96.81 178 PHE A C 1
ATOM 1376 O O . PHE A 1 178 ? -7.396 -6.444 16.565 1.00 96.81 178 PHE A O 1
ATOM 1383 N N . HIS A 1 179 ? -8.442 -7.121 18.435 1.00 95.19 179 HIS A N 1
ATOM 1384 C CA . HIS A 1 179 ? -7.447 -6.573 19.360 1.00 95.19 179 HIS A CA 1
ATOM 1385 C C . HIS A 1 179 ? -6.066 -7.209 19.195 1.00 95.19 179 HIS A C 1
ATOM 1387 O O . HIS A 1 179 ? -5.070 -6.488 19.213 1.00 95.19 179 HIS A O 1
ATOM 1393 N N . HIS A 1 180 ? -5.994 -8.529 19.015 1.00 92.25 180 HIS A N 1
ATOM 1394 C CA . HIS A 1 180 ? -4.721 -9.251 18.991 1.00 92.25 180 HIS A CA 1
ATOM 1395 C C . HIS A 1 180 ? -4.020 -9.226 17.627 1.00 92.25 180 HIS A C 1
ATOM 1397 O O . HIS A 1 180 ? -2.794 -9.200 17.579 1.00 92.25 180 HIS A O 1
ATOM 1403 N N . TYR A 1 181 ? -4.772 -9.220 16.523 1.00 90.75 181 TYR A N 1
ATOM 1404 C CA . TYR A 1 181 ? -4.204 -9.346 15.176 1.00 90.75 181 TYR A CA 1
ATOM 1405 C C . TYR A 1 181 ? -4.427 -8.115 14.303 1.00 90.75 181 TYR A C 1
ATOM 1407 O O . TYR A 1 181 ? -3.583 -7.810 13.467 1.00 90.75 181 TYR A O 1
ATOM 1415 N N . THR A 1 182 ? -5.526 -7.376 14.483 1.00 94.12 182 THR A N 1
ATOM 1416 C CA . THR A 1 182 ? -5.814 -6.221 13.613 1.00 94.12 182 THR A CA 1
ATOM 1417 C C . THR A 1 182 ? -5.170 -4.943 14.121 1.00 94.12 182 THR A C 1
ATOM 1419 O O . THR A 1 182 ? -4.517 -4.250 13.349 1.00 94.12 182 THR A O 1
ATOM 1422 N N . LEU A 1 183 ? -5.300 -4.626 15.412 1.00 93.56 183 LEU A N 1
ATOM 1423 C CA . LEU A 1 183 ? -4.716 -3.397 15.961 1.00 93.56 183 LEU A CA 1
ATOM 1424 C C . LEU A 1 183 ? -3.192 -3.303 15.768 1.00 93.56 183 LEU A C 1
ATOM 1426 O O . LEU A 1 183 ? -2.737 -2.243 15.334 1.00 93.56 183 LEU A O 1
ATOM 1430 N N . PRO A 1 184 ? -2.387 -4.365 15.999 1.00 89.44 184 PRO A N 1
ATOM 1431 C CA . PRO A 1 184 ? -0.944 -4.294 15.759 1.00 89.44 184 PRO A CA 1
ATOM 1432 C C . PRO A 1 184 ? -0.592 -3.995 14.298 1.00 89.44 184 PRO A C 1
ATOM 1434 O O . PRO A 1 184 ? 0.384 -3.297 14.024 1.00 89.44 184 PRO A O 1
ATOM 1437 N N . SER A 1 185 ? -1.420 -4.461 13.360 1.00 88.00 185 SER A N 1
ATOM 1438 C CA . SER A 1 185 ? -1.263 -4.235 11.922 1.00 88.00 185 SER A CA 1
ATOM 1439 C C . SER A 1 185 ? -1.467 -2.779 11.485 1.00 88.00 185 SER A C 1
ATOM 1441 O O . SER A 1 185 ? -1.029 -2.419 10.387 1.00 88.00 185 SER A O 1
ATOM 1443 N N . LEU A 1 186 ? -2.078 -1.948 12.339 1.00 90.31 186 LEU A N 1
ATOM 1444 C CA . LEU A 1 186 ? -2.298 -0.508 12.139 1.00 90.31 186 LEU A CA 1
ATOM 1445 C C . LEU A 1 186 ? -1.212 0.365 12.796 1.00 90.31 186 LEU A C 1
ATOM 1447 O O . LEU A 1 186 ? -1.213 1.584 12.633 1.00 90.31 186 LEU A O 1
ATOM 1451 N N . GLY A 1 187 ? -0.278 -0.252 13.525 1.00 85.50 187 GLY A N 1
ATOM 1452 C CA . GLY A 1 187 ? 0.761 0.430 14.293 1.00 85.50 187 GLY A CA 1
ATOM 1453 C C . GLY A 1 187 ? 0.347 0.727 15.744 1.00 85.50 187 GLY A C 1
ATOM 1454 O O . GLY A 1 187 ? -0.839 0.860 16.049 1.00 85.50 187 GLY A O 1
ATOM 1455 N N . PRO A 1 188 ? 1.321 0.842 16.668 1.00 84.75 188 PRO A N 1
ATOM 1456 C CA . PRO A 1 188 ? 1.057 0.888 18.109 1.00 84.75 188 PRO A CA 1
ATOM 1457 C C . PRO A 1 188 ? 0.274 2.133 18.541 1.00 84.75 188 PRO A C 1
ATOM 1459 O O . PRO A 1 188 ? -0.618 2.042 19.383 1.00 84.75 188 PRO A O 1
ATOM 1462 N N . GLU A 1 189 ? 0.571 3.290 17.948 1.00 86.94 189 GLU A N 1
ATOM 1463 C CA . GLU A 1 189 ? -0.076 4.553 18.308 1.00 86.94 189 GLU A CA 1
ATOM 1464 C C . GLU A 1 189 ? -1.560 4.545 17.921 1.00 86.94 189 GLU A C 1
ATOM 1466 O O . GLU A 1 189 ? -2.417 4.708 18.787 1.00 86.94 189 GLU A O 1
ATOM 1471 N N . VAL A 1 190 ? -1.884 4.265 16.653 1.00 88.81 190 VAL A N 1
ATOM 1472 C CA . VAL A 1 190 ? -3.280 4.153 16.188 1.00 88.81 190 VAL A CA 1
ATOM 1473 C C . VAL A 1 190 ? -4.006 3.010 16.893 1.00 88.81 190 VAL A C 1
ATOM 1475 O O . VAL A 1 190 ? -5.159 3.170 17.298 1.00 88.81 190 VAL A O 1
ATOM 1478 N N . GLY A 1 191 ? -3.316 1.886 17.107 1.00 89.69 191 GLY A N 1
ATOM 1479 C CA . GLY A 1 191 ? -3.832 0.751 17.861 1.00 89.69 191 GLY A CA 1
ATOM 1480 C C . GLY A 1 191 ? -4.319 1.147 19.255 1.00 89.69 191 GLY A C 1
ATOM 1481 O O . GLY A 1 191 ? -5.398 0.726 19.664 1.00 89.69 191 GLY A O 1
ATOM 1482 N N . SER A 1 192 ? -3.584 2.016 19.957 1.00 90.00 192 SER A N 1
ATOM 1483 C CA . SER A 1 192 ? -3.976 2.499 21.287 1.00 90.00 192 SER A CA 1
ATOM 1484 C C . SER A 1 192 ? -5.247 3.361 21.269 1.00 90.00 192 SER A C 1
ATOM 1486 O O . SER A 1 192 ? -6.119 3.170 22.121 1.00 90.00 192 SER A O 1
ATOM 1488 N N . TYR A 1 193 ? -5.403 4.243 20.272 1.00 91.19 193 TYR A N 1
ATOM 1489 C CA . TYR A 1 193 ? -6.615 5.054 20.098 1.00 91.19 193 TYR A CA 1
ATOM 1490 C C . TYR A 1 193 ? -7.828 4.180 19.777 1.00 91.19 193 TYR A C 1
ATOM 1492 O O . TYR A 1 193 ? -8.876 4.310 20.408 1.00 91.19 193 TYR A O 1
ATOM 1500 N N . LEU A 1 194 ? -7.677 3.247 18.834 1.00 94.12 194 LEU A N 1
ATOM 1501 C CA . LEU A 1 194 ? -8.746 2.328 18.453 1.00 94.12 194 LEU A CA 1
ATOM 1502 C C . LEU A 1 194 ? -9.116 1.374 19.591 1.00 94.12 194 LEU A C 1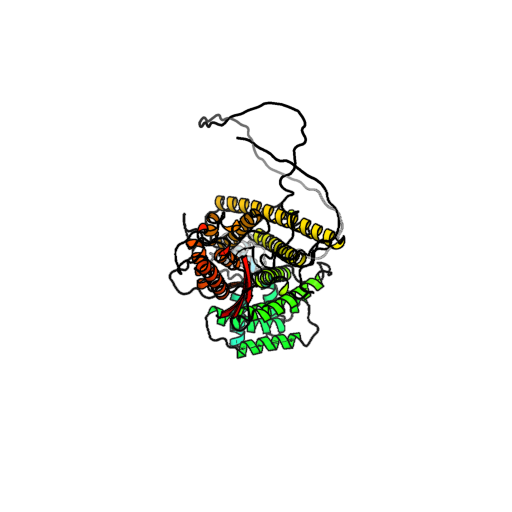
ATOM 1504 O O . LEU A 1 194 ? -10.298 1.108 19.788 1.00 94.12 194 LEU A O 1
ATOM 1508 N N . LEU A 1 195 ? -8.152 0.906 20.386 1.00 93.75 195 LEU A N 1
ATOM 1509 C CA . LEU A 1 195 ? -8.434 0.077 21.559 1.00 93.75 195 LEU A CA 1
ATOM 1510 C C . LEU A 1 195 ? -9.352 0.810 22.548 1.00 93.75 195 LEU A C 1
ATOM 1512 O O . LEU A 1 195 ? -10.375 0.265 22.969 1.00 93.75 195 LEU A O 1
ATOM 1516 N N . GLN A 1 196 ? -9.036 2.067 22.865 1.00 91.44 196 GLN A N 1
ATOM 1517 C CA . GLN A 1 196 ? -9.878 2.893 23.734 1.00 91.44 196 GLN A CA 1
ATOM 1518 C C . GLN A 1 196 ? -11.255 3.138 23.101 1.00 91.44 196 GLN A C 1
ATOM 1520 O O . GLN A 1 196 ? -12.279 2.906 23.749 1.00 91.44 196 GLN A O 1
ATOM 1525 N N . ALA A 1 197 ? -11.287 3.504 21.817 1.00 92.69 197 ALA A N 1
ATOM 1526 C CA . ALA A 1 197 ? -12.518 3.794 21.091 1.00 92.69 197 ALA A CA 1
ATOM 1527 C C . ALA A 1 197 ? -13.434 2.565 20.937 1.00 92.69 197 ALA A C 1
ATOM 1529 O O . ALA A 1 197 ? -14.648 2.703 21.036 1.00 92.69 197 ALA A O 1
ATOM 1530 N N . THR A 1 198 ? -12.900 1.345 20.792 1.00 94.38 198 THR A N 1
ATOM 1531 C CA . THR A 1 198 ? -13.733 0.121 20.805 1.00 94.38 198 THR A CA 1
ATOM 1532 C C . THR A 1 198 ? -14.447 -0.094 22.139 1.00 94.38 198 THR A C 1
ATOM 1534 O O . THR A 1 198 ? -15.507 -0.720 22.187 1.00 94.38 198 THR A O 1
ATOM 1537 N N . SER A 1 199 ? -13.896 0.438 23.231 1.00 89.44 199 SER A N 1
ATOM 1538 C CA . SER A 1 199 ? -14.489 0.323 24.563 1.00 89.44 199 SER A CA 1
ATOM 1539 C C . SER A 1 199 ? -15.482 1.443 24.855 1.00 89.44 199 SER A C 1
ATOM 1541 O O . SER A 1 199 ? -16.517 1.164 25.458 1.00 89.44 199 SER A O 1
ATOM 1543 N N . SER A 1 200 ? -15.234 2.675 24.403 1.00 90.62 200 SER A N 1
ATOM 1544 C CA . SER A 1 200 ? -16.133 3.811 24.654 1.00 90.62 200 SER A CA 1
ATOM 1545 C C . SER A 1 200 ? -17.224 3.984 23.595 1.00 90.62 200 SER A C 1
ATOM 1547 O O . SER A 1 200 ? -18.368 4.253 23.952 1.00 90.62 200 SER A O 1
ATOM 1549 N N . GLU A 1 201 ? -16.930 3.737 22.318 1.00 93.00 201 GLU A N 1
ATOM 1550 C CA . GLU A 1 201 ? -17.777 4.176 21.205 1.00 93.00 201 GLU A CA 1
ATOM 1551 C C . GLU A 1 201 ? -18.541 3.018 20.539 1.00 93.00 201 GLU A C 1
ATOM 1553 O O . GLU A 1 201 ? -17.929 2.066 20.038 1.00 93.00 201 GLU A O 1
ATOM 1558 N N . PRO A 1 202 ? -19.888 3.063 20.478 1.00 92.81 202 PRO A N 1
ATOM 1559 C CA . PRO A 1 202 ? -20.694 1.987 19.898 1.00 92.81 202 PRO A CA 1
ATOM 1560 C C . PRO A 1 202 ? -20.469 1.786 18.401 1.00 92.81 202 PRO A C 1
ATOM 1562 O O . PRO A 1 202 ? -20.471 0.637 17.951 1.00 92.81 202 PRO A O 1
ATOM 1565 N N . VAL A 1 203 ? -20.226 2.874 17.665 1.00 94.94 203 VAL A N 1
ATOM 1566 C CA . VAL A 1 203 ? -19.900 2.841 16.233 1.00 94.94 203 VAL A CA 1
ATOM 1567 C C . VAL A 1 203 ? -18.631 2.026 16.009 1.00 94.94 203 VAL A C 1
ATOM 1569 O O . VAL A 1 203 ? -18.658 1.029 15.288 1.00 94.94 203 VAL A O 1
ATOM 1572 N N . ILE A 1 204 ? -17.541 2.412 16.681 1.00 96.69 204 ILE A N 1
ATOM 1573 C CA . ILE A 1 204 ? -16.215 1.799 16.526 1.00 96.69 204 ILE A CA 1
ATOM 1574 C C . ILE A 1 204 ? -16.237 0.340 16.956 1.00 96.69 204 ILE A C 1
ATOM 1576 O O . ILE A 1 204 ? -15.686 -0.508 16.261 1.00 96.69 204 ILE A O 1
ATOM 1580 N N . ARG A 1 205 ? -16.935 0.015 18.048 1.00 96.62 205 ARG A N 1
ATOM 1581 C CA . ARG A 1 205 ? -17.122 -1.377 18.470 1.00 96.62 205 ARG A CA 1
ATOM 1582 C C . ARG A 1 205 ? -17.842 -2.211 17.414 1.00 96.62 205 ARG A C 1
ATOM 1584 O O . ARG A 1 205 ? -17.416 -3.327 17.141 1.00 96.62 205 ARG A O 1
ATOM 1591 N N . SER A 1 206 ? -18.912 -1.682 16.817 1.00 97.12 206 SER A N 1
ATOM 1592 C CA . SER A 1 206 ? -19.689 -2.409 15.805 1.00 97.12 206 SER A CA 1
ATOM 1593 C C . SER A 1 206 ? -18.850 -2.702 14.561 1.00 97.12 206 SER A C 1
ATOM 1595 O O . SER A 1 206 ? -18.809 -3.849 14.126 1.00 97.12 206 SER A O 1
ATOM 1597 N N . ILE A 1 207 ? -18.120 -1.716 14.029 1.00 98.19 207 ILE A N 1
ATOM 1598 C CA . ILE A 1 207 ? -17.256 -1.957 12.864 1.00 98.19 207 ILE A CA 1
ATOM 1599 C C . ILE A 1 207 ? -16.028 -2.812 13.220 1.00 98.19 207 ILE A C 1
ATOM 1601 O O . ILE A 1 207 ? -15.648 -3.669 12.432 1.00 98.19 207 ILE A O 1
ATOM 1605 N N . ALA A 1 208 ? -15.456 -2.684 14.422 1.00 98.12 208 ALA A N 1
ATOM 1606 C CA . ALA A 1 208 ? -14.352 -3.538 14.873 1.00 98.12 208 ALA A CA 1
ATOM 1607 C C . ALA A 1 208 ? -14.739 -5.025 14.943 1.00 98.12 208 ALA A C 1
ATOM 1609 O O . ALA A 1 208 ? -13.924 -5.882 14.611 1.00 98.12 208 ALA A O 1
ATOM 1610 N N . LEU A 1 209 ? -15.985 -5.340 15.319 1.00 97.69 209 LEU A N 1
ATOM 1611 C CA . LEU A 1 209 ? -16.513 -6.708 15.285 1.00 97.69 209 LEU A CA 1
ATOM 1612 C C . LEU A 1 209 ? -16.581 -7.259 13.857 1.00 97.69 209 LEU A C 1
ATOM 1614 O O . LEU A 1 209 ? -16.145 -8.386 13.620 1.00 97.69 209 LEU A O 1
ATOM 1618 N N . ALA A 1 210 ? -17.073 -6.457 12.908 1.00 98.12 210 ALA A N 1
ATOM 1619 C CA . ALA A 1 210 ? -17.096 -6.831 11.496 1.00 98.12 210 ALA A CA 1
ATOM 1620 C C . ALA A 1 210 ? -15.671 -7.040 10.954 1.00 98.12 210 ALA A C 1
ATOM 1622 O O . ALA A 1 210 ? -15.397 -8.084 10.368 1.00 98.12 210 ALA A O 1
ATOM 1623 N N . VAL A 1 211 ? -14.743 -6.116 11.239 1.00 97.81 211 VAL A N 1
ATOM 1624 C CA . VAL A 1 211 ? -13.322 -6.236 10.863 1.00 97.81 211 VAL A CA 1
ATOM 1625 C C . VAL A 1 211 ? -12.688 -7.492 11.468 1.00 97.81 211 VAL A C 1
ATOM 1627 O O . VAL A 1 211 ? -11.987 -8.224 10.774 1.00 97.81 211 VAL A O 1
ATOM 1630 N N . GLY A 1 212 ? -12.945 -7.776 12.746 1.00 96.69 212 GLY A N 1
ATOM 1631 C CA . GLY A 1 212 ? -12.455 -8.980 13.417 1.00 96.69 212 GLY A CA 1
ATOM 1632 C C . GLY A 1 212 ? -12.961 -10.272 12.773 1.00 96.69 212 GLY A C 1
ATOM 1633 O O . GLY A 1 212 ? -12.181 -11.209 12.606 1.00 96.69 212 GLY A O 1
ATOM 1634 N N . SER A 1 213 ? -14.232 -10.299 12.358 1.00 96.38 213 SER A N 1
ATOM 1635 C CA . SER A 1 213 ? -14.837 -11.413 11.615 1.00 96.38 213 SER A CA 1
ATOM 1636 C C . SER A 1 213 ? -14.135 -11.647 10.271 1.00 96.38 213 SER A C 1
ATOM 1638 O O . SER A 1 213 ? -13.617 -12.742 10.027 1.00 96.38 213 SER A O 1
ATOM 1640 N N . VAL A 1 214 ? -14.023 -10.606 9.433 1.00 95.75 214 VAL A N 1
ATOM 1641 C CA . VAL A 1 214 ? -13.406 -10.734 8.097 1.00 95.75 214 VAL A CA 1
ATOM 1642 C C . VAL A 1 214 ? -11.917 -11.022 8.168 1.00 95.75 214 VAL A C 1
ATOM 1644 O O . VAL A 1 214 ? -11.414 -11.834 7.399 1.00 95.75 214 VAL A O 1
ATOM 1647 N N . HIS A 1 215 ? -11.196 -10.419 9.118 1.00 94.88 215 HIS A N 1
ATOM 1648 C CA . HIS A 1 215 ? -9.766 -10.665 9.266 1.00 94.88 215 HIS A CA 1
ATOM 1649 C 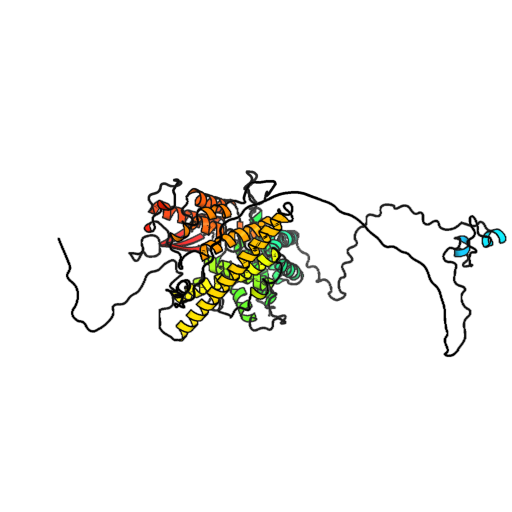C . HIS A 1 215 ? -9.510 -12.101 9.731 1.00 94.88 215 HIS A C 1
ATOM 1651 O O . HIS A 1 215 ? -8.578 -12.746 9.256 1.00 94.88 215 HIS A O 1
ATOM 1657 N N . ARG A 1 216 ? -10.359 -12.638 10.615 1.00 93.19 216 ARG A N 1
ATOM 1658 C CA . ARG A 1 216 ? -10.266 -14.038 11.034 1.00 93.19 216 ARG A CA 1
ATOM 1659 C C . ARG A 1 216 ? -10.507 -14.988 9.861 1.00 93.19 216 ARG A C 1
ATOM 1661 O O . ARG A 1 216 ? -9.724 -15.919 9.683 1.00 93.19 216 ARG A O 1
ATOM 1668 N N . SER A 1 217 ? -11.551 -14.744 9.068 1.00 92.44 217 SER A N 1
ATOM 1669 C CA . SER A 1 217 ? -11.830 -15.523 7.855 1.00 92.44 217 SER A CA 1
ATOM 1670 C C . SER A 1 217 ? -10.661 -15.460 6.868 1.00 92.44 217 SER A C 1
ATOM 1672 O O . SER A 1 217 ? -10.182 -16.502 6.420 1.00 92.44 217 SER A O 1
ATOM 1674 N N . PHE A 1 218 ? -10.110 -14.264 6.640 1.00 90.88 218 PHE A N 1
ATOM 1675 C CA . PHE A 1 218 ? -8.931 -14.050 5.802 1.00 90.88 218 PHE A CA 1
ATOM 1676 C C . PHE A 1 218 ? -7.697 -14.822 6.301 1.00 90.88 218 PHE A C 1
ATOM 1678 O O . PHE A 1 218 ? -7.038 -15.498 5.516 1.00 90.88 218 PHE A O 1
ATOM 1685 N N . ALA A 1 219 ? -7.391 -14.768 7.600 1.00 89.69 219 ALA A N 1
ATOM 1686 C CA . ALA A 1 219 ? -6.192 -15.388 8.172 1.00 89.69 219 ALA A CA 1
ATOM 1687 C C . ALA A 1 219 ? -6.250 -16.927 8.216 1.00 89.69 219 ALA A C 1
ATOM 1689 O O . ALA A 1 219 ? -5.211 -17.587 8.156 1.00 89.69 219 ALA A O 1
ATOM 1690 N N . PHE A 1 220 ? -7.447 -17.509 8.330 1.00 87.75 220 PHE A N 1
ATOM 1691 C CA . PHE A 1 220 ? -7.624 -18.961 8.459 1.00 87.75 220 PHE A CA 1
ATOM 1692 C C . PHE A 1 220 ? -8.259 -19.634 7.241 1.00 87.75 220 PHE A C 1
ATOM 1694 O O . PHE A 1 220 ? -8.472 -20.844 7.287 1.00 87.75 220 PHE A O 1
ATOM 1701 N N . PHE A 1 221 ? -8.555 -18.890 6.171 1.00 81.25 221 PHE A N 1
ATOM 1702 C CA . PHE A 1 221 ? -9.330 -19.381 5.023 1.00 81.25 221 PHE A CA 1
ATOM 1703 C C . PHE A 1 221 ? -10.644 -20.064 5.438 1.00 81.25 221 PHE A C 1
ATOM 1705 O O . PHE A 1 221 ? -11.075 -21.027 4.808 1.00 81.25 221 PHE A O 1
ATOM 1712 N N . SER A 1 222 ? -11.259 -19.607 6.532 1.00 78.19 222 SER A N 1
ATOM 1713 C CA . SER A 1 222 ? -12.559 -20.120 6.956 1.00 78.19 222 SER A CA 1
ATOM 1714 C C . SER A 1 222 ? -13.660 -19.414 6.183 1.00 78.19 222 SER A C 1
ATOM 1716 O O . SER A 1 222 ? -13.501 -18.235 5.854 1.00 78.19 222 SER A O 1
ATOM 1718 N N . ASP A 1 223 ? -14.795 -20.082 5.983 1.00 76.62 223 ASP A N 1
ATOM 1719 C CA . ASP A 1 223 ? -15.986 -19.418 5.458 1.00 76.62 223 ASP A CA 1
ATOM 1720 C C . ASP A 1 223 ? -16.281 -18.168 6.291 1.00 76.62 223 ASP A C 1
ATOM 1722 O O . ASP A 1 223 ? -16.322 -18.203 7.527 1.00 76.62 223 ASP A O 1
ATOM 1726 N N . GLU A 1 224 ? -16.384 -17.031 5.606 1.00 75.62 224 GLU A N 1
ATOM 1727 C CA . GLU A 1 224 ? -16.787 -15.787 6.238 1.00 75.62 224 GLU A CA 1
ATOM 1728 C C . GLU A 1 224 ? -18.234 -15.950 6.704 1.00 75.62 224 GLU A C 1
ATOM 1730 O O . GLU A 1 224 ? -19.115 -16.275 5.904 1.00 75.62 224 GLU A O 1
ATOM 1735 N N . ASP A 1 225 ? -18.510 -15.667 7.979 1.00 83.56 225 ASP A N 1
ATOM 1736 C CA . ASP A 1 225 ? -19.885 -15.443 8.421 1.00 83.56 225 ASP A CA 1
ATOM 1737 C C . ASP A 1 225 ? -20.346 -14.081 7.886 1.00 83.56 225 ASP A C 1
ATOM 1739 O O . ASP A 1 225 ? -20.353 -13.058 8.577 1.00 83.56 225 ASP A O 1
ATOM 1743 N N . THR A 1 226 ? -20.679 -14.070 6.596 1.00 87.31 226 THR A N 1
ATOM 1744 C CA . THR A 1 226 ? -21.108 -12.883 5.852 1.00 87.31 226 THR A CA 1
ATOM 1745 C C . THR A 1 226 ? -22.320 -12.230 6.507 1.00 87.31 226 THR A C 1
ATOM 1747 O O . THR A 1 226 ? -22.425 -11.005 6.518 1.00 87.31 226 THR A O 1
ATOM 1750 N N . THR A 1 227 ? -23.202 -13.021 7.126 1.00 93.19 227 THR A N 1
ATOM 1751 C CA . THR A 1 227 ? -24.378 -12.506 7.834 1.00 93.19 227 THR A CA 1
ATOM 1752 C C . THR A 1 227 ? -23.962 -11.743 9.087 1.00 93.19 227 THR A C 1
ATOM 1754 O O . THR A 1 227 ? -24.414 -10.609 9.287 1.00 93.19 227 THR A O 1
ATOM 1757 N N . PHE A 1 228 ? -23.072 -12.311 9.907 1.00 95.19 228 PHE A N 1
ATOM 1758 C CA . PHE A 1 228 ? -22.512 -11.628 11.075 1.00 95.19 228 PHE A CA 1
ATOM 1759 C C . PHE A 1 228 ? -21.774 -10.346 10.672 1.00 95.19 228 PHE A C 1
ATOM 1761 O O . PHE A 1 228 ? -22.070 -9.269 11.206 1.00 95.19 228 PHE A O 1
ATOM 1768 N N . THR A 1 229 ? -20.873 -10.436 9.688 1.00 96.06 229 THR A N 1
ATOM 1769 C CA . THR A 1 229 ? -20.105 -9.287 9.191 1.00 96.06 229 THR A CA 1
ATOM 1770 C C . THR A 1 229 ? -21.033 -8.174 8.706 1.00 96.06 229 THR A C 1
ATOM 1772 O O . THR A 1 229 ? -20.938 -7.047 9.196 1.00 96.06 229 THR A O 1
ATOM 1775 N N . LEU A 1 230 ? -21.966 -8.475 7.794 1.00 95.44 230 LEU A N 1
ATOM 1776 C CA . LEU A 1 230 ? -22.892 -7.485 7.232 1.00 95.44 230 LEU A CA 1
ATOM 1777 C C . LEU A 1 230 ? -23.800 -6.877 8.303 1.00 95.44 230 LEU A C 1
ATOM 1779 O O . LEU A 1 230 ? -24.083 -5.678 8.263 1.00 95.44 230 LEU A O 1
ATOM 1783 N N . THR A 1 231 ? -24.230 -7.668 9.288 1.00 97.19 231 THR A N 1
ATOM 1784 C CA . THR A 1 231 ? -25.055 -7.176 10.400 1.00 97.19 231 THR A CA 1
ATOM 1785 C C . THR A 1 231 ? -24.318 -6.103 11.196 1.00 97.19 231 THR A C 1
ATOM 1787 O O . THR A 1 231 ? -24.866 -5.020 11.430 1.00 97.19 231 THR A O 1
ATOM 1790 N N . HIS A 1 232 ? -23.069 -6.370 11.585 1.00 97.62 232 HIS A N 1
ATOM 1791 C CA . HIS A 1 232 ? -22.256 -5.438 12.367 1.00 97.62 232 HIS A CA 1
ATOM 1792 C C . HIS A 1 232 ? -21.766 -4.237 11.548 1.00 97.62 232 HIS A C 1
ATOM 1794 O O . HIS A 1 232 ? -21.795 -3.108 12.047 1.00 97.62 232 HIS A O 1
ATOM 1800 N N . TYR A 1 233 ? -21.432 -4.452 10.276 1.00 97.75 233 TYR A N 1
ATOM 1801 C CA . TYR A 1 233 ? -21.095 -3.403 9.314 1.00 97.75 233 TYR A CA 1
ATOM 1802 C C . TYR A 1 233 ? -22.258 -2.409 9.140 1.00 97.75 233 TYR A C 1
ATOM 1804 O O . TYR A 1 233 ? -22.115 -1.211 9.396 1.00 97.75 233 TYR A O 1
ATOM 1812 N N . ASN A 1 234 ? -23.462 -2.905 8.829 1.00 96.62 234 ASN A N 1
ATOM 1813 C CA . ASN A 1 234 ? -24.657 -2.071 8.664 1.00 96.62 234 ASN A CA 1
ATOM 1814 C C . ASN A 1 234 ? -25.126 -1.442 9.984 1.00 96.62 234 ASN A C 1
ATOM 1816 O O . ASN A 1 234 ? -25.729 -0.365 9.992 1.00 96.62 234 ASN A O 1
ATOM 1820 N N . LYS A 1 235 ? -24.872 -2.092 11.127 1.00 95.88 235 LYS A N 1
ATOM 1821 C CA . LYS A 1 235 ? -25.109 -1.497 12.450 1.00 95.88 235 LYS A CA 1
ATOM 1822 C C . LYS A 1 235 ? -24.218 -0.270 12.667 1.00 95.88 235 LYS A C 1
ATOM 1824 O O . LYS A 1 235 ? -24.740 0.751 13.107 1.00 95.88 235 LYS A O 1
ATOM 1829 N N . ALA A 1 236 ? -22.936 -0.339 12.305 1.00 96.38 236 ALA A N 1
ATOM 1830 C CA . ALA A 1 236 ? -22.021 0.798 12.403 1.00 96.38 236 ALA A CA 1
ATOM 1831 C C . ALA A 1 236 ? -22.447 1.966 11.493 1.00 96.38 236 ALA A C 1
ATOM 1833 O O . ALA A 1 236 ? -22.492 3.105 11.955 1.00 96.38 236 ALA A O 1
ATOM 1834 N N . ILE A 1 237 ? -22.853 1.688 10.246 1.00 95.00 237 ILE A N 1
ATOM 1835 C CA . ILE A 1 237 ? -23.375 2.720 9.326 1.00 95.00 237 ILE A CA 1
ATOM 1836 C C . ILE A 1 237 ? -24.606 3.411 9.918 1.00 95.00 237 ILE A C 1
ATOM 1838 O O . ILE A 1 237 ? -24.654 4.636 9.988 1.00 95.00 237 ILE A O 1
ATOM 1842 N N . ARG A 1 238 ? -25.593 2.646 10.404 1.00 94.19 238 ARG A N 1
ATOM 1843 C CA . ARG A 1 238 ? -26.807 3.224 11.009 1.00 94.19 238 ARG A CA 1
ATOM 1844 C C . ARG A 1 238 ? -26.498 4.100 12.223 1.00 94.19 238 ARG A C 1
ATOM 1846 O O . ARG A 1 238 ? -27.149 5.121 12.411 1.00 94.19 238 ARG A O 1
ATOM 1853 N N . GLN A 1 239 ? -25.510 3.715 13.031 1.00 93.06 239 GLN A N 1
ATOM 1854 C CA . GLN A 1 239 ? -25.076 4.505 14.185 1.00 93.06 239 GLN A CA 1
ATOM 1855 C C . GLN A 1 239 ? -24.367 5.807 13.772 1.00 93.06 239 GLN A C 1
ATOM 1857 O O . GLN A 1 239 ? -24.504 6.807 14.472 1.00 93.06 239 GLN A O 1
ATOM 1862 N N . LEU A 1 240 ? -23.670 5.822 12.631 1.00 91.06 240 LEU A N 1
ATOM 1863 C CA . LEU A 1 240 ? -23.061 7.034 12.070 1.00 91.06 240 LEU A CA 1
ATOM 1864 C C . LEU A 1 240 ? -24.089 7.999 11.467 1.00 91.06 240 LEU A C 1
ATOM 1866 O O . LEU A 1 240 ? -23.960 9.206 11.639 1.00 91.06 240 LEU A O 1
ATOM 1870 N N . VAL A 1 241 ? -25.112 7.480 10.782 1.00 84.81 241 VAL A N 1
ATOM 1871 C CA . VAL A 1 241 ? -26.070 8.285 9.994 1.00 84.81 241 VAL A CA 1
ATOM 1872 C C . VAL A 1 241 ? -27.096 9.041 10.865 1.00 84.81 241 VAL A C 1
ATOM 1874 O O . VAL A 1 241 ? -27.796 9.920 10.374 1.00 84.81 241 VAL A O 1
ATOM 1877 N N . GLY A 1 242 ? -27.185 8.760 12.168 1.00 69.06 242 GLY A N 1
ATOM 1878 C CA . GLY A 1 242 ? -28.261 9.278 13.029 1.00 69.06 242 GLY A CA 1
ATOM 1879 C C . GLY A 1 242 ? -27.926 10.447 13.965 1.00 69.06 242 GLY A C 1
ATOM 1880 O O . GLY A 1 242 ? -28.816 10.892 14.683 1.00 69.06 242 GLY A O 1
ATOM 1881 N N . THR A 1 243 ? -26.678 10.918 14.052 1.00 67.19 243 THR A N 1
ATOM 1882 C CA . THR A 1 243 ? -26.244 11.872 15.104 1.00 67.19 243 THR A CA 1
ATOM 1883 C C . THR A 1 243 ? -25.114 12.782 14.616 1.00 67.19 243 THR A C 1
ATOM 1885 O O . THR A 1 243 ? -24.356 12.392 13.736 1.00 67.19 243 THR A O 1
ATOM 1888 N N . GLN A 1 244 ? -24.974 13.994 15.178 1.00 71.50 244 GLN A N 1
ATOM 1889 C CA . GLN A 1 244 ? -23.744 14.772 14.980 1.00 71.50 244 GLN A CA 1
ATOM 1890 C C . GLN A 1 244 ? -22.592 14.023 15.647 1.00 71.50 244 GLN A C 1
ATOM 1892 O O . GLN A 1 244 ? -22.566 13.883 16.868 1.00 71.50 244 GLN A O 1
ATOM 1897 N N . GLN A 1 245 ? -21.686 13.500 14.828 1.00 79.56 245 GLN A N 1
ATOM 1898 C CA . GLN A 1 245 ? -20.548 12.721 15.289 1.00 79.56 245 GLN A CA 1
ATOM 1899 C C . GLN A 1 245 ? -19.309 13.597 15.404 1.00 79.56 245 GLN A C 1
ATOM 1901 O O . GLN A 1 245 ? -19.088 14.497 14.591 1.00 79.56 245 GLN A O 1
ATOM 1906 N N . ASP A 1 246 ? -18.475 13.285 16.391 1.00 87.56 246 ASP A N 1
ATOM 1907 C CA . ASP A 1 246 ? -17.116 13.807 16.454 1.00 87.56 246 ASP A CA 1
ATOM 1908 C C . ASP A 1 246 ? -16.376 13.442 15.154 1.00 87.56 246 ASP A C 1
ATOM 1910 O O . ASP A 1 246 ? -16.351 12.282 14.735 1.00 87.56 246 ASP A O 1
ATOM 1914 N N . ARG A 1 247 ? -15.756 14.432 14.504 1.00 89.69 247 ARG A N 1
ATOM 1915 C CA . ARG A 1 247 ? -14.973 14.230 13.275 1.00 89.69 247 ARG A CA 1
ATOM 1916 C C . ARG A 1 247 ? -13.889 13.171 13.469 1.00 89.69 247 ARG A C 1
ATOM 1918 O O . ARG A 1 247 ? -13.659 12.365 12.568 1.00 89.69 247 ARG A O 1
ATOM 1925 N N . ASN A 1 248 ? -13.273 13.122 14.649 1.00 91.38 248 ASN A N 1
ATOM 1926 C CA . ASN A 1 248 ? -12.245 12.134 14.963 1.00 91.38 248 ASN A CA 1
ATOM 1927 C C . ASN A 1 248 ? -12.820 10.714 15.075 1.00 91.38 248 ASN A C 1
ATOM 1929 O O . ASN A 1 248 ? -12.175 9.760 14.639 1.00 91.38 248 ASN A O 1
ATOM 1933 N N . LEU A 1 249 ? -14.056 10.564 15.564 1.00 92.94 249 LEU A N 1
ATOM 1934 C CA . LEU A 1 249 ? -14.772 9.287 15.544 1.00 92.94 249 LEU A CA 1
ATOM 1935 C C . LEU A 1 249 ? -15.008 8.807 14.108 1.00 92.94 249 LEU A C 1
ATOM 1937 O O . LEU A 1 249 ? -14.760 7.641 13.797 1.00 92.94 249 LEU A O 1
ATOM 1941 N N . VAL A 1 250 ? -15.466 9.708 13.234 1.00 94.12 250 VAL A N 1
ATOM 1942 C CA . VAL A 1 250 ? -15.717 9.392 11.821 1.00 94.12 250 VAL A CA 1
ATOM 1943 C C . VAL A 1 250 ? -14.423 8.952 11.133 1.00 94.12 250 VAL A C 1
ATOM 1945 O O . VAL A 1 250 ? -14.429 7.949 10.427 1.00 94.12 250 VAL A O 1
ATOM 1948 N N . LEU A 1 251 ? -13.296 9.615 11.409 1.00 95.31 251 LEU A N 1
ATOM 1949 C CA . LEU A 1 251 ? -11.981 9.223 10.888 1.00 95.31 251 LEU A CA 1
ATOM 1950 C C . LEU A 1 251 ? -11.571 7.804 11.309 1.00 95.31 251 LEU A C 1
ATOM 1952 O O . LEU A 1 251 ? -11.129 7.015 10.471 1.00 95.31 251 LEU A O 1
ATOM 1956 N N . LEU A 1 252 ? -11.746 7.454 12.587 1.00 95.56 252 LEU A N 1
ATOM 1957 C CA . LEU A 1 252 ? -11.475 6.096 13.070 1.00 95.56 252 LEU A CA 1
ATOM 1958 C C . LEU A 1 252 ? -12.395 5.067 12.400 1.00 95.56 252 LEU A C 1
ATOM 1960 O O . LEU A 1 252 ? -11.935 3.990 12.021 1.00 95.56 252 LEU A O 1
ATOM 1964 N N . ALA A 1 253 ? -13.674 5.403 12.210 1.00 96.62 253 ALA A N 1
ATOM 1965 C CA . ALA A 1 253 ? -14.612 4.541 11.504 1.00 96.62 253 ALA A CA 1
ATOM 1966 C C . ALA A 1 253 ? -14.202 4.343 10.034 1.00 96.62 253 ALA A C 1
ATOM 1968 O O . ALA A 1 253 ? -14.167 3.201 9.583 1.00 96.62 253 ALA A O 1
ATOM 1969 N N . CYS A 1 254 ? -13.819 5.406 9.315 1.00 97.06 254 CYS A N 1
ATOM 1970 C CA . CYS A 1 254 ? -13.334 5.331 7.931 1.00 97.06 254 CYS A CA 1
ATOM 1971 C C . CYS A 1 254 ? -12.134 4.384 7.785 1.00 97.06 254 CYS A C 1
ATOM 1973 O O . CYS A 1 254 ? -12.123 3.572 6.863 1.00 97.06 254 CYS A O 1
ATOM 1975 N N . ILE A 1 255 ? -11.159 4.422 8.705 1.00 96.75 255 ILE A N 1
ATOM 1976 C CA . ILE A 1 255 ? -10.019 3.483 8.695 1.00 96.75 255 ILE A CA 1
ATOM 1977 C C . ILE A 1 255 ? -10.490 2.034 8.872 1.00 96.75 255 ILE A C 1
ATOM 1979 O O . ILE A 1 255 ? -9.990 1.134 8.197 1.00 96.75 255 ILE A O 1
ATOM 1983 N N . LEU A 1 256 ? -11.441 1.781 9.775 1.00 97.94 256 LEU A N 1
ATOM 1984 C CA . LEU A 1 256 ? -11.939 0.426 10.016 1.00 97.94 256 LEU A CA 1
ATOM 1985 C C . LEU A 1 256 ? -12.799 -0.095 8.861 1.00 97.94 256 LEU A C 1
ATOM 1987 O O . LEU A 1 256 ? -12.657 -1.256 8.483 1.00 97.94 256 LEU A O 1
ATOM 1991 N N . PHE A 1 257 ? -13.626 0.758 8.256 1.00 98.00 257 PHE A N 1
ATOM 1992 C CA . PHE A 1 257 ? -14.342 0.431 7.027 1.00 98.00 257 PHE A CA 1
ATOM 1993 C C . PHE A 1 257 ? -13.376 0.146 5.875 1.00 98.00 257 PHE A C 1
ATOM 1995 O O . PHE A 1 257 ? -13.506 -0.885 5.225 1.00 98.00 257 PHE A O 1
ATOM 2002 N N . PHE A 1 258 ? -12.349 0.982 5.691 1.00 97.19 258 PHE A N 1
ATOM 2003 C CA . PHE A 1 258 ? -11.271 0.737 4.733 1.00 97.19 258 PHE A CA 1
ATOM 2004 C C . PHE A 1 258 ? -10.631 -0.644 4.946 1.00 97.19 258 PHE A C 1
ATOM 2006 O O . PHE A 1 258 ? -10.537 -1.425 4.004 1.00 97.19 258 PHE A O 1
ATOM 2013 N N . CYS A 1 259 ? -10.265 -0.995 6.186 1.00 97.06 259 CYS A N 1
ATOM 2014 C CA . CYS A 1 259 ? -9.704 -2.314 6.497 1.00 97.06 259 CYS A CA 1
ATOM 2015 C C . CYS A 1 259 ? -10.674 -3.455 6.165 1.00 97.06 259 CYS A C 1
ATOM 2017 O O . CYS A 1 259 ? -10.250 -4.465 5.605 1.00 97.06 259 CYS A O 1
ATOM 2019 N N . CYS A 1 260 ? -11.956 -3.302 6.513 1.00 96.50 260 CYS A N 1
ATOM 2020 C CA . CYS A 1 260 ? -12.991 -4.297 6.239 1.00 96.50 260 CYS A CA 1
ATOM 2021 C C . CYS A 1 260 ? -13.106 -4.572 4.734 1.00 96.50 260 CYS A C 1
ATOM 2023 O O . CYS A 1 260 ? -13.015 -5.722 4.306 1.00 96.50 260 CYS A O 1
ATOM 2025 N N . GLU A 1 261 ? -13.222 -3.511 3.933 1.00 94.94 261 GLU A N 1
ATOM 2026 C CA . GLU A 1 261 ? -13.352 -3.609 2.478 1.00 94.94 261 GLU A CA 1
ATOM 2027 C C . GLU A 1 261 ? -12.068 -4.148 1.825 1.00 94.94 261 GLU A C 1
ATOM 2029 O O . GLU A 1 261 ? -12.138 -5.024 0.961 1.00 94.94 261 GLU A O 1
ATOM 2034 N N . CYS A 1 262 ? -10.884 -3.721 2.289 1.00 93.62 262 CYS A N 1
ATOM 2035 C CA . CYS A 1 262 ? -9.607 -4.288 1.848 1.00 93.62 262 CYS A CA 1
ATOM 2036 C C . CYS A 1 262 ? -9.538 -5.793 2.116 1.00 93.62 262 CYS A C 1
ATOM 2038 O O . CYS A 1 262 ? -9.154 -6.538 1.223 1.00 93.62 262 CYS A O 1
ATOM 2040 N N . LEU A 1 263 ? -9.917 -6.268 3.307 1.00 92.94 263 LEU A N 1
ATOM 2041 C CA . LEU A 1 263 ? -9.909 -7.697 3.664 1.00 92.94 263 LEU A CA 1
ATOM 2042 C C . LEU A 1 263 ? -10.914 -8.519 2.845 1.00 92.94 263 LEU A C 1
ATOM 2044 O O . LEU A 1 263 ? -10.641 -9.672 2.514 1.00 92.94 263 LEU A O 1
ATOM 2048 N N . GLN A 1 264 ? -12.021 -7.907 2.437 1.00 90.88 264 GLN A N 1
ATOM 2049 C CA . GLN A 1 264 ? -13.016 -8.528 1.561 1.00 90.88 264 GLN A CA 1
ATOM 2050 C C . GLN A 1 264 ? -12.655 -8.436 0.066 1.00 90.88 264 GLN A C 1
ATOM 2052 O O . GLN A 1 264 ? -13.331 -9.044 -0.761 1.00 90.88 264 GLN A O 1
ATOM 2057 N N . GLY A 1 265 ? -11.588 -7.712 -0.296 1.00 89.31 265 GLY A N 1
ATOM 2058 C CA . GLY A 1 265 ? -11.167 -7.515 -1.688 1.00 89.31 265 GLY A CA 1
ATOM 2059 C C . GLY A 1 265 ? -12.049 -6.532 -2.470 1.00 89.31 265 GLY A C 1
ATOM 2060 O O . GLY A 1 265 ? -12.091 -6.585 -3.696 1.00 89.31 265 GLY A O 1
ATOM 2061 N N . ARG A 1 266 ? -12.778 -5.650 -1.776 1.00 90.69 266 ARG A N 1
ATOM 2062 C CA . ARG A 1 266 ? -13.642 -4.611 -2.360 1.00 90.69 266 ARG A CA 1
ATOM 2063 C C . ARG A 1 266 ? -12.908 -3.270 -2.410 1.00 90.69 266 ARG A C 1
ATOM 2065 O O . ARG A 1 266 ? -13.229 -2.322 -1.695 1.00 90.69 266 ARG A O 1
ATOM 2072 N N . TYR A 1 267 ? -11.877 -3.194 -3.250 1.00 88.19 267 TYR A N 1
ATOM 2073 C CA . TYR A 1 267 ? -10.932 -2.070 -3.249 1.00 88.19 267 TYR A CA 1
ATOM 2074 C C . TYR A 1 267 ? -11.565 -0.733 -3.632 1.00 88.19 267 TYR A C 1
ATOM 2076 O O . TYR A 1 267 ? -11.226 0.288 -3.040 1.00 88.19 267 TYR A O 1
ATOM 2084 N N . ARG A 1 268 ? -12.545 -0.730 -4.542 1.00 88.50 268 ARG A N 1
ATOM 2085 C CA . ARG A 1 268 ? -13.266 0.492 -4.922 1.00 88.50 268 ARG A CA 1
ATOM 2086 C C . ARG A 1 268 ? -13.963 1.144 -3.725 1.00 88.50 268 ARG A C 1
ATOM 2088 O O . ARG A 1 268 ? -13.804 2.342 -3.493 1.00 88.50 268 ARG A O 1
ATOM 2095 N N . THR A 1 269 ? -14.696 0.358 -2.939 1.00 92.25 269 THR A N 1
ATOM 2096 C CA . THR A 1 269 ? -15.355 0.831 -1.713 1.00 92.25 269 THR A CA 1
ATOM 2097 C C . THR A 1 269 ? -14.335 1.191 -0.635 1.00 92.25 269 THR A C 1
ATOM 2099 O O . THR A 1 269 ? -14.504 2.199 0.050 1.00 92.25 269 THR A O 1
ATOM 2102 N N . ALA A 1 270 ? -13.237 0.434 -0.516 1.00 93.50 270 ALA A N 1
ATOM 2103 C CA . ALA A 1 270 ? -12.141 0.791 0.384 1.00 93.50 270 ALA A CA 1
ATOM 2104 C C . ALA A 1 270 ? -11.609 2.199 0.064 1.00 93.50 270 ALA A C 1
ATOM 2106 O O . ALA A 1 270 ? -11.583 3.064 0.940 1.00 93.50 270 ALA A O 1
ATOM 2107 N N . ILE A 1 271 ? -11.281 2.474 -1.201 1.00 91.69 271 ILE A N 1
ATOM 2108 C CA . ILE A 1 271 ? -10.796 3.785 -1.650 1.00 91.69 271 ILE A CA 1
ATOM 2109 C C . ILE A 1 271 ? -11.816 4.886 -1.325 1.00 91.69 271 ILE A C 1
ATOM 2111 O O . ILE A 1 271 ? -11.429 5.929 -0.810 1.00 91.69 271 ILE A O 1
ATOM 2115 N N . GLN A 1 272 ? -13.120 4.657 -1.499 1.00 93.50 272 GLN A N 1
ATOM 2116 C CA . GLN A 1 272 ? -14.143 5.644 -1.110 1.00 93.50 272 GLN A CA 1
ATOM 2117 C C . GLN A 1 272 ? -14.098 6.006 0.387 1.00 93.50 272 GLN A C 1
ATOM 2119 O O . GLN A 1 272 ? -14.206 7.186 0.741 1.00 93.50 272 GLN A O 1
ATOM 2124 N N . HIS A 1 273 ? -13.892 5.023 1.272 1.00 95.50 273 HIS A N 1
ATOM 2125 C CA . HIS A 1 273 ? -13.710 5.275 2.710 1.00 95.50 273 HIS A CA 1
ATOM 2126 C C . HIS A 1 273 ? -12.418 6.043 3.002 1.00 95.50 273 HIS A C 1
ATOM 2128 O O . HIS A 1 273 ? -12.417 6.944 3.845 1.00 95.50 273 HIS A O 1
ATOM 2134 N N . ALA A 1 274 ? -11.339 5.737 2.275 1.00 94.81 274 ALA A N 1
ATOM 2135 C CA . ALA A 1 274 ? -10.083 6.474 2.365 1.00 94.81 274 ALA A CA 1
ATOM 2136 C C . ALA A 1 274 ? -10.254 7.948 1.975 1.00 94.81 274 ALA A C 1
ATOM 2138 O O . ALA A 1 274 ? -9.895 8.828 2.759 1.00 94.81 274 ALA A O 1
ATOM 2139 N N . LEU A 1 275 ? -10.842 8.223 0.806 1.00 94.75 275 LEU A N 1
ATOM 2140 C CA . LEU A 1 275 ? -11.053 9.583 0.298 1.00 94.75 275 LEU A CA 1
ATOM 2141 C C . LEU A 1 275 ? -11.958 10.402 1.222 1.00 94.75 275 LEU A C 1
ATOM 2143 O O . LEU A 1 275 ? -11.661 11.561 1.514 1.00 94.75 275 LEU A O 1
ATOM 2147 N N . SER A 1 276 ? -13.015 9.780 1.755 1.00 93.94 276 SER A N 1
ATOM 2148 C CA . SER A 1 276 ? -13.905 10.419 2.732 1.00 93.94 276 SER A CA 1
ATOM 2149 C C . SER A 1 276 ? -13.138 10.871 3.980 1.00 93.94 276 SER A C 1
ATOM 2151 O O . SER A 1 276 ? -13.299 12.005 4.432 1.00 93.94 276 SER A O 1
ATOM 2153 N N . GLY A 1 277 ? -12.254 10.022 4.513 1.00 94.88 277 GLY A N 1
ATOM 2154 C CA . GLY A 1 277 ? -11.427 10.380 5.666 1.00 94.88 277 GLY A CA 1
ATOM 2155 C C . GLY A 1 277 ? -10.338 11.414 5.349 1.00 94.88 277 GLY A C 1
ATOM 2156 O O . GLY A 1 277 ? -10.133 12.342 6.131 1.00 94.88 277 GLY A O 1
ATOM 2157 N N . ILE A 1 278 ? -9.697 11.330 4.178 1.00 93.88 278 ILE A N 1
ATOM 2158 C CA . ILE A 1 278 ? -8.717 12.329 3.708 1.00 93.88 278 ILE A CA 1
ATOM 2159 C C . ILE A 1 278 ? -9.364 13.716 3.617 1.00 93.88 278 ILE A C 1
ATOM 2161 O O . ILE A 1 278 ? -8.786 14.699 4.085 1.00 93.88 278 ILE A O 1
ATOM 2165 N N . ARG A 1 279 ? -10.590 13.794 3.092 1.00 92.50 279 ARG A N 1
ATOM 2166 C CA . ARG A 1 279 ? -11.349 15.044 3.002 1.00 92.50 279 ARG A CA 1
ATOM 2167 C C . ARG A 1 279 ? -11.613 15.657 4.377 1.00 92.50 279 ARG A C 1
ATOM 2169 O O . ARG A 1 279 ? -11.411 16.856 4.565 1.00 92.50 279 ARG A O 1
ATOM 2176 N N . ILE A 1 280 ? -12.015 14.842 5.356 1.00 92.25 280 ILE A N 1
ATOM 2177 C CA . ILE A 1 280 ? -12.225 15.300 6.740 1.00 92.25 280 ILE A CA 1
ATOM 2178 C C . ILE A 1 280 ? -10.910 15.824 7.338 1.00 92.25 280 ILE A C 1
ATOM 2180 O O . ILE A 1 280 ? -10.901 16.894 7.947 1.00 92.25 280 ILE A O 1
ATOM 2184 N N . LEU A 1 281 ? -9.786 15.132 7.121 1.00 90.88 281 LEU A N 1
ATOM 2185 C CA . LEU A 1 281 ? -8.474 15.597 7.587 1.00 90.88 281 LEU A CA 1
ATOM 2186 C C . LEU A 1 281 ? -8.055 16.925 6.957 1.00 90.88 281 LEU A C 1
ATOM 2188 O O . LEU A 1 281 ? -7.531 17.798 7.648 1.00 90.88 281 LEU A O 1
ATOM 2192 N N . GLN A 1 282 ? -8.294 17.105 5.660 1.00 88.94 282 GLN A N 1
ATOM 2193 C CA . GLN A 1 282 ? -7.988 18.358 4.973 1.00 88.94 282 GLN A CA 1
ATOM 2194 C C . GLN A 1 282 ? -8.835 19.517 5.509 1.00 88.94 282 GLN A C 1
ATOM 2196 O O . GLN A 1 282 ? -8.311 20.608 5.726 1.00 88.94 282 GLN A O 1
ATOM 2201 N N . GLN A 1 283 ? -10.112 19.278 5.823 1.00 88.44 283 GLN A N 1
ATOM 2202 C CA . GLN A 1 283 ? -10.972 20.275 6.473 1.00 88.44 283 GLN A CA 1
ATOM 2203 C C . GLN A 1 283 ? -10.469 20.664 7.874 1.00 88.44 283 GLN A C 1
ATOM 2205 O O . GLN A 1 283 ? -10.658 21.802 8.303 1.00 88.44 283 GLN A O 1
ATOM 2210 N N . GLN A 1 284 ? -9.792 19.751 8.579 1.00 89.31 284 GLN A N 1
ATOM 2211 C CA . GLN A 1 284 ? -9.184 20.017 9.886 1.00 89.31 284 GLN A CA 1
ATOM 2212 C C . GLN A 1 284 ? -7.845 20.779 9.805 1.00 89.31 284 GLN A C 1
ATOM 2214 O O . GLN A 1 284 ? -7.346 21.215 10.842 1.00 89.31 284 GLN A O 1
ATOM 2219 N N . GLN A 1 285 ? -7.247 20.981 8.621 1.00 80.75 285 GLN A N 1
ATOM 2220 C CA . GLN A 1 285 ? -5.933 21.642 8.499 1.00 80.75 285 GLN A CA 1
ATOM 2221 C C . GLN A 1 285 ? -5.931 23.095 8.989 1.00 80.75 285 GLN A C 1
ATOM 2223 O O . GLN A 1 285 ? -4.908 23.567 9.480 1.00 80.75 285 GLN A O 1
ATOM 2228 N N . VAL A 1 286 ? -7.070 23.788 8.893 1.00 82.75 286 VAL A N 1
ATOM 2229 C CA . VAL A 1 286 ? -7.230 25.183 9.348 1.00 82.75 286 VAL A CA 1
ATOM 2230 C C . VAL A 1 286 ? -7.300 25.276 10.881 1.00 82.75 286 VAL A C 1
ATOM 2232 O O . VAL A 1 286 ? -7.149 26.353 11.455 1.00 82.75 286 VAL A O 1
ATOM 2235 N N . LEU A 1 287 ? -7.517 24.151 11.571 1.00 84.00 287 LEU A N 1
ATOM 2236 C CA . LEU A 1 287 ? -7.636 24.116 13.023 1.00 84.00 287 LEU A CA 1
ATOM 2237 C C . LEU A 1 287 ? -6.266 24.236 13.705 1.00 84.00 287 LEU A C 1
ATOM 2239 O O . LEU A 1 287 ? -5.269 23.627 13.291 1.00 84.00 287 LEU A O 1
ATOM 2243 N N . SER A 1 288 ? -6.256 24.967 14.824 1.00 81.44 288 SER A N 1
ATOM 2244 C CA . SER A 1 288 ? -5.113 25.038 15.740 1.00 81.44 288 SER A CA 1
ATOM 2245 C C . SER A 1 288 ? -4.669 23.638 16.177 1.00 81.44 288 SER A C 1
ATOM 2247 O O . SER A 1 288 ? -5.500 22.753 16.383 1.00 81.44 288 SER A O 1
ATOM 2249 N N . GLU A 1 289 ? -3.361 23.432 16.346 1.00 77.69 289 GLU A N 1
ATOM 2250 C CA . GLU A 1 289 ? -2.786 22.149 16.782 1.00 77.69 289 GLU A CA 1
ATOM 2251 C C . GLU A 1 289 ? -3.311 21.673 18.139 1.00 77.69 289 GLU A C 1
ATOM 2253 O O . GLU A 1 289 ? -3.417 20.472 18.358 1.00 77.69 289 GLU A O 1
ATOM 2258 N N . ALA A 1 290 ? -3.700 22.599 19.018 1.00 80.12 290 ALA A N 1
ATOM 2259 C CA . ALA A 1 290 ? -4.274 22.281 20.324 1.00 80.12 290 ALA A CA 1
ATOM 2260 C C . ALA A 1 290 ? -5.780 21.947 20.278 1.00 80.12 290 ALA A C 1
ATOM 2262 O O . ALA A 1 290 ? -6.375 21.662 21.317 1.00 80.12 290 ALA A O 1
ATOM 2263 N N . SER A 1 291 ? -6.425 22.024 19.107 1.00 84.31 291 SER A N 1
ATOM 2264 C CA . SER A 1 291 ? -7.862 21.774 18.989 1.00 84.31 291 SER A CA 1
ATOM 2265 C C . SER A 1 291 ? -8.188 20.299 19.206 1.00 84.31 291 SER A C 1
ATOM 2267 O O . SER A 1 291 ? -7.666 19.432 18.508 1.00 84.31 291 SER A O 1
ATOM 2269 N N . SER A 1 292 ? -9.134 20.020 20.107 1.00 82.06 292 SER A N 1
ATOM 2270 C CA . SER A 1 292 ? -9.685 18.671 20.306 1.00 82.06 292 SER A CA 1
ATOM 2271 C C . SER A 1 292 ? -10.391 18.125 19.059 1.00 82.06 292 SER A C 1
ATOM 2273 O O . SER A 1 292 ? -10.586 16.918 18.957 1.00 82.06 292 SER A O 1
ATOM 2275 N N . GLU A 1 293 ? -10.781 18.994 18.122 1.00 83.75 293 GLU A N 1
ATOM 2276 C CA . GLU A 1 293 ? -11.405 18.605 16.852 1.00 83.75 293 GLU A CA 1
ATOM 2277 C C . GLU A 1 293 ? -10.386 18.190 15.782 1.00 83.75 293 GLU A C 1
ATOM 2279 O O . GLU A 1 293 ? -10.786 17.746 14.705 1.00 83.75 293 GLU A O 1
ATOM 2284 N N . LYS A 1 294 ? -9.082 18.367 16.033 1.00 88.75 294 LYS A N 1
ATOM 2285 C CA . LYS A 1 294 ? -8.016 17.970 15.110 1.00 88.75 294 LYS A CA 1
ATOM 2286 C C . LYS A 1 294 ? -7.663 16.503 15.335 1.00 88.75 294 LYS A C 1
ATOM 2288 O O . LYS A 1 294 ? -7.571 16.049 16.477 1.00 88.75 294 LYS A O 1
ATOM 2293 N N . ALA A 1 295 ? -7.453 15.760 14.253 1.00 89.88 295 ALA A N 1
ATOM 2294 C CA . ALA A 1 295 ? -7.063 14.364 14.357 1.00 89.88 295 ALA A CA 1
ATOM 2295 C C . ALA A 1 295 ? -5.715 14.199 15.076 1.00 89.88 295 ALA A C 1
ATOM 2297 O O . ALA A 1 295 ? -4.780 14.966 14.816 1.00 89.88 295 ALA A O 1
ATOM 2298 N N . PRO A 1 296 ? -5.565 13.158 15.916 1.00 90.19 296 PRO A N 1
ATOM 2299 C CA . PRO A 1 296 ? -4.269 12.805 16.474 1.00 90.19 296 PRO A CA 1
ATOM 2300 C C . PRO A 1 296 ? -3.221 12.582 15.366 1.00 90.19 296 PRO A C 1
ATOM 2302 O O . PRO A 1 296 ? -3.549 11.978 14.338 1.00 90.19 296 PRO A O 1
ATOM 2305 N N . PRO A 1 297 ? -1.945 12.970 15.568 1.00 88.38 297 PRO A N 1
ATOM 2306 C CA . PRO A 1 297 ? -0.894 12.833 14.552 1.00 88.38 297 PRO A CA 1
ATOM 2307 C C . PRO A 1 297 ? -0.735 11.412 13.997 1.00 88.38 297 PRO A C 1
ATOM 2309 O O . PRO A 1 297 ? -0.476 11.230 12.807 1.00 88.38 297 PRO A O 1
ATOM 2312 N N . ALA A 1 298 ? -0.939 10.398 14.842 1.00 89.00 298 ALA A N 1
ATOM 2313 C CA . ALA A 1 298 ? -0.905 8.992 14.450 1.00 89.00 298 ALA A CA 1
ATOM 2314 C C . ALA A 1 298 ? -2.002 8.641 13.430 1.00 89.00 298 ALA A C 1
ATOM 2316 O O . ALA A 1 298 ? -1.739 7.957 12.443 1.00 89.00 298 ALA A O 1
ATOM 2317 N N . VAL A 1 299 ? -3.223 9.147 13.646 1.00 92.00 299 VAL A N 1
ATOM 2318 C CA . VAL A 1 299 ? -4.369 8.941 12.747 1.00 92.00 299 VAL A CA 1
ATOM 2319 C C . VAL A 1 299 ? -4.114 9.649 11.418 1.00 92.00 299 VAL A C 1
ATOM 2321 O O . VAL A 1 299 ? -4.252 9.028 10.367 1.00 92.00 299 VAL A O 1
ATOM 2324 N N . ALA A 1 300 ? -3.651 10.903 11.453 1.00 91.44 300 ALA A N 1
ATOM 2325 C CA . ALA A 1 300 ? -3.276 11.641 10.244 1.00 91.44 300 ALA A CA 1
ATOM 2326 C C . ALA A 1 300 ? -2.173 10.920 9.444 1.00 91.44 300 ALA A C 1
ATOM 2328 O O . ALA A 1 300 ? -2.286 10.756 8.232 1.00 91.44 300 ALA A O 1
ATOM 2329 N N . THR A 1 301 ? -1.145 10.405 10.128 1.00 89.88 301 THR A N 1
ATOM 2330 C CA . THR A 1 301 ? -0.054 9.639 9.500 1.00 89.88 301 THR A CA 1
ATOM 2331 C C . THR A 1 301 ? -0.559 8.360 8.829 1.00 89.88 301 THR A C 1
ATOM 2333 O O . THR A 1 301 ? -0.072 8.001 7.757 1.00 89.88 301 THR A O 1
ATOM 2336 N N . LEU A 1 302 ? -1.544 7.677 9.420 1.00 92.25 302 LEU A N 1
ATOM 2337 C CA . LEU A 1 302 ? -2.140 6.493 8.806 1.00 92.25 302 LEU A CA 1
ATOM 2338 C C . LEU A 1 302 ? -2.919 6.846 7.534 1.00 92.25 302 LEU A C 1
ATOM 2340 O O . LEU A 1 302 ? -2.776 6.161 6.526 1.00 92.25 302 LEU A O 1
ATOM 2344 N N . PHE A 1 303 ? -3.675 7.944 7.536 1.00 93.81 303 PHE A N 1
ATOM 2345 C CA . PHE A 1 303 ? -4.343 8.423 6.324 1.00 93.81 303 PHE A CA 1
ATOM 2346 C C . PHE A 1 303 ? -3.368 8.898 5.247 1.00 93.81 303 PHE A C 1
ATOM 2348 O O . PHE A 1 303 ? -3.640 8.684 4.072 1.00 93.81 303 PHE A O 1
ATOM 2355 N N . HIS A 1 304 ? -2.221 9.476 5.611 1.00 91.62 304 HIS A N 1
ATOM 2356 C CA . HIS A 1 304 ? -1.155 9.760 4.647 1.00 91.62 304 HIS A CA 1
ATOM 2357 C C . HIS A 1 304 ? -0.636 8.471 3.993 1.00 91.62 304 HIS A C 1
ATOM 2359 O O . HIS A 1 304 ? -0.452 8.433 2.779 1.00 91.62 304 HIS A O 1
ATOM 2365 N N . ALA A 1 305 ? -0.452 7.397 4.770 1.00 91.75 305 ALA A N 1
ATOM 2366 C CA . ALA A 1 305 ? -0.059 6.096 4.229 1.00 91.75 305 ALA A CA 1
ATOM 2367 C C . ALA A 1 305 ? -1.132 5.514 3.294 1.00 91.75 305 ALA A C 1
ATOM 2369 O O . ALA A 1 305 ? -0.799 5.012 2.225 1.00 91.75 305 ALA A O 1
ATOM 2370 N N . VAL A 1 306 ? -2.412 5.629 3.657 1.00 93.12 306 VAL A N 1
ATOM 2371 C CA . VAL A 1 306 ? -3.525 5.208 2.794 1.00 93.12 306 VAL A CA 1
ATOM 2372 C C . VAL A 1 306 ? -3.592 6.060 1.519 1.00 93.12 306 VAL A C 1
ATOM 2374 O O . VAL A 1 306 ? -3.742 5.505 0.435 1.00 93.12 306 VAL A O 1
ATOM 2377 N N . GLN A 1 307 ? -3.418 7.384 1.613 1.00 92.31 307 GLN A N 1
ATOM 2378 C CA . GLN A 1 307 ? -3.389 8.274 0.447 1.00 92.31 307 GLN A CA 1
ATOM 2379 C C . GLN A 1 307 ? -2.265 7.892 -0.522 1.00 92.31 307 GLN A C 1
ATOM 2381 O O . GLN A 1 307 ? -2.494 7.886 -1.729 1.00 92.31 307 GLN A O 1
ATOM 2386 N N . ASN A 1 308 ? -1.083 7.526 -0.012 1.00 89.19 308 ASN A N 1
ATOM 2387 C CA . ASN A 1 308 ? 0.015 7.045 -0.853 1.00 89.19 308 ASN A CA 1
ATOM 2388 C C . ASN A 1 308 ? -0.397 5.808 -1.647 1.00 89.19 308 ASN A C 1
ATOM 2390 O O . ASN A 1 308 ? -0.209 5.790 -2.855 1.00 89.19 308 ASN A O 1
ATOM 2394 N N . GLN A 1 309 ? -1.032 4.826 -1.002 1.00 87.75 309 GLN A N 1
ATOM 2395 C CA . GLN A 1 309 ? -1.476 3.613 -1.691 1.00 87.75 309 GLN A CA 1
ATOM 2396 C C . GLN A 1 309 ? -2.520 3.912 -2.781 1.00 87.75 309 GLN A C 1
ATOM 2398 O O . GLN A 1 309 ? -2.481 3.305 -3.849 1.00 87.75 309 GLN A O 1
ATOM 2403 N N . VAL A 1 310 ? -3.422 4.876 -2.549 1.00 87.00 310 VAL A N 1
ATOM 2404 C CA . VAL A 1 310 ? -4.366 5.337 -3.584 1.00 87.00 310 VAL A CA 1
ATOM 2405 C C . VAL A 1 310 ? -3.615 5.969 -4.763 1.00 87.00 310 VAL A C 1
ATOM 2407 O O . VAL A 1 310 ? -3.899 5.629 -5.906 1.00 87.00 310 VAL A O 1
ATOM 2410 N N . LEU A 1 311 ? -2.622 6.832 -4.508 1.00 84.50 311 LEU A N 1
ATOM 2411 C CA . LEU A 1 311 ? -1.790 7.440 -5.563 1.00 84.50 311 LEU A CA 1
ATOM 2412 C C . LEU A 1 311 ? -0.923 6.417 -6.312 1.00 84.50 311 LEU A C 1
ATOM 2414 O O . LEU A 1 311 ? -0.670 6.576 -7.506 1.00 84.50 311 LEU A O 1
ATOM 2418 N N . GLU A 1 312 ? -0.438 5.389 -5.619 1.00 82.31 312 GLU A N 1
ATOM 2419 C CA . GLU A 1 312 ? 0.360 4.311 -6.206 1.00 82.31 312 GLU A CA 1
ATOM 2420 C C . GLU A 1 312 ? -0.452 3.492 -7.218 1.00 82.31 312 GLU A C 1
ATOM 2422 O O . GLU A 1 312 ? 0.085 3.152 -8.271 1.00 82.31 312 GLU A O 1
ATOM 2427 N N . ILE A 1 313 ? -1.722 3.198 -6.916 1.00 76.69 313 ILE A N 1
ATOM 2428 C CA . ILE A 1 313 ? -2.571 2.318 -7.736 1.00 76.69 313 ILE A CA 1
ATOM 2429 C C . ILE A 1 313 ? -3.403 3.113 -8.748 1.00 76.69 313 ILE A C 1
ATOM 2431 O O . ILE A 1 313 ? -3.320 2.867 -9.948 1.00 76.69 313 ILE A O 1
ATOM 2435 N N . GLU A 1 314 ? -4.181 4.092 -8.285 1.00 77.56 314 GLU A N 1
ATOM 2436 C CA . GLU A 1 314 ? -5.163 4.800 -9.119 1.00 77.56 314 GLU A CA 1
ATOM 2437 C C . GLU A 1 314 ? -4.660 6.161 -9.637 1.00 77.56 314 GLU A C 1
ATOM 2439 O O . GLU A 1 314 ? -5.265 6.756 -10.531 1.00 77.56 314 GLU A O 1
ATOM 2444 N N . GLY A 1 315 ? -3.563 6.684 -9.079 1.00 78.12 315 GLY A N 1
ATOM 2445 C CA . GLY A 1 315 ? -3.069 8.027 -9.396 1.00 78.12 315 GLY A CA 1
ATOM 2446 C C . GLY A 1 315 ? -4.048 9.141 -8.997 1.00 78.12 315 GLY A C 1
ATOM 2447 O O . GLY A 1 315 ? -4.902 8.969 -8.125 1.00 78.12 315 GLY A O 1
ATOM 2448 N N . MET A 1 316 ? -3.917 10.310 -9.634 1.00 80.06 316 MET A N 1
ATOM 2449 C CA . MET A 1 316 ? -4.796 11.468 -9.381 1.00 80.06 316 MET A CA 1
ATOM 2450 C C . MET A 1 316 ? -6.238 11.244 -9.850 1.00 80.06 316 MET A C 1
ATOM 2452 O O . MET A 1 316 ? -7.163 11.793 -9.251 1.00 80.06 316 MET A O 1
ATOM 2456 N N . ASP A 1 317 ? -6.437 10.426 -10.886 1.00 78.81 317 ASP A N 1
ATOM 2457 C CA . ASP A 1 317 ? -7.763 10.103 -11.432 1.00 78.81 317 ASP A CA 1
ATOM 2458 C C . ASP A 1 317 ? -8.624 9.305 -10.442 1.00 78.81 317 ASP A C 1
ATOM 2460 O O . ASP A 1 317 ? -9.852 9.378 -10.478 1.00 78.81 317 ASP A O 1
ATOM 2464 N N . GLY A 1 318 ? -7.982 8.565 -9.533 1.00 75.75 318 GLY A N 1
ATOM 2465 C CA . GLY A 1 318 ? -8.644 7.848 -8.446 1.00 75.75 318 GLY A CA 1
ATOM 2466 C C . GLY A 1 318 ? -9.134 8.724 -7.300 1.00 75.75 318 GLY A C 1
ATOM 2467 O O . GLY A 1 318 ? -9.746 8.198 -6.372 1.00 75.75 318 GLY A O 1
ATOM 2468 N N . MET A 1 319 ? -8.852 10.030 -7.320 1.00 84.38 319 MET A N 1
ATOM 2469 C CA . MET A 1 319 ? -9.189 10.958 -6.242 1.00 84.38 319 MET A CA 1
ATOM 2470 C C . MET A 1 319 ? -10.234 11.977 -6.675 1.00 84.38 319 MET A C 1
ATOM 2472 O O . MET A 1 319 ? -10.140 12.580 -7.745 1.00 84.38 319 MET A O 1
ATOM 2476 N N . ASP A 1 320 ? -11.190 12.256 -5.789 1.00 85.50 320 ASP A N 1
ATOM 2477 C CA . ASP A 1 320 ? -12.083 13.394 -5.980 1.00 85.50 320 ASP A CA 1
ATOM 2478 C C . ASP A 1 320 ? -11.325 14.728 -5.786 1.00 85.50 320 ASP A C 1
ATOM 2480 O O . ASP A 1 320 ? -10.387 14.776 -4.982 1.00 85.50 320 ASP A O 1
ATOM 2484 N N . PRO A 1 321 ? -11.715 15.823 -6.469 1.00 85.25 321 PRO A N 1
ATOM 2485 C CA . PRO A 1 321 ? -10.977 17.092 -6.434 1.00 85.25 321 PRO A CA 1
ATOM 2486 C C . PRO A 1 321 ? -10.777 17.688 -5.036 1.00 85.25 321 PRO A C 1
ATOM 2488 O O . PRO A 1 321 ? -9.813 18.419 -4.807 1.00 85.25 321 PRO A O 1
ATOM 2491 N N . GLU A 1 322 ? -11.680 17.406 -4.092 1.00 84.12 322 GLU A N 1
ATOM 2492 C CA . GLU A 1 322 ? -11.551 17.906 -2.724 1.00 84.12 322 GLU A CA 1
ATOM 2493 C C . GLU A 1 322 ? -10.449 17.160 -1.977 1.00 84.12 322 GLU A C 1
ATOM 2495 O O . GLU A 1 322 ? -9.686 17.810 -1.271 1.00 84.12 322 GLU A O 1
ATOM 2500 N N . SER A 1 323 ? -10.348 15.844 -2.197 1.00 83.31 323 SER A N 1
ATOM 2501 C CA . SER A 1 323 ? -9.375 14.926 -1.588 1.00 83.31 323 SER A CA 1
ATOM 2502 C C . SER A 1 323 ? -7.967 14.957 -2.203 1.00 83.31 323 SER A C 1
ATOM 2504 O O . SER A 1 323 ? -7.023 14.426 -1.608 1.00 83.31 323 SER A O 1
ATOM 2506 N N . GLN A 1 324 ? -7.804 15.581 -3.374 1.00 84.94 324 GLN A N 1
ATOM 2507 C CA . GLN A 1 324 ? -6.524 15.647 -4.080 1.00 84.94 324 GLN A CA 1
ATOM 2508 C C . GLN A 1 324 ? -5.432 16.352 -3.252 1.00 84.94 324 GLN A C 1
ATOM 2510 O O . GLN A 1 324 ? -5.720 17.252 -2.450 1.00 84.94 324 GLN A O 1
ATOM 2515 N N . PRO A 1 325 ? -4.157 15.951 -3.417 1.00 84.75 325 PRO A N 1
ATOM 2516 C CA . PRO A 1 325 ? -3.041 16.593 -2.741 1.00 84.75 325 PRO A CA 1
ATOM 2517 C C . PRO A 1 325 ? -2.952 18.076 -3.112 1.00 84.75 325 PRO A C 1
ATOM 2519 O O . PRO A 1 325 ? -3.296 18.491 -4.215 1.00 84.75 325 PRO A O 1
ATOM 2522 N N . ARG A 1 326 ? -2.459 18.892 -2.178 1.00 81.50 326 ARG A N 1
ATOM 2523 C CA . ARG A 1 326 ? -2.226 20.324 -2.394 1.00 81.50 326 ARG A CA 1
ATOM 2524 C C . ARG A 1 326 ? -0.793 20.673 -2.034 1.00 81.50 326 ARG A C 1
ATOM 2526 O O . ARG A 1 326 ? -0.244 20.172 -1.052 1.00 81.50 326 ARG A O 1
ATOM 2533 N N . LEU A 1 327 ? -0.201 21.580 -2.804 1.00 74.69 327 LEU A N 1
ATOM 2534 C CA . LEU A 1 327 ? 1.101 22.159 -2.492 1.00 74.69 327 LEU A CA 1
ATOM 2535 C C . LEU A 1 327 ? 0.990 23.084 -1.273 1.00 74.69 327 LEU A C 1
ATOM 2537 O O . LEU A 1 327 ? 0.699 24.271 -1.394 1.00 74.69 327 LEU A O 1
ATOM 2541 N N . SER A 1 328 ? 1.245 22.542 -0.089 1.00 68.69 328 SER A N 1
ATOM 2542 C CA . SER A 1 328 ? 1.542 23.316 1.119 1.00 68.69 328 SER A CA 1
ATOM 2543 C C . SER A 1 328 ? 3.054 23.550 1.240 1.00 68.69 328 SER A C 1
ATOM 2545 O O . SER A 1 328 ? 3.815 22.651 0.897 1.00 68.69 328 SER A O 1
ATOM 2547 N N . PRO A 1 329 ? 3.546 24.712 1.700 1.00 62.16 329 PRO A N 1
ATOM 2548 C CA . PRO A 1 329 ? 4.970 24.885 1.976 1.00 62.16 329 PRO A CA 1
ATOM 2549 C C . PRO A 1 329 ? 5.406 23.926 3.091 1.00 62.16 329 PRO A C 1
ATOM 2551 O O . PRO A 1 329 ? 4.772 23.877 4.146 1.00 62.16 329 PRO A O 1
ATOM 2554 N N . SER A 1 330 ? 6.478 23.162 2.872 1.00 57.97 330 SER A N 1
ATOM 2555 C CA . SER A 1 330 ? 6.988 22.250 3.900 1.00 57.97 330 SER A CA 1
ATOM 2556 C C . SER A 1 330 ? 7.537 23.030 5.100 1.00 57.97 330 SER A C 1
ATOM 2558 O O . SER A 1 330 ? 8.400 23.896 4.937 1.00 57.97 330 SER A O 1
ATOM 2560 N N . ALA A 1 331 ? 7.118 22.667 6.316 1.00 55.62 331 ALA A N 1
ATOM 2561 C CA . ALA A 1 331 ? 7.957 22.881 7.494 1.00 55.62 331 ALA A CA 1
ATOM 2562 C C . ALA A 1 331 ? 9.235 22.039 7.314 1.00 55.62 331 ALA A C 1
ATOM 2564 O O . ALA A 1 331 ? 9.173 20.933 6.777 1.00 55.62 331 ALA A O 1
ATOM 2565 N N . ALA A 1 332 ? 10.404 22.571 7.670 1.00 52.56 332 ALA A N 1
ATOM 2566 C CA . ALA A 1 332 ? 11.679 21.914 7.386 1.00 52.56 332 ALA A CA 1
ATOM 2567 C C . ALA A 1 332 ? 11.822 20.596 8.176 1.00 52.56 332 ALA A C 1
ATOM 2569 O O . ALA A 1 332 ? 12.109 20.616 9.373 1.00 52.56 332 ALA A O 1
ATOM 2570 N N . THR A 1 333 ? 11.686 19.451 7.497 1.00 55.44 333 THR A N 1
ATOM 2571 C CA . THR A 1 333 ? 11.932 18.104 8.055 1.00 55.44 333 THR A CA 1
ATOM 2572 C C . THR A 1 333 ? 13.360 17.972 8.606 1.00 55.44 333 THR A C 1
ATOM 2574 O O . THR A 1 333 ? 13.605 17.236 9.561 1.00 55.44 333 THR A O 1
ATOM 2577 N N . LEU A 1 334 ? 14.296 18.754 8.053 1.00 52.16 334 LEU A N 1
ATOM 2578 C CA . LEU A 1 334 ? 15.721 18.776 8.398 1.00 52.16 334 LEU A CA 1
ATOM 2579 C C . LEU A 1 334 ? 16.040 19.175 9.843 1.00 52.16 334 LEU A C 1
ATOM 2581 O O . LEU A 1 334 ? 17.115 18.825 10.321 1.00 52.16 334 LEU A O 1
ATOM 2585 N N . ALA A 1 335 ? 15.135 19.845 10.568 1.00 52.34 335 ALA A N 1
ATOM 2586 C CA . ALA A 1 335 ? 15.373 20.137 11.985 1.00 52.34 335 ALA A CA 1
ATOM 2587 C C . ALA A 1 335 ? 15.567 18.846 12.816 1.00 52.34 335 ALA A C 1
ATOM 2589 O O . ALA A 1 335 ? 16.279 18.858 13.820 1.00 52.34 335 ALA A O 1
ATOM 2590 N N . LEU A 1 336 ? 14.991 17.722 12.365 1.00 55.16 336 LEU A N 1
ATOM 2591 C CA . LEU A 1 336 ? 15.019 16.430 13.055 1.00 55.16 336 LEU A CA 1
ATOM 2592 C C . LEU A 1 336 ? 16.266 15.576 12.769 1.00 55.16 336 LEU A C 1
ATOM 2594 O O . LEU A 1 336 ? 16.544 14.679 13.554 1.00 55.16 336 LEU A O 1
ATOM 2598 N N . LEU A 1 337 ? 17.035 15.843 11.706 1.00 57.31 337 LEU A N 1
ATOM 2599 C CA . LEU A 1 337 ? 18.251 15.072 11.370 1.00 57.31 337 LEU A CA 1
ATOM 2600 C C . LEU A 1 337 ? 19.489 15.503 12.188 1.00 57.31 337 LEU A C 1
ATOM 2602 O O . LEU A 1 337 ? 20.613 15.132 11.875 1.00 57.31 337 LEU A O 1
ATOM 2606 N N . SER A 1 338 ? 19.300 16.330 13.219 1.00 58.06 338 SER A N 1
ATOM 2607 C CA . SER A 1 338 ? 20.376 16.901 14.041 1.00 58.06 338 SER A CA 1
ATOM 2608 C C . SER A 1 338 ? 20.715 16.076 15.296 1.00 58.06 338 SER A C 1
ATOM 2610 O O . SER A 1 338 ? 21.588 16.469 16.069 1.00 58.06 338 SER A O 1
ATOM 2612 N N . GLN A 1 339 ? 20.041 14.942 15.516 1.00 65.12 339 GLN A N 1
ATOM 2613 C CA . GLN A 1 339 ? 20.185 14.077 16.696 1.00 65.12 339 GLN A CA 1
ATOM 2614 C C . GLN A 1 339 ? 20.385 12.611 16.284 1.00 65.12 339 GLN A C 1
ATOM 2616 O O . GLN A 1 339 ? 19.955 12.243 15.195 1.00 65.12 339 GLN A O 1
ATOM 2621 N N . PRO A 1 340 ? 20.991 11.753 17.132 1.00 67.81 340 PRO A N 1
ATOM 2622 C CA . PRO A 1 340 ? 21.095 10.326 16.840 1.00 67.81 340 PRO A CA 1
ATOM 2623 C C . PRO A 1 340 ? 19.697 9.702 16.780 1.00 67.81 340 PRO A C 1
ATOM 2625 O O . PRO A 1 340 ? 19.027 9.532 17.800 1.00 67.81 340 PRO A O 1
ATOM 2628 N N . LEU A 1 341 ? 19.257 9.365 15.572 1.00 78.19 341 LEU A N 1
ATOM 2629 C CA . LEU A 1 341 ? 17.939 8.798 15.328 1.00 78.19 341 LEU A CA 1
ATOM 2630 C C . LEU A 1 341 ? 17.942 7.297 15.621 1.00 78.19 341 LEU A C 1
ATOM 2632 O O . LEU A 1 341 ? 18.901 6.590 15.306 1.00 78.19 341 LEU A O 1
ATOM 2636 N N . ASN A 1 342 ? 16.857 6.779 16.205 1.00 78.44 342 ASN A N 1
ATOM 2637 C CA . ASN A 1 342 ? 16.631 5.335 16.310 1.00 78.44 342 ASN A CA 1
ATOM 2638 C C . ASN A 1 342 ? 15.884 4.805 15.061 1.00 78.44 342 ASN A C 1
ATOM 2640 O O . ASN A 1 342 ? 15.515 5.562 14.164 1.00 78.44 342 ASN A O 1
ATOM 2644 N N . ILE A 1 343 ? 15.706 3.484 14.938 1.00 79.00 343 ILE A N 1
ATOM 2645 C CA . ILE A 1 343 ? 15.047 2.887 13.758 1.00 79.00 343 ILE A CA 1
ATOM 2646 C C . ILE A 1 343 ? 13.584 3.336 13.611 1.00 79.00 343 ILE A C 1
ATOM 2648 O O . ILE A 1 343 ? 13.099 3.527 12.499 1.00 79.00 343 ILE A O 1
ATOM 2652 N N . THR A 1 344 ? 12.882 3.539 14.725 1.00 81.62 344 THR A N 1
ATOM 2653 C CA . THR A 1 344 ? 11.495 4.018 14.743 1.00 81.62 344 THR A CA 1
ATOM 2654 C C . THR A 1 344 ? 11.413 5.451 14.224 1.00 81.62 344 THR A C 1
ATOM 2656 O O . THR A 1 344 ? 10.515 5.767 13.440 1.00 81.62 344 THR A O 1
ATOM 2659 N N . ASP A 1 345 ? 12.382 6.297 14.583 1.00 84.25 345 ASP A N 1
ATOM 2660 C CA . ASP A 1 345 ? 12.485 7.661 14.065 1.00 84.25 345 ASP A CA 1
ATOM 2661 C C . ASP A 1 345 ? 12.731 7.665 12.559 1.00 84.25 345 ASP A C 1
ATOM 2663 O O . ASP A 1 345 ? 12.030 8.365 11.827 1.00 84.25 345 ASP A O 1
ATOM 2667 N N . HIS A 1 346 ? 13.647 6.819 12.078 1.00 85.94 346 HIS A N 1
ATOM 2668 C CA . HIS A 1 346 ? 13.893 6.658 10.647 1.00 85.94 346 HIS A CA 1
ATOM 2669 C C . HIS A 1 346 ? 12.639 6.223 9.898 1.00 85.94 346 HIS A C 1
ATOM 2671 O O . HIS A 1 346 ? 12.339 6.780 8.845 1.00 85.94 346 HIS A O 1
ATOM 2677 N N . GLN A 1 347 ? 11.874 5.275 10.444 1.00 86.19 347 GLN A N 1
ATOM 2678 C CA . GLN A 1 347 ? 10.613 4.861 9.837 1.00 86.19 347 GLN A CA 1
ATOM 2679 C C . GLN A 1 347 ? 9.585 5.992 9.798 1.00 86.19 347 GLN A C 1
ATOM 2681 O O . GLN A 1 347 ? 8.873 6.142 8.804 1.00 86.19 347 GLN A O 1
ATOM 2686 N N . ARG A 1 348 ? 9.478 6.776 10.875 1.00 85.94 348 ARG A N 1
ATOM 2687 C CA . ARG A 1 348 ? 8.556 7.914 10.954 1.00 85.94 348 ARG A CA 1
ATOM 2688 C C . ARG A 1 348 ? 8.933 9.003 9.948 1.00 85.94 348 ARG A C 1
ATOM 2690 O O . ARG A 1 348 ? 8.059 9.457 9.213 1.00 85.94 348 ARG A O 1
ATOM 2697 N N . ILE A 1 349 ? 10.208 9.389 9.893 1.00 88.19 349 ILE A N 1
ATOM 2698 C CA . ILE A 1 349 ? 10.718 10.413 8.970 1.00 88.19 349 ILE A CA 1
ATOM 2699 C C . ILE A 1 349 ? 10.558 9.942 7.525 1.00 88.19 349 ILE A C 1
ATOM 2701 O O . ILE A 1 349 ? 9.998 10.670 6.709 1.00 88.19 349 ILE A O 1
ATOM 2705 N N . PHE A 1 350 ? 10.944 8.700 7.220 1.00 90.50 350 PHE A N 1
ATOM 2706 C CA . PHE A 1 350 ? 10.768 8.144 5.883 1.00 90.50 350 PHE A CA 1
ATOM 2707 C C . PHE A 1 350 ? 9.300 8.150 5.449 1.00 90.50 350 PHE A C 1
ATOM 2709 O O . PHE A 1 350 ? 9.010 8.556 4.333 1.00 90.50 350 PHE A O 1
ATOM 2716 N N . ARG A 1 351 ? 8.353 7.778 6.324 1.00 88.62 351 ARG A N 1
ATOM 2717 C CA . ARG A 1 351 ? 6.915 7.841 6.000 1.00 88.62 351 ARG A CA 1
ATOM 2718 C C . ARG A 1 351 ? 6.459 9.252 5.614 1.00 88.62 351 ARG A C 1
ATOM 2720 O O . ARG A 1 351 ? 5.681 9.393 4.675 1.00 88.62 351 ARG A O 1
ATOM 2727 N N . GLN A 1 352 ? 6.950 10.281 6.304 1.00 88.44 352 GLN A N 1
ATOM 2728 C CA . GLN A 1 352 ? 6.633 11.680 5.992 1.00 88.44 352 GLN A CA 1
ATOM 2729 C C . GLN A 1 352 ? 7.234 12.109 4.648 1.00 88.44 352 GLN A C 1
ATOM 2731 O O . GLN A 1 352 ? 6.531 12.672 3.809 1.00 88.44 352 GLN A O 1
ATOM 2736 N N . LEU A 1 353 ? 8.511 11.793 4.421 1.00 89.50 353 LEU A N 1
ATOM 2737 C CA . LEU A 1 353 ? 9.205 12.110 3.174 1.00 89.50 353 LEU A CA 1
ATOM 2738 C C . LEU A 1 353 ? 8.613 11.358 1.979 1.00 89.50 353 LEU A C 1
ATOM 2740 O O . LEU A 1 353 ? 8.412 11.950 0.922 1.00 89.50 353 LEU A O 1
ATOM 2744 N N . TYR A 1 354 ? 8.278 10.081 2.162 1.00 89.12 354 TYR A N 1
ATOM 2745 C CA . TYR A 1 354 ? 7.641 9.249 1.149 1.00 89.12 354 TYR A CA 1
ATOM 2746 C C . TYR A 1 354 ? 6.266 9.791 0.770 1.00 89.12 354 TYR A C 1
ATOM 2748 O O . TYR A 1 354 ? 5.969 9.955 -0.408 1.00 89.12 354 TYR A O 1
ATOM 2756 N N . HIS A 1 355 ? 5.453 10.149 1.765 1.00 89.50 355 HIS A N 1
ATOM 2757 C CA . HIS A 1 355 ? 4.171 10.797 1.518 1.00 89.50 355 HIS A CA 1
ATOM 2758 C C . HIS A 1 355 ? 4.320 12.079 0.701 1.00 89.50 355 HIS A C 1
ATOM 2760 O O . HIS A 1 355 ? 3.638 12.270 -0.304 1.00 89.50 355 HIS A O 1
ATOM 2766 N N . ARG A 1 356 ? 5.266 12.935 1.090 1.00 87.94 356 ARG A N 1
ATOM 2767 C CA . ARG A 1 356 ? 5.513 14.186 0.383 1.00 87.94 356 ARG A CA 1
ATOM 2768 C C . ARG A 1 356 ? 5.984 13.958 -1.053 1.00 87.94 356 ARG A C 1
ATOM 2770 O O . ARG A 1 356 ? 5.520 14.644 -1.960 1.00 87.94 356 ARG A O 1
ATOM 2777 N N . PHE A 1 357 ? 6.869 12.986 -1.255 1.00 87.56 357 PHE A N 1
ATOM 2778 C CA . PHE A 1 357 ? 7.312 12.559 -2.576 1.00 87.56 357 PHE A CA 1
ATOM 2779 C C . PHE A 1 357 ? 6.125 12.124 -3.445 1.00 87.56 357 PHE A C 1
ATOM 2781 O O . PHE A 1 357 ? 5.977 12.642 -4.548 1.00 87.56 357 PHE A O 1
ATOM 2788 N N . MET A 1 358 ? 5.242 11.264 -2.924 1.00 86.06 358 MET A N 1
ATOM 2789 C CA . MET A 1 358 ? 4.065 10.786 -3.658 1.00 86.06 358 MET A CA 1
ATOM 2790 C C . MET A 1 358 ? 3.111 11.922 -4.043 1.00 86.06 358 MET A C 1
ATOM 2792 O O . MET A 1 358 ? 2.598 11.937 -5.158 1.00 86.06 358 MET A O 1
ATOM 2796 N N . GLN A 1 359 ? 2.900 12.906 -3.162 1.00 87.50 359 GLN A N 1
ATOM 2797 C CA . GLN A 1 359 ? 2.083 14.081 -3.486 1.00 87.50 359 GLN A CA 1
ATOM 2798 C C . GLN A 1 359 ? 2.685 14.912 -4.624 1.00 87.50 359 GLN A C 1
ATOM 2800 O O . GLN A 1 359 ? 1.955 15.362 -5.503 1.00 87.50 359 GLN A O 1
ATOM 2805 N N . ILE A 1 360 ? 4.001 15.141 -4.602 1.00 85.12 360 ILE A N 1
ATOM 2806 C CA . ILE A 1 360 ? 4.682 15.932 -5.634 1.00 85.12 360 ILE A CA 1
ATOM 2807 C C . ILE A 1 360 ? 4.692 15.185 -6.968 1.00 85.12 360 ILE A C 1
ATOM 2809 O O . ILE A 1 360 ? 4.443 15.817 -7.988 1.00 85.12 360 ILE A O 1
ATOM 2813 N N . ASP A 1 361 ? 4.932 13.870 -6.961 1.00 81.62 361 ASP A N 1
ATOM 2814 C CA . ASP A 1 361 ? 4.876 13.023 -8.162 1.00 81.62 361 ASP A CA 1
ATOM 2815 C C . ASP A 1 361 ? 3.499 13.123 -8.836 1.00 81.62 361 ASP A C 1
ATOM 2817 O O . ASP A 1 361 ? 3.397 13.454 -10.015 1.00 81.62 361 ASP A O 1
ATOM 2821 N N . ALA A 1 362 ? 2.435 12.966 -8.046 1.00 82.62 362 ALA A N 1
ATOM 2822 C CA . ALA A 1 362 ? 1.056 13.054 -8.513 1.00 82.62 362 ALA A CA 1
ATOM 2823 C C . ALA A 1 362 ? 0.671 14.455 -9.029 1.00 82.62 362 ALA A C 1
ATOM 2825 O O . ALA A 1 362 ? -0.045 14.599 -10.020 1.00 82.62 362 ALA A O 1
ATOM 2826 N N . LEU A 1 363 ? 1.148 15.514 -8.370 1.00 84.56 363 LEU A N 1
ATOM 2827 C CA . LEU A 1 363 ? 0.895 16.888 -8.809 1.00 84.56 363 LEU A CA 1
ATOM 2828 C C . LEU A 1 363 ? 1.691 17.260 -10.058 1.00 84.56 363 LEU A C 1
ATOM 2830 O O . LEU A 1 363 ? 1.167 17.979 -10.909 1.00 84.56 363 LEU A O 1
ATOM 2834 N N . ALA A 1 364 ? 2.929 16.776 -10.176 1.00 81.06 364 ALA A N 1
ATOM 2835 C CA . ALA A 1 364 ? 3.711 16.913 -11.393 1.00 81.06 364 ALA A CA 1
ATOM 2836 C C . ALA A 1 364 ? 2.969 16.239 -12.553 1.00 81.06 364 ALA A C 1
ATOM 2838 O O . ALA A 1 364 ? 2.693 16.920 -13.535 1.00 81.06 364 ALA A O 1
ATOM 2839 N N . GLU A 1 365 ? 2.524 14.990 -12.374 1.00 75.75 365 GLU A N 1
ATOM 2840 C CA . GLU A 1 365 ? 1.688 14.261 -13.339 1.00 75.75 365 GLU A CA 1
ATOM 2841 C C . GLU A 1 365 ? 0.481 15.091 -13.805 1.00 75.75 365 GLU A C 1
ATOM 2843 O O . GLU A 1 365 ? 0.303 15.346 -15.001 1.00 75.75 365 GLU A O 1
ATOM 2848 N N . ALA A 1 366 ? -0.331 15.579 -12.864 1.00 78.81 366 ALA A N 1
ATOM 2849 C CA . ALA A 1 366 ? -1.514 16.371 -13.190 1.00 78.81 366 ALA A CA 1
ATOM 2850 C C . ALA A 1 366 ? -1.163 17.679 -13.924 1.00 78.81 366 ALA A C 1
ATOM 2852 O O . ALA A 1 366 ? -1.838 18.058 -14.885 1.00 78.81 366 ALA A O 1
ATOM 2853 N N . PHE A 1 367 ? -0.093 18.363 -13.509 1.00 82.00 367 PHE A N 1
ATOM 2854 C CA . PHE A 1 367 ? 0.371 19.599 -14.141 1.00 82.00 367 PHE A CA 1
ATOM 2855 C C . PHE A 1 367 ? 0.745 19.395 -15.615 1.00 82.00 367 PHE A C 1
ATOM 2857 O O . PHE A 1 367 ? 0.561 20.282 -16.451 1.00 82.00 367 PHE A O 1
ATOM 2864 N N . GLU A 1 368 ? 1.239 18.225 -15.971 1.00 72.81 368 GLU A N 1
ATOM 2865 C CA . GLU A 1 368 ? 1.752 17.942 -17.310 1.00 72.81 368 GLU A CA 1
ATOM 2866 C C . GLU A 1 368 ? 0.654 17.584 -18.300 1.00 72.81 368 GLU A C 1
ATOM 2868 O O . GLU A 1 368 ? 0.778 17.863 -19.494 1.00 72.81 368 GLU A O 1
ATOM 2873 N N . MET A 1 369 ? -0.439 17.029 -17.783 1.00 72.81 369 MET A N 1
ATOM 2874 C CA . MET A 1 369 ? -1.661 16.773 -18.536 1.00 72.81 369 MET A CA 1
ATOM 2875 C C . MET A 1 369 ? -2.411 18.068 -18.874 1.00 72.81 369 MET A C 1
ATOM 2877 O O . MET A 1 369 ? -3.217 18.092 -19.805 1.00 72.81 369 MET A O 1
ATOM 2881 N N . THR A 1 370 ? -2.145 19.167 -18.156 1.00 76.06 370 THR A N 1
ATOM 2882 C CA . THR A 1 370 ? -2.741 20.466 -18.489 1.00 76.06 370 THR A CA 1
ATOM 2883 C C . THR A 1 370 ? -2.054 21.100 -19.711 1.00 76.06 370 THR A C 1
ATOM 2885 O O . THR A 1 370 ? -0.820 21.114 -19.772 1.00 76.06 370 THR A O 1
ATOM 2888 N N . PRO A 1 371 ? -2.812 21.671 -20.672 1.00 78.81 371 PRO A N 1
ATOM 2889 C CA . PRO A 1 371 ? -2.254 22.276 -21.881 1.00 78.81 371 PRO A CA 1
ATOM 2890 C C . PRO A 1 371 ? -1.175 23.316 -21.579 1.00 78.81 371 PRO A C 1
ATOM 2892 O O . PRO A 1 371 ? -1.341 24.156 -20.694 1.00 78.81 371 PRO A O 1
ATOM 2895 N N . HIS A 1 372 ? -0.076 23.282 -22.336 1.00 75.31 372 HIS A N 1
ATOM 2896 C CA . HIS A 1 372 ? 0.988 24.270 -22.199 1.00 75.31 372 HIS A CA 1
ATOM 2897 C C . HIS A 1 372 ? 0.469 25.662 -22.570 1.00 75.31 372 HIS A C 1
ATOM 2899 O O . HIS A 1 372 ? 0.254 25.963 -23.743 1.00 75.31 372 HIS A O 1
ATOM 2905 N N . ASP A 1 373 ? 0.323 26.517 -21.564 1.00 78.88 373 ASP A N 1
ATOM 2906 C CA . ASP A 1 373 ? 0.192 27.955 -21.734 1.00 78.88 373 ASP A CA 1
ATOM 2907 C C . ASP A 1 373 ? 1.441 28.658 -21.179 1.00 78.88 373 ASP A C 1
ATOM 2909 O O . ASP A 1 373 ? 2.203 28.106 -20.386 1.00 78.88 373 ASP A O 1
ATOM 2913 N N . HIS A 1 374 ? 1.700 29.880 -21.633 1.00 81.62 374 HIS A N 1
ATOM 2914 C CA . HIS A 1 374 ? 2.764 30.717 -21.071 1.00 81.62 374 HIS A CA 1
ATOM 2915 C C . HIS A 1 374 ? 2.214 31.647 -19.983 1.00 81.62 374 HIS A C 1
ATOM 2917 O O . HIS A 1 374 ? 2.722 32.755 -19.799 1.00 81.62 374 HIS A O 1
ATOM 2923 N N . SER A 1 375 ? 1.144 31.236 -19.290 1.00 88.56 375 SER A N 1
ATOM 2924 C CA . SER A 1 375 ? 0.527 32.085 -18.277 1.00 88.56 375 SER A CA 1
ATOM 2925 C C . SER A 1 375 ? 1.487 32.279 -17.092 1.00 88.56 375 SER A C 1
ATOM 2927 O O . SER A 1 375 ? 2.155 31.329 -16.665 1.00 88.56 375 SER A O 1
ATOM 2929 N N . PRO A 1 376 ? 1.558 33.489 -16.504 1.00 87.81 376 PRO A N 1
ATOM 2930 C CA . PRO A 1 376 ? 2.357 33.721 -15.302 1.00 87.81 376 PRO A CA 1
ATOM 2931 C C . PRO A 1 376 ? 1.987 32.775 -14.151 1.00 87.81 376 PRO A C 1
ATOM 2933 O O . PRO A 1 376 ? 2.859 32.357 -13.395 1.00 87.81 376 PRO A O 1
ATOM 2936 N N . ALA A 1 377 ? 0.707 32.396 -14.048 1.00 85.69 377 ALA A N 1
ATOM 2937 C CA . ALA A 1 377 ? 0.212 31.458 -13.045 1.00 85.69 377 ALA A CA 1
ATOM 2938 C C . ALA A 1 377 ? 0.788 30.046 -13.234 1.00 85.69 377 ALA A C 1
ATOM 2940 O O . ALA A 1 377 ? 1.258 29.450 -12.265 1.00 85.69 377 ALA A O 1
ATOM 2941 N N . ARG A 1 378 ? 0.818 29.530 -14.473 1.00 84.81 378 ARG A N 1
ATOM 2942 C CA . ARG A 1 378 ? 1.411 28.220 -14.774 1.00 84.81 378 ARG A CA 1
ATOM 2943 C C . ARG A 1 378 ? 2.907 28.205 -14.479 1.00 84.81 378 ARG A C 1
ATOM 2945 O O . ARG A 1 378 ? 3.384 27.263 -13.854 1.00 84.81 378 ARG A O 1
ATOM 2952 N N . VAL A 1 379 ? 3.632 29.255 -14.873 1.00 85.19 379 VAL A N 1
ATOM 2953 C CA . VAL A 1 379 ? 5.076 29.378 -14.603 1.00 85.19 379 VAL A CA 1
ATOM 2954 C C . VAL A 1 379 ? 5.357 29.437 -13.099 1.00 85.19 379 VAL A C 1
ATOM 2956 O O . VAL A 1 379 ? 6.274 28.771 -12.622 1.00 85.19 379 VAL A O 1
ATOM 2959 N N . ALA A 1 380 ? 4.565 30.195 -12.335 1.00 86.81 380 ALA A N 1
ATOM 2960 C CA . ALA A 1 380 ? 4.700 30.256 -10.880 1.00 86.81 380 ALA A CA 1
ATOM 2961 C C . ALA A 1 380 ? 4.414 28.896 -10.220 1.00 86.81 380 ALA A C 1
ATOM 2963 O O . ALA A 1 380 ? 5.150 28.472 -9.330 1.00 86.81 380 ALA A O 1
ATOM 2964 N N . HIS A 1 381 ? 3.382 28.187 -10.686 1.00 84.56 381 HIS A N 1
ATOM 2965 C CA . HIS A 1 381 ? 3.048 26.854 -10.189 1.00 84.56 381 HIS A CA 1
ATOM 2966 C C . HIS A 1 381 ? 4.137 25.823 -10.516 1.00 84.56 381 HIS A C 1
ATOM 2968 O O . HIS A 1 381 ? 4.533 25.051 -9.644 1.00 84.56 381 HIS A O 1
ATOM 2974 N N . GLU A 1 382 ? 4.680 25.861 -11.737 1.00 84.62 382 GLU A N 1
ATOM 2975 C CA . GLU A 1 382 ? 5.831 25.049 -12.135 1.00 84.62 382 GLU A CA 1
ATOM 2976 C C . GLU A 1 382 ? 7.005 25.294 -11.185 1.00 84.62 382 GLU A C 1
ATOM 2978 O O . GLU A 1 382 ? 7.529 24.348 -10.606 1.00 84.62 382 GLU A O 1
ATOM 2983 N N . GLN A 1 383 ? 7.378 26.558 -10.954 1.00 85.06 383 GLN A N 1
ATOM 2984 C CA . GLN A 1 383 ? 8.463 26.918 -10.036 1.00 85.06 383 GLN A CA 1
ATOM 2985 C C . GLN A 1 383 ? 8.230 26.384 -8.620 1.00 85.06 383 GLN A C 1
ATOM 2987 O O . GLN A 1 383 ? 9.161 25.854 -8.016 1.00 85.06 383 GLN A O 1
ATOM 2992 N N . GLN A 1 384 ? 7.000 26.473 -8.109 1.00 85.94 384 GLN A N 1
ATOM 2993 C CA . GLN A 1 384 ? 6.650 25.946 -6.792 1.00 85.94 384 GLN A CA 1
ATOM 2994 C C . GLN A 1 384 ? 6.815 24.418 -6.720 1.00 85.94 384 GLN A C 1
ATOM 2996 O O . GLN A 1 384 ? 7.410 23.920 -5.760 1.00 85.94 384 GLN A O 1
ATOM 3001 N N . LEU A 1 385 ? 6.352 23.684 -7.742 1.00 83.81 385 LEU A N 1
ATOM 3002 C CA . LEU A 1 385 ? 6.588 22.240 -7.870 1.00 83.81 385 LEU A CA 1
ATOM 3003 C C . LEU A 1 385 ? 8.087 21.933 -7.890 1.00 83.81 385 LEU A C 1
ATOM 3005 O O . LEU A 1 385 ? 8.536 21.029 -7.182 1.00 83.81 385 LEU A O 1
ATOM 3009 N N . LEU A 1 386 ? 8.871 22.713 -8.647 1.00 83.94 386 LEU A N 1
ATOM 3010 C CA . LEU A 1 386 ? 10.311 22.499 -8.749 1.00 83.94 386 LEU A CA 1
ATOM 3011 C C . LEU A 1 386 ? 11.009 22.671 -7.399 1.00 83.94 386 LEU A C 1
ATOM 3013 O O . LEU A 1 386 ? 11.829 21.838 -7.008 1.00 83.94 386 LEU A O 1
ATOM 3017 N N . THR A 1 387 ? 10.688 23.748 -6.683 1.00 85.31 387 THR A N 1
ATOM 3018 C CA . THR A 1 387 ? 11.270 24.041 -5.371 1.00 85.31 387 THR A CA 1
ATOM 3019 C C . THR A 1 387 ? 10.976 22.929 -4.371 1.00 85.31 387 THR A C 1
ATOM 3021 O O . THR A 1 387 ? 11.891 22.460 -3.689 1.00 85.31 387 THR A O 1
ATOM 3024 N N . GLU A 1 388 ? 9.726 22.474 -4.299 1.00 84.00 388 GLU A N 1
ATOM 3025 C CA . GLU A 1 388 ? 9.339 21.417 -3.366 1.00 84.00 388 GLU A CA 1
ATOM 3026 C C . GLU A 1 388 ? 9.949 20.062 -3.748 1.00 84.00 388 GLU A C 1
ATOM 3028 O O . GLU A 1 388 ? 10.426 19.343 -2.868 1.00 84.00 388 GLU A O 1
ATOM 3033 N N . TRP A 1 389 ? 10.043 19.743 -5.043 1.00 84.62 389 TRP A N 1
ATOM 3034 C CA . TRP A 1 389 ? 10.741 18.548 -5.524 1.00 84.62 389 TRP A CA 1
ATOM 3035 C C . TRP A 1 389 ? 12.205 18.511 -5.072 1.00 84.62 389 TRP A C 1
ATOM 3037 O O . TRP A 1 389 ? 12.660 17.521 -4.489 1.00 84.62 389 TRP A O 1
ATOM 3047 N N . PHE A 1 390 ? 12.952 19.597 -5.306 1.00 85.19 390 PHE A N 1
ATOM 3048 C CA . PHE A 1 390 ? 14.359 19.667 -4.910 1.00 85.19 390 PHE A CA 1
ATOM 3049 C C . PHE A 1 390 ? 14.537 19.558 -3.398 1.00 85.19 390 PHE A C 1
ATOM 3051 O O . PHE A 1 390 ? 15.472 18.891 -2.949 1.00 85.19 390 PHE A O 1
ATOM 3058 N N . ARG A 1 391 ? 13.632 20.165 -2.622 1.00 86.19 391 ARG A N 1
ATOM 3059 C CA . ARG A 1 391 ? 13.629 20.064 -1.161 1.00 86.19 391 ARG A CA 1
ATOM 3060 C C . ARG A 1 391 ? 13.429 18.619 -0.705 1.00 86.19 391 ARG A C 1
ATOM 3062 O O . ARG A 1 391 ? 14.274 18.098 0.011 1.00 86.19 391 ARG A O 1
ATOM 3069 N N . VAL A 1 392 ? 12.378 17.941 -1.166 1.00 84.69 392 VAL A N 1
ATOM 3070 C CA . VAL A 1 392 ? 12.093 16.549 -0.766 1.00 84.69 392 VAL A CA 1
ATOM 3071 C C . VAL A 1 392 ? 13.206 15.599 -1.182 1.00 84.69 392 VAL A C 1
ATOM 3073 O O . VAL A 1 392 ? 13.591 14.719 -0.416 1.00 84.69 392 VAL A O 1
ATOM 3076 N N . ARG A 1 393 ? 13.771 15.795 -2.376 1.00 86.62 393 ARG A N 1
ATOM 3077 C CA . ARG A 1 393 ? 14.926 15.026 -2.843 1.00 86.62 393 ARG A CA 1
ATOM 3078 C C . ARG A 1 393 ? 16.151 15.241 -1.950 1.00 86.62 393 ARG A C 1
ATOM 3080 O O . ARG A 1 393 ? 16.862 14.277 -1.673 1.00 86.62 393 ARG A O 1
ATOM 3087 N N . ALA A 1 394 ? 16.418 16.475 -1.522 1.00 87.31 394 ALA A N 1
ATOM 3088 C CA . ALA A 1 394 ? 17.511 16.774 -0.599 1.00 87.31 394 ALA A CA 1
ATOM 3089 C C . ALA A 1 394 ? 17.273 16.133 0.778 1.00 87.31 394 ALA A C 1
ATOM 3091 O O . ALA A 1 394 ? 18.172 15.471 1.295 1.00 87.31 394 ALA A O 1
ATOM 3092 N N . ASP A 1 395 ? 16.057 16.245 1.315 1.00 88.38 395 ASP A N 1
ATOM 3093 C CA . ASP A 1 395 ? 15.678 15.662 2.605 1.00 88.38 395 ASP A CA 1
ATOM 3094 C C . ASP A 1 395 ? 15.772 14.126 2.586 1.00 88.38 395 ASP A C 1
ATOM 3096 O O . ASP A 1 395 ? 16.334 13.533 3.507 1.00 88.38 395 ASP A O 1
ATOM 3100 N N . LEU A 1 396 ? 15.295 13.471 1.517 1.00 88.62 396 LEU A N 1
ATOM 3101 C CA . LEU A 1 396 ? 15.435 12.021 1.332 1.00 88.62 396 LEU A CA 1
ATOM 3102 C C . LEU A 1 396 ? 16.902 11.604 1.259 1.00 88.62 396 LEU A C 1
ATOM 3104 O O . LEU A 1 396 ? 17.282 10.640 1.914 1.00 88.62 396 LEU A O 1
ATOM 3108 N N . LYS A 1 397 ? 17.748 12.340 0.528 1.00 89.56 397 LYS A N 1
ATOM 3109 C CA . LYS A 1 397 ? 19.192 12.060 0.492 1.00 89.56 397 LYS A CA 1
ATOM 3110 C C . LYS A 1 397 ? 19.848 12.213 1.864 1.00 89.56 397 LYS A C 1
ATOM 3112 O O . LYS A 1 397 ? 20.653 11.361 2.229 1.00 89.56 397 LYS A O 1
ATOM 3117 N N . GLY A 1 398 ? 19.494 13.256 2.617 1.00 89.62 398 GLY A N 1
ATOM 3118 C CA . GLY A 1 398 ? 19.975 13.449 3.986 1.00 89.62 398 GLY A CA 1
ATOM 3119 C C . GLY A 1 398 ? 19.560 12.297 4.902 1.00 89.62 398 GLY A C 1
ATOM 3120 O O . GLY A 1 398 ? 20.399 11.724 5.591 1.00 89.62 398 GLY A O 1
ATOM 3121 N N . TRP A 1 399 ? 18.292 11.884 4.832 1.00 91.38 399 TRP A N 1
ATOM 3122 C CA . TRP A 1 399 ? 17.791 10.716 5.560 1.00 91.38 399 TRP A CA 1
ATOM 3123 C C . TRP A 1 399 ? 18.521 9.421 5.169 1.00 91.38 399 TRP A C 1
ATOM 3125 O O . TRP A 1 399 ? 18.879 8.639 6.044 1.00 91.38 399 TRP A O 1
ATOM 3135 N N . MET A 1 400 ? 18.786 9.193 3.877 1.00 89.69 400 MET A N 1
ATOM 3136 C CA . MET A 1 400 ? 19.508 8.002 3.406 1.00 89.69 400 MET A CA 1
ATOM 3137 C C . MET A 1 400 ? 20.931 7.925 3.975 1.00 89.69 400 MET A C 1
ATOM 3139 O O . MET A 1 400 ? 21.389 6.831 4.301 1.00 89.69 400 MET A O 1
ATOM 3143 N N . GLN A 1 401 ? 21.621 9.066 4.076 1.00 88.50 401 GLN A N 1
ATOM 3144 C CA . GLN A 1 401 ? 22.973 9.154 4.637 1.00 88.50 401 GLN A CA 1
ATOM 3145 C C . GLN A 1 401 ? 22.979 8.875 6.143 1.00 88.50 401 GLN A C 1
ATOM 3147 O O . GLN A 1 401 ? 23.807 8.095 6.613 1.00 88.50 401 GLN A O 1
ATOM 3152 N N . ASP A 1 402 ? 22.039 9.466 6.885 1.00 88.06 402 ASP A N 1
ATOM 3153 C CA . ASP A 1 402 ? 21.909 9.218 8.325 1.00 88.06 402 ASP A CA 1
ATOM 3154 C C . ASP A 1 402 ? 21.556 7.752 8.617 1.00 88.06 402 ASP A C 1
ATOM 3156 O O . ASP A 1 402 ? 22.180 7.113 9.467 1.00 88.06 402 ASP A O 1
ATOM 3160 N N . PHE A 1 403 ? 20.648 7.174 7.823 1.00 87.81 403 PHE A N 1
ATOM 3161 C CA . PHE A 1 403 ? 20.287 5.764 7.931 1.00 87.81 403 PHE A CA 1
ATOM 3162 C C . PHE A 1 403 ? 21.493 4.847 7.713 1.00 87.81 403 PHE A C 1
ATOM 3164 O O . PHE A 1 403 ? 21.705 3.921 8.495 1.00 87.81 403 PHE A O 1
ATOM 3171 N N . ASP A 1 404 ? 22.327 5.113 6.704 1.00 85.38 404 ASP A N 1
ATOM 3172 C CA . ASP A 1 404 ? 23.550 4.334 6.477 1.00 85.38 404 ASP A CA 1
ATOM 3173 C C . ASP A 1 404 ? 24.511 4.407 7.665 1.00 85.38 404 ASP A C 1
ATOM 3175 O O . ASP A 1 404 ? 25.017 3.373 8.111 1.00 85.38 404 ASP A O 1
ATOM 3179 N N . HIS A 1 405 ? 24.728 5.602 8.221 1.00 82.75 405 HIS A N 1
ATOM 3180 C CA . HIS A 1 405 ? 25.558 5.771 9.414 1.00 82.75 405 HIS A CA 1
ATOM 3181 C C . HIS A 1 405 ? 25.005 4.987 10.607 1.00 82.75 405 HIS A C 1
ATOM 3183 O O . HIS A 1 405 ? 25.761 4.301 11.302 1.00 82.75 405 HIS A O 1
ATOM 3189 N N . GLN A 1 406 ? 23.690 5.043 10.820 1.00 80.00 406 GLN A N 1
ATOM 3190 C CA . GLN A 1 406 ? 23.031 4.325 11.901 1.00 80.00 406 GLN A CA 1
ATOM 3191 C C . GLN A 1 406 ? 23.177 2.808 11.749 1.00 80.00 406 GLN A C 1
ATOM 3193 O O . GLN A 1 406 ? 23.489 2.120 12.723 1.00 80.00 406 GLN A O 1
ATOM 3198 N N . ILE A 1 407 ? 22.962 2.280 10.542 1.00 77.31 407 ILE A N 1
ATOM 3199 C CA . ILE A 1 407 ? 23.106 0.851 10.267 1.00 77.31 407 ILE A CA 1
ATOM 3200 C C . ILE A 1 407 ? 24.550 0.422 10.517 1.00 77.31 407 ILE A C 1
ATOM 3202 O O . ILE A 1 407 ? 24.765 -0.509 11.291 1.00 77.31 407 ILE A O 1
ATOM 3206 N N . ILE A 1 408 ? 25.539 1.135 9.974 1.00 73.75 408 ILE A N 1
ATOM 3207 C CA . ILE A 1 408 ? 26.961 0.835 10.207 1.00 73.75 408 ILE A CA 1
ATOM 3208 C C . ILE A 1 408 ? 27.282 0.812 11.712 1.00 73.75 408 ILE A C 1
ATOM 3210 O O . ILE A 1 408 ? 27.903 -0.138 12.192 1.00 73.75 408 ILE A O 1
ATOM 3214 N N . HIS A 1 409 ? 26.809 1.803 12.471 1.00 72.06 409 HIS A N 1
ATOM 3215 C CA . HIS A 1 409 ? 27.019 1.869 13.918 1.00 72.06 409 HIS A CA 1
ATOM 3216 C C . HIS A 1 409 ? 26.318 0.723 14.674 1.00 72.06 409 HIS A C 1
ATOM 3218 O O . HIS A 1 409 ? 26.889 0.134 15.596 1.00 72.06 409 HIS A O 1
ATOM 3224 N N . ALA A 1 410 ? 25.090 0.369 14.288 1.00 69.81 410 ALA A N 1
ATOM 3225 C CA . ALA A 1 410 ? 24.339 -0.727 14.901 1.00 69.81 410 ALA A CA 1
ATOM 3226 C C . ALA A 1 410 ? 25.027 -2.087 14.683 1.00 69.81 410 ALA A C 1
ATOM 3228 O O . ALA A 1 410 ? 25.147 -2.868 15.625 1.00 69.81 410 ALA A O 1
ATOM 3229 N N . TRP A 1 411 ? 25.547 -2.336 13.476 1.00 61.66 411 TRP A N 1
ATOM 3230 C CA . TRP A 1 411 ? 26.318 -3.545 13.160 1.00 61.66 411 TRP A CA 1
ATOM 3231 C C . TRP A 1 411 ? 27.600 -3.670 13.994 1.00 61.66 411 TRP A C 1
ATOM 3233 O O . TRP A 1 411 ? 27.994 -4.777 14.350 1.00 61.66 411 TRP A O 1
ATOM 3243 N N . GLN A 1 412 ? 28.246 -2.548 14.317 1.00 66.06 412 GLN A N 1
ATOM 3244 C CA . GLN A 1 412 ? 29.477 -2.533 15.114 1.00 66.06 412 GLN A CA 1
ATOM 3245 C C . GLN A 1 412 ? 29.234 -2.740 16.617 1.00 66.06 412 GLN A C 1
ATOM 3247 O O . GLN A 1 412 ? 30.133 -3.208 17.312 1.00 66.06 412 GLN A O 1
ATOM 3252 N N . THR A 1 413 ? 28.052 -2.382 17.128 1.00 66.56 413 THR A N 1
ATOM 3253 C CA . THR A 1 413 ? 27.779 -2.322 18.576 1.00 66.56 413 THR A CA 1
ATOM 3254 C C . THR A 1 413 ? 27.036 -3.536 19.130 1.00 66.56 413 THR A C 1
ATOM 3256 O O . THR A 1 413 ? 27.275 -3.895 20.281 1.00 66.56 413 THR A O 1
ATOM 3259 N N . ASP A 1 414 ? 26.176 -4.197 18.348 1.00 60.72 414 ASP A N 1
ATOM 3260 C CA . ASP A 1 414 ? 25.482 -5.413 18.791 1.00 60.72 414 ASP A CA 1
ATOM 3261 C C . ASP A 1 414 ? 25.041 -6.300 17.604 1.00 60.72 414 ASP A C 1
ATOM 3263 O O . ASP A 1 414 ? 23.981 -6.075 17.012 1.00 60.72 414 ASP A O 1
ATOM 3267 N N . PRO A 1 415 ? 25.808 -7.357 17.275 1.00 57.84 415 PRO A N 1
ATOM 3268 C CA . PRO A 1 415 ? 25.467 -8.296 16.204 1.00 57.84 415 PRO A CA 1
ATOM 3269 C C . PRO A 1 415 ? 24.230 -9.170 16.493 1.00 57.84 415 PRO A C 1
ATOM 3271 O O . PRO A 1 415 ? 23.728 -9.835 15.587 1.00 57.84 415 PRO A O 1
ATOM 3274 N N . THR A 1 416 ? 23.744 -9.224 17.742 1.00 54.28 416 THR A N 1
ATOM 3275 C CA . THR A 1 416 ? 22.824 -10.278 18.219 1.00 54.28 416 THR A CA 1
ATOM 3276 C C . THR A 1 416 ? 21.373 -9.830 18.432 1.00 54.28 416 THR A C 1
ATOM 3278 O O . THR A 1 416 ? 20.466 -10.662 18.361 1.00 54.28 416 THR A O 1
ATOM 3281 N N . THR A 1 417 ? 21.088 -8.529 18.587 1.00 51.44 417 THR A N 1
ATOM 3282 C CA . THR A 1 417 ? 19.705 -7.998 18.713 1.00 51.44 417 THR A CA 1
ATOM 3283 C C . THR A 1 417 ? 18.934 -7.888 17.384 1.00 51.44 417 THR A C 1
ATOM 3285 O O . THR A 1 417 ? 17.845 -7.303 17.323 1.00 51.44 417 THR A O 1
ATOM 3288 N N . GLY A 1 418 ? 19.451 -8.496 16.312 1.00 51.50 418 GLY A N 1
ATOM 3289 C CA . GLY A 1 418 ? 18.969 -8.344 14.938 1.00 51.50 418 GLY A CA 1
ATOM 3290 C C . GLY A 1 418 ? 17.515 -8.757 14.683 1.00 51.50 418 GLY A C 1
ATOM 3291 O O . GLY A 1 418 ? 16.865 -8.137 13.857 1.00 51.50 418 GLY A O 1
ATOM 3292 N N . SER A 1 419 ? 16.939 -9.728 15.394 1.00 47.78 419 SER A N 1
ATOM 3293 C CA . SER A 1 419 ? 15.697 -10.409 14.962 1.00 47.78 419 SER A CA 1
ATOM 3294 C C . SER A 1 419 ? 14.445 -9.515 14.786 1.00 47.78 419 SER A C 1
ATOM 3296 O O . SER A 1 419 ? 13.755 -9.622 13.768 1.00 47.78 419 SER A O 1
ATOM 3298 N N . LEU A 1 420 ? 14.148 -8.598 15.722 1.00 40.19 420 LEU A N 1
ATOM 3299 C CA . LEU A 1 420 ? 12.951 -7.733 15.636 1.00 40.19 420 LEU A CA 1
ATOM 3300 C C . LEU A 1 420 ? 13.202 -6.430 14.856 1.00 40.19 420 LEU A C 1
ATOM 3302 O O . LEU A 1 420 ? 12.314 -5.941 14.157 1.00 40.19 420 LEU A O 1
ATOM 3306 N N . ARG A 1 421 ? 14.420 -5.877 14.954 1.00 51.78 421 ARG A N 1
ATOM 3307 C CA . ARG A 1 42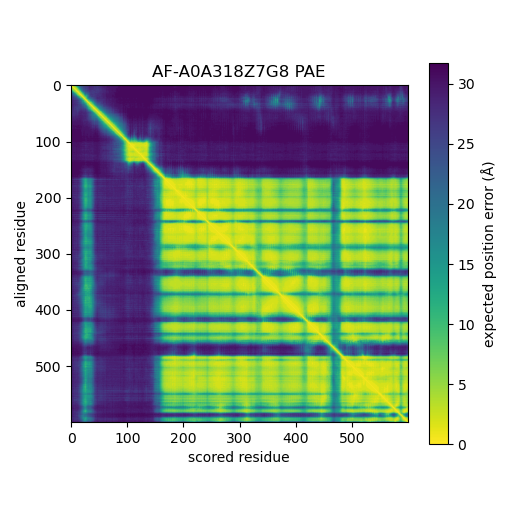1 ? 14.845 -4.675 14.212 1.00 51.78 421 ARG A CA 1
ATOM 3308 C C . ARG A 1 421 ? 15.073 -4.978 12.729 1.00 51.78 421 ARG A C 1
ATOM 3310 O O . ARG A 1 421 ? 14.811 -4.123 11.892 1.00 51.78 421 ARG A O 1
ATOM 3317 N N . ALA A 1 422 ? 15.429 -6.215 12.393 1.00 63.22 422 ALA A N 1
ATOM 3318 C CA . ALA A 1 422 ? 15.730 -6.651 11.038 1.00 63.22 422 ALA A CA 1
ATOM 3319 C C . ALA A 1 422 ? 14.628 -6.412 10.018 1.00 63.22 422 ALA A C 1
ATOM 3321 O O . ALA A 1 422 ? 14.935 -5.994 8.912 1.00 63.22 422 ALA A O 1
ATOM 3322 N N . LYS A 1 423 ? 13.359 -6.678 10.352 1.00 70.06 423 LYS A N 1
ATOM 3323 C CA . LYS A 1 423 ? 12.271 -6.567 9.365 1.00 70.06 423 LYS A CA 1
ATOM 3324 C C . LYS A 1 423 ? 12.046 -5.113 8.959 1.00 70.06 423 LYS A C 1
ATOM 3326 O O . LYS A 1 423 ? 12.083 -4.781 7.781 1.00 70.06 423 LYS A O 1
ATOM 3331 N N . SER A 1 424 ? 11.876 -4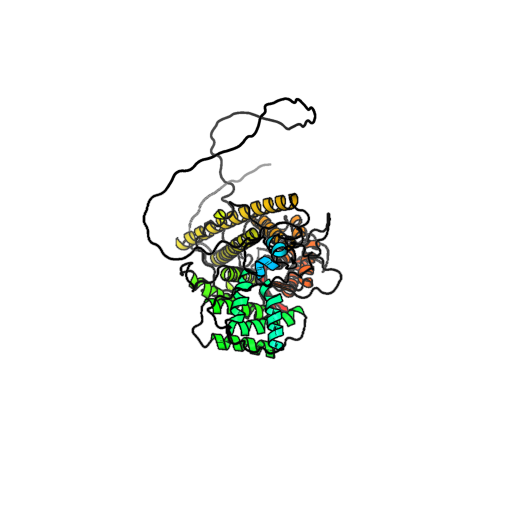.245 9.952 1.00 74.12 424 SER A N 1
ATOM 3332 C CA . SER A 1 424 ? 11.741 -2.797 9.786 1.00 74.12 424 SER A CA 1
ATOM 3333 C C . SER A 1 424 ? 12.940 -2.176 9.067 1.00 74.12 424 SER A C 1
ATOM 3335 O O . SER A 1 424 ? 12.760 -1.382 8.146 1.00 74.12 424 SER A O 1
ATOM 3337 N N . THR A 1 425 ? 14.150 -2.576 9.459 1.00 79.75 425 THR A N 1
ATOM 3338 C CA . THR A 1 425 ? 15.403 -2.160 8.824 1.00 79.75 425 THR A CA 1
ATOM 3339 C C . THR A 1 425 ? 15.511 -2.649 7.383 1.00 79.75 425 THR A C 1
ATOM 3341 O O . THR A 1 425 ? 15.866 -1.862 6.517 1.00 79.75 425 THR A O 1
ATOM 3344 N N . ALA A 1 426 ? 15.172 -3.908 7.097 1.00 78.62 426 ALA A N 1
ATOM 3345 C CA . ALA A 1 426 ? 15.224 -4.468 5.748 1.00 78.62 426 ALA A CA 1
ATOM 3346 C C . ALA A 1 426 ? 14.227 -3.780 4.808 1.00 78.62 426 ALA A C 1
ATOM 3348 O O . ALA A 1 426 ? 14.583 -3.463 3.677 1.00 78.62 426 ALA A O 1
ATOM 3349 N N . ILE A 1 427 ? 13.011 -3.490 5.289 1.00 83.25 427 ILE A N 1
ATOM 3350 C CA . ILE A 1 427 ? 12.020 -2.719 4.526 1.00 83.25 427 ILE A CA 1
ATOM 3351 C C . ILE A 1 427 ? 12.592 -1.339 4.189 1.00 83.25 427 ILE A C 1
ATOM 3353 O O . ILE A 1 427 ? 12.633 -0.969 3.018 1.00 83.25 427 ILE A O 1
ATOM 3357 N N . LEU A 1 428 ? 13.096 -0.598 5.182 1.00 87.00 428 LEU A N 1
ATOM 3358 C CA . LEU A 1 428 ? 13.692 0.721 4.939 1.00 87.00 428 LEU A CA 1
ATOM 3359 C C . LEU A 1 428 ? 14.914 0.665 4.018 1.00 87.00 428 LEU A C 1
ATOM 3361 O O . LEU A 1 428 ? 15.061 1.536 3.168 1.00 87.00 428 LEU A O 1
ATOM 3365 N N . GLN A 1 429 ? 15.754 -0.361 4.140 1.00 86.81 429 GLN A N 1
ATOM 3366 C CA . GLN A 1 429 ? 16.902 -0.565 3.261 1.00 86.81 429 GLN A CA 1
ATOM 3367 C C . GLN A 1 429 ? 16.465 -0.794 1.810 1.00 86.81 429 GLN A C 1
ATOM 3369 O O . GLN A 1 429 ? 17.049 -0.215 0.895 1.00 86.81 429 GLN A O 1
ATOM 3374 N N . ALA A 1 430 ? 15.430 -1.605 1.585 1.00 83.62 430 ALA A N 1
ATOM 3375 C CA . ALA A 1 430 ? 14.912 -1.865 0.247 1.00 83.62 430 ALA A CA 1
ATOM 3376 C C . ALA A 1 430 ? 14.299 -0.594 -0.373 1.00 83.62 430 ALA A C 1
ATOM 3378 O O . ALA A 1 430 ? 14.604 -0.257 -1.517 1.00 83.62 430 ALA A O 1
ATOM 3379 N N . TRP A 1 431 ? 13.533 0.178 0.406 1.00 88.31 431 TRP A N 1
ATOM 3380 C CA . TRP A 1 431 ? 13.029 1.488 -0.021 1.00 88.31 431 TRP A CA 1
ATOM 3381 C C . TRP A 1 431 ? 14.152 2.497 -0.293 1.00 88.31 431 TRP A C 1
ATOM 3383 O O . TRP A 1 431 ? 14.110 3.204 -1.298 1.00 88.31 431 TRP A O 1
ATOM 3393 N N . LYS A 1 432 ? 15.186 2.544 0.553 1.00 89.44 432 LYS A N 1
ATOM 3394 C CA . LYS A 1 432 ? 16.375 3.378 0.334 1.00 89.44 432 LYS A CA 1
ATOM 3395 C C . LYS A 1 432 ? 17.046 3.048 -0.998 1.00 89.44 432 LYS A C 1
ATOM 3397 O O . LYS A 1 432 ? 17.395 3.963 -1.738 1.00 89.44 432 LYS A O 1
ATOM 3402 N N . LEU A 1 433 ? 17.232 1.763 -1.303 1.00 86.38 433 LEU A N 1
ATOM 3403 C CA . LEU A 1 433 ? 17.810 1.337 -2.577 1.00 86.38 433 LEU A CA 1
ATOM 3404 C C . LEU A 1 433 ? 16.918 1.737 -3.758 1.00 86.38 433 LEU A C 1
ATOM 3406 O O . LEU A 1 433 ? 17.447 2.194 -4.769 1.00 86.38 433 LEU A O 1
ATOM 3410 N N . LEU A 1 434 ? 15.588 1.640 -3.617 1.00 85.00 434 LEU A N 1
ATOM 3411 C CA . LEU A 1 434 ? 14.658 2.134 -4.635 1.00 85.00 434 LEU A CA 1
ATOM 3412 C C . LEU A 1 434 ? 14.889 3.623 -4.930 1.00 85.00 434 LEU A C 1
ATOM 3414 O O . LEU A 1 434 ? 15.078 4.012 -6.084 1.00 85.00 434 LEU A O 1
ATOM 3418 N N . PHE A 1 435 ? 14.921 4.445 -3.882 1.00 87.62 435 PHE A N 1
ATOM 3419 C CA . PHE A 1 435 ? 15.138 5.884 -4.016 1.00 87.62 435 PHE A CA 1
ATOM 3420 C C . PHE A 1 435 ? 16.535 6.238 -4.540 1.00 87.62 435 PHE A C 1
ATOM 3422 O O . PHE A 1 435 ? 16.658 7.173 -5.332 1.00 87.62 435 PHE A O 1
ATOM 3429 N N . ASP A 1 436 ? 17.578 5.487 -4.172 1.00 87.31 436 ASP A N 1
ATOM 3430 C CA . ASP A 1 436 ? 18.933 5.699 -4.696 1.00 87.31 436 ASP A CA 1
ATOM 3431 C C . ASP A 1 436 ? 18.987 5.553 -6.220 1.00 87.31 436 ASP A C 1
ATOM 3433 O O . ASP A 1 436 ? 19.507 6.449 -6.890 1.00 87.31 436 ASP A O 1
ATOM 3437 N N . MET A 1 437 ? 18.413 4.487 -6.795 1.00 84.56 437 MET A N 1
ATOM 3438 C CA . MET A 1 437 ? 18.419 4.366 -8.260 1.00 84.56 437 MET A CA 1
ATOM 3439 C C . MET A 1 437 ? 17.487 5.389 -8.896 1.00 84.56 437 MET A C 1
ATOM 3441 O O . MET A 1 437 ? 17.860 6.003 -9.892 1.00 84.56 437 MET A O 1
ATOM 3445 N N . TYR A 1 438 ? 16.306 5.618 -8.309 1.00 82.75 438 TYR A N 1
ATOM 3446 C CA . TYR A 1 438 ? 15.361 6.611 -8.819 1.00 82.75 438 TYR A CA 1
ATOM 3447 C C . TYR A 1 438 ? 16.007 7.987 -8.955 1.00 82.75 438 TYR A C 1
ATOM 3449 O O . TYR A 1 438 ? 15.809 8.693 -9.939 1.00 82.75 438 TYR A O 1
ATOM 3457 N N . PHE A 1 439 ? 16.862 8.352 -8.001 1.00 84.38 439 PHE A N 1
ATOM 3458 C CA . PHE A 1 439 ? 17.583 9.612 -8.048 1.00 84.38 439 PHE A CA 1
ATOM 3459 C C . PHE A 1 439 ? 18.795 9.631 -8.982 1.00 84.38 439 PHE A C 1
ATOM 3461 O O . PHE A 1 439 ? 19.285 10.727 -9.270 1.00 84.38 439 PHE A O 1
ATOM 3468 N N . ARG A 1 440 ? 19.271 8.480 -9.457 1.00 85.44 440 ARG A N 1
ATOM 3469 C CA . ARG A 1 440 ? 20.351 8.363 -10.449 1.00 85.44 440 ARG A CA 1
ATOM 3470 C C . ARG A 1 440 ? 19.840 8.283 -11.889 1.00 85.44 440 ARG A C 1
ATOM 3472 O O . ARG A 1 440 ? 20.641 8.467 -12.798 1.00 85.44 440 ARG A O 1
ATOM 3479 N N . MET A 1 441 ? 18.552 8.015 -12.093 1.00 81.44 441 MET A N 1
ATOM 3480 C CA . MET A 1 441 ? 17.925 8.029 -13.414 1.00 81.44 441 MET A CA 1
ATOM 3481 C C . MET A 1 441 ? 17.643 9.460 -13.887 1.00 81.44 441 MET A C 1
ATOM 3483 O O . MET A 1 441 ? 17.287 10.334 -13.091 1.00 81.44 441 MET A O 1
ATOM 3487 N N . ASP A 1 442 ? 17.762 9.677 -15.197 1.00 73.00 442 ASP A N 1
ATOM 3488 C CA . ASP A 1 442 ? 17.218 10.872 -15.840 1.00 73.00 442 ASP A CA 1
ATOM 3489 C C . ASP A 1 442 ? 15.688 10.859 -15.747 1.00 73.00 442 ASP A C 1
ATOM 3491 O O . ASP A 1 442 ? 15.061 9.803 -15.798 1.00 73.00 442 ASP A O 1
ATOM 3495 N N . TRP A 1 443 ? 15.082 12.037 -15.595 1.00 61.94 443 TRP A N 1
ATOM 3496 C CA . TRP A 1 443 ? 13.634 12.182 -15.454 1.00 61.94 443 TRP A CA 1
ATOM 3497 C C . TRP A 1 443 ? 12.990 12.742 -16.732 1.00 61.94 443 TRP A C 1
ATOM 3499 O O . TRP A 1 443 ? 13.454 13.780 -17.220 1.00 61.94 443 TRP A O 1
ATOM 3509 N N . PRO A 1 444 ? 11.887 12.152 -17.231 1.00 60.91 444 PRO A N 1
ATOM 3510 C CA . PRO A 1 444 ? 11.314 10.866 -16.818 1.00 60.91 444 PRO A CA 1
ATOM 3511 C C . PRO A 1 444 ? 12.229 9.682 -17.186 1.00 60.91 444 PRO A C 1
ATOM 3513 O O . PRO A 1 444 ? 12.897 9.742 -18.223 1.00 60.91 444 PRO A O 1
ATOM 3516 N N . PRO A 1 445 ? 12.259 8.605 -16.375 1.00 66.44 445 PRO A N 1
ATOM 3517 C CA . PRO A 1 445 ? 13.101 7.453 -16.655 1.00 66.44 445 PRO A CA 1
ATOM 3518 C C . PRO A 1 445 ? 12.618 6.765 -17.927 1.00 66.44 445 PRO A C 1
ATOM 3520 O O . PRO A 1 445 ? 11.437 6.454 -18.075 1.00 66.44 445 PRO A O 1
ATOM 3523 N N . SER A 1 446 ? 13.542 6.503 -18.850 1.00 78.44 446 SER A N 1
ATOM 3524 C CA . SER A 1 446 ? 13.258 5.600 -19.962 1.00 78.44 446 SER A CA 1
ATOM 3525 C C . SER A 1 446 ? 13.124 4.167 -19.442 1.00 78.44 446 SER A C 1
ATOM 3527 O O . SER A 1 446 ? 13.691 3.814 -18.408 1.00 78.44 446 SER A O 1
ATOM 3529 N N . GLU A 1 447 ? 12.446 3.294 -20.187 1.00 81.06 447 GLU A N 1
ATOM 3530 C CA . GLU A 1 447 ? 12.358 1.880 -19.796 1.00 81.06 447 GLU A CA 1
ATOM 3531 C C . GLU A 1 447 ? 13.719 1.169 -19.755 1.00 81.06 447 GLU A C 1
ATOM 3533 O O . GLU A 1 447 ? 13.852 0.139 -19.099 1.00 81.06 447 GLU A O 1
ATOM 3538 N N . LEU A 1 448 ? 14.742 1.729 -20.408 1.00 84.81 448 LEU A N 1
ATOM 3539 C CA . LEU A 1 448 ? 16.126 1.249 -20.354 1.00 84.81 448 LEU A CA 1
ATOM 3540 C C . LEU A 1 448 ? 16.881 1.754 -19.116 1.00 84.81 448 LEU A C 1
ATOM 3542 O O . LEU A 1 448 ? 17.870 1.147 -18.716 1.00 84.81 448 LEU A O 1
ATOM 3546 N N . ALA A 1 449 ? 16.427 2.842 -18.485 1.00 85.44 449 ALA A N 1
ATOM 3547 C CA . ALA A 1 449 ? 17.106 3.452 -17.340 1.00 85.44 449 ALA A CA 1
ATOM 3548 C C . ALA A 1 449 ? 17.150 2.534 -16.103 1.00 85.44 449 ALA A C 1
ATOM 3550 O O . ALA A 1 449 ? 17.974 2.741 -15.215 1.00 85.44 449 ALA A O 1
ATOM 3551 N N . TRP A 1 450 ? 16.306 1.500 -16.061 1.00 85.50 450 TRP A N 1
ATOM 3552 C CA . TRP A 1 450 ? 16.266 0.498 -14.994 1.00 85.50 450 TRP A CA 1
ATOM 3553 C C . TRP A 1 450 ? 17.363 -0.570 -15.104 1.00 85.50 450 TRP A C 1
ATOM 3555 O O . TRP A 1 450 ? 17.757 -1.144 -14.086 1.00 85.50 450 TRP A O 1
ATOM 3565 N N . ASP A 1 451 ? 17.866 -0.838 -16.312 1.00 89.56 451 ASP A N 1
ATOM 3566 C CA . ASP A 1 451 ? 18.779 -1.955 -16.588 1.00 89.56 451 ASP A CA 1
ATOM 3567 C C . ASP A 1 451 ? 20.153 -1.825 -15.906 1.00 89.56 451 ASP A C 1
ATOM 3569 O O . ASP A 1 451 ? 20.647 -2.824 -15.380 1.00 89.56 451 ASP A O 1
ATOM 3573 N N . PRO A 1 452 ? 20.781 -0.633 -15.805 1.00 89.19 452 PRO A N 1
ATOM 3574 C CA . PRO A 1 452 ? 22.060 -0.488 -15.104 1.00 89.19 452 PRO A CA 1
ATOM 3575 C C . PRO A 1 452 ? 22.021 -0.905 -13.626 1.00 89.19 452 PRO A C 1
ATOM 3577 O O . PRO A 1 452 ? 23.067 -1.147 -13.024 1.00 89.19 452 PRO A O 1
ATOM 3580 N N . PHE A 1 453 ? 20.830 -0.998 -13.027 1.00 85.81 453 PHE A N 1
ATOM 3581 C CA . PHE A 1 453 ? 20.649 -1.296 -11.608 1.00 85.81 453 PHE A CA 1
ATOM 3582 C C . PHE A 1 453 ? 20.383 -2.771 -11.301 1.00 85.81 453 PHE A C 1
ATOM 3584 O O . PHE A 1 453 ? 20.132 -3.104 -10.145 1.00 85.81 453 PHE A O 1
ATOM 3591 N N . ILE A 1 454 ? 20.490 -3.677 -12.280 1.00 80.94 454 ILE A N 1
ATOM 3592 C CA . ILE A 1 454 ? 20.353 -5.136 -12.080 1.00 80.94 454 ILE A CA 1
ATOM 3593 C C . ILE A 1 454 ? 21.129 -5.662 -10.869 1.00 80.94 454 ILE A C 1
ATOM 3595 O O . ILE A 1 454 ? 20.527 -6.399 -10.091 1.00 80.94 454 ILE A O 1
ATOM 3599 N N . PRO A 1 455 ? 22.390 -5.254 -10.608 1.00 75.50 455 PRO A N 1
ATOM 3600 C CA . PRO A 1 455 ? 23.113 -5.714 -9.421 1.00 75.50 455 PRO A CA 1
ATOM 3601 C C . PRO A 1 455 ? 22.457 -5.331 -8.081 1.00 75.50 455 PRO A C 1
ATOM 3603 O O . PRO A 1 455 ? 22.730 -5.973 -7.068 1.00 75.50 455 PRO A O 1
ATOM 3606 N N . ALA A 1 456 ? 21.597 -4.307 -8.050 1.00 71.44 456 ALA A N 1
ATOM 3607 C CA . ALA A 1 456 ? 20.922 -3.834 -6.842 1.00 71.44 456 ALA A CA 1
ATOM 3608 C C . ALA A 1 456 ? 19.615 -4.589 -6.531 1.00 71.44 456 ALA A C 1
ATOM 3610 O O . ALA A 1 456 ? 19.265 -4.733 -5.361 1.00 71.44 456 ALA A O 1
ATOM 3611 N N . TYR A 1 457 ? 18.904 -5.121 -7.531 1.00 61.34 457 TYR A N 1
ATOM 3612 C CA . TYR A 1 457 ? 17.620 -5.815 -7.326 1.00 61.34 457 TYR A CA 1
ATOM 3613 C C . TYR A 1 457 ? 17.689 -7.118 -6.490 1.00 61.34 457 TYR A C 1
ATOM 3615 O O . TYR A 1 457 ? 16.740 -7.404 -5.746 1.00 61.34 457 TYR A O 1
ATOM 3623 N N . PRO A 1 458 ? 18.765 -7.935 -6.531 1.00 59.09 458 PRO A N 1
ATOM 3624 C CA . PRO A 1 458 ? 18.923 -9.080 -5.637 1.00 59.09 458 PRO A CA 1
ATOM 3625 C C . PRO A 1 458 ? 18.899 -8.678 -4.160 1.00 59.09 458 PRO A C 1
ATOM 3627 O O . PRO A 1 458 ? 18.397 -9.437 -3.335 1.00 59.09 458 PRO A O 1
ATOM 3630 N N . LEU A 1 459 ? 19.344 -7.459 -3.828 1.00 59.44 459 LEU A N 1
ATOM 3631 C CA . LEU A 1 459 ? 19.298 -6.927 -2.463 1.00 59.44 459 LEU A CA 1
ATOM 3632 C C . LEU A 1 459 ? 17.862 -6.665 -1.973 1.00 59.44 459 LEU A C 1
ATOM 3634 O O . LEU A 1 459 ? 17.661 -6.475 -0.777 1.00 59.44 459 LEU A O 1
ATOM 3638 N N . TRP A 1 460 ? 16.860 -6.654 -2.863 1.00 53.72 460 TRP A N 1
ATOM 3639 C CA . TRP A 1 460 ? 15.443 -6.492 -2.497 1.00 53.72 460 TRP A CA 1
ATOM 3640 C C . TRP A 1 460 ? 14.692 -7.820 -2.453 1.00 53.72 460 TRP A C 1
ATOM 3642 O O . TRP A 1 460 ? 13.757 -7.983 -1.675 1.00 53.72 460 TRP A O 1
ATOM 3652 N N . SER A 1 461 ? 15.076 -8.765 -3.317 1.00 42.28 461 SER A N 1
ATOM 3653 C CA . SER A 1 461 ? 14.403 -10.063 -3.484 1.00 42.28 461 SER A CA 1
ATOM 3654 C C . SER A 1 461 ? 14.997 -11.180 -2.612 1.00 42.28 461 SER A C 1
ATOM 3656 O O . SER A 1 461 ? 14.504 -12.317 -2.612 1.00 42.28 461 SER A O 1
ATOM 3658 N N . VAL A 1 462 ? 16.063 -10.885 -1.864 1.00 44.72 462 VAL A N 1
ATOM 3659 C CA . VAL A 1 462 ? 16.742 -11.809 -0.952 1.00 44.72 462 VAL A CA 1
ATOM 3660 C C . VAL A 1 462 ? 16.889 -11.128 0.415 1.00 44.72 462 VAL A C 1
ATOM 3662 O O . VAL A 1 462 ? 17.637 -10.162 0.526 1.00 44.72 462 VAL A O 1
ATOM 3665 N N . PRO A 1 463 ? 16.265 -11.638 1.491 1.00 41.38 463 PRO A N 1
ATOM 3666 C CA . PRO A 1 463 ? 16.829 -11.455 2.821 1.00 41.38 463 PRO A CA 1
ATOM 3667 C C . PRO A 1 463 ? 18.161 -12.205 2.810 1.00 41.38 463 PRO A C 1
ATOM 3669 O O . PRO A 1 463 ? 18.162 -13.427 2.647 1.00 41.38 463 PRO A O 1
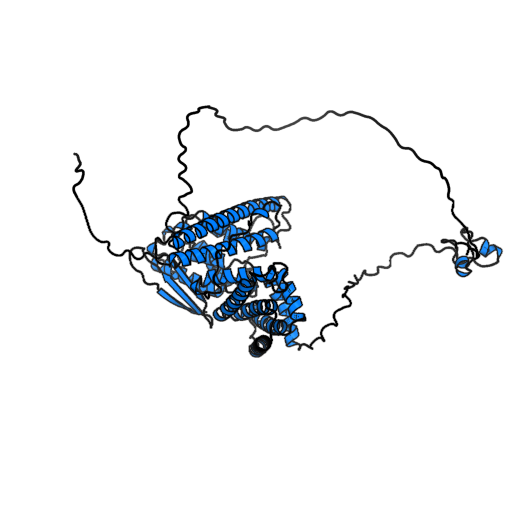ATOM 3672 N N . SER A 1 464 ? 19.276 -11.482 2.873 1.00 35.47 464 SER A N 1
ATOM 3673 C CA . SER A 1 464 ? 20.628 -12.040 2.840 1.00 35.47 464 SER A CA 1
ATOM 3674 C C . SER A 1 464 ? 20.749 -13.243 3.780 1.00 35.47 464 SER A C 1
ATOM 3676 O O . SER A 1 464 ? 20.603 -13.133 4.996 1.00 35.47 464 SER A O 1
ATOM 3678 N N . THR A 1 465 ? 20.989 -14.420 3.204 1.00 35.53 465 THR A N 1
ATOM 3679 C CA . THR A 1 465 ? 21.479 -15.578 3.947 1.00 35.53 465 THR A CA 1
ATOM 3680 C C . THR A 1 465 ? 22.997 -15.569 3.874 1.00 35.53 465 THR A C 1
ATOM 3682 O O . THR A 1 465 ? 23.544 -15.570 2.775 1.00 35.53 465 THR A O 1
ATOM 3685 N N . ASP A 1 466 ? 23.602 -15.607 5.062 1.00 26.58 466 ASP A N 1
ATOM 3686 C CA . ASP A 1 466 ? 25.018 -15.824 5.391 1.00 26.58 466 ASP A CA 1
ATOM 3687 C C . ASP A 1 466 ? 25.835 -14.519 5.508 1.00 26.58 466 ASP A C 1
ATOM 3689 O O . ASP A 1 466 ? 25.815 -13.673 4.627 1.00 26.58 466 ASP A O 1
ATOM 3693 N N . HIS A 1 467 ? 26.510 -14.224 6.626 1.00 30.72 467 HIS A N 1
ATOM 3694 C CA . HIS A 1 467 ? 27.231 -15.119 7.532 1.00 30.72 467 HIS A CA 1
ATOM 3695 C C . HIS A 1 467 ? 26.841 -14.916 9.012 1.00 30.72 467 HIS A C 1
ATOM 3697 O O . HIS A 1 467 ? 26.657 -13.797 9.475 1.00 30.72 467 HIS A O 1
ATOM 3703 N N . THR A 1 468 ? 26.736 -16.032 9.739 1.00 29.14 468 THR A N 1
ATOM 3704 C CA . THR A 1 468 ? 26.528 -16.161 11.198 1.00 29.14 468 THR A CA 1
ATOM 3705 C C . THR A 1 468 ? 25.164 -15.739 11.772 1.00 29.14 468 THR A C 1
ATOM 3707 O O . THR A 1 468 ? 25.043 -14.737 12.462 1.00 29.14 468 THR A O 1
ATOM 3710 N N . GLY A 1 469 ? 24.166 -16.620 11.608 1.00 34.25 469 GLY A N 1
ATOM 3711 C CA . GLY A 1 469 ? 23.241 -16.945 12.706 1.00 34.25 469 GLY A CA 1
ATOM 3712 C C . GLY A 1 469 ? 21.845 -16.313 12.682 1.00 34.25 469 GLY A C 1
ATOM 3713 O O . GLY A 1 469 ? 21.583 -15.337 13.367 1.00 34.25 469 GLY A O 1
ATOM 3714 N N . ASN A 1 470 ? 20.917 -16.998 12.005 1.00 30.58 470 ASN A N 1
ATOM 3715 C CA . ASN A 1 470 ? 19.459 -16.955 12.196 1.00 30.58 470 ASN A CA 1
ATOM 3716 C C . ASN A 1 470 ? 18.718 -15.616 12.001 1.00 30.58 470 ASN A C 1
ATOM 3718 O O . ASN A 1 470 ? 18.309 -14.950 12.948 1.00 30.58 470 ASN A O 1
ATOM 3722 N N . MET A 1 471 ? 18.301 -15.379 10.752 1.00 32.62 471 MET A N 1
ATOM 3723 C CA . MET A 1 471 ? 17.014 -14.739 10.457 1.00 32.62 471 MET A CA 1
ATOM 3724 C C . MET A 1 471 ? 16.035 -15.747 9.846 1.00 32.62 471 MET A C 1
ATOM 3726 O O . MET A 1 471 ? 15.953 -15.908 8.631 1.00 32.62 471 MET A O 1
ATOM 3730 N N . GLN A 1 472 ? 15.208 -16.376 10.681 1.00 32.75 472 GLN A N 1
ATOM 3731 C CA . GLN A 1 472 ? 14.013 -17.124 10.249 1.00 32.75 472 GLN A CA 1
ATOM 3732 C C . GLN A 1 472 ? 12.851 -16.184 9.851 1.00 32.75 472 GLN A C 1
ATOM 3734 O O . GLN A 1 472 ? 11.684 -16.460 10.105 1.00 32.75 472 GLN A O 1
ATOM 3739 N N . GLY A 1 473 ? 13.156 -15.028 9.255 1.00 36.38 473 GLY A N 1
ATOM 3740 C CA . GLY A 1 473 ? 12.181 -13.958 9.052 1.00 36.38 473 GLY A CA 1
ATOM 3741 C C . GLY A 1 473 ? 11.411 -14.000 7.736 1.00 36.38 473 GLY A C 1
ATOM 3742 O O . GLY A 1 473 ? 10.291 -13.502 7.719 1.00 36.38 473 GLY A O 1
ATOM 3743 N N . LEU A 1 474 ? 11.994 -14.542 6.659 1.00 39.66 474 LEU A N 1
ATOM 3744 C CA . LEU A 1 474 ? 11.478 -14.395 5.285 1.00 39.66 474 LEU A CA 1
ATOM 3745 C C . LEU A 1 474 ? 11.891 -15.541 4.330 1.00 39.66 474 LEU A C 1
ATOM 3747 O O . LEU A 1 474 ? 11.752 -15.411 3.116 1.00 39.66 474 LEU A O 1
ATOM 3751 N N . ARG A 1 475 ? 12.383 -16.683 4.836 1.00 30.86 475 ARG A N 1
ATOM 3752 C CA . ARG A 1 475 ? 12.399 -17.908 4.017 1.00 30.86 475 ARG A CA 1
ATOM 3753 C C . ARG A 1 475 ? 10.954 -18.414 3.928 1.00 30.86 475 ARG A C 1
ATOM 3755 O O . ARG A 1 475 ? 10.360 -18.609 4.990 1.00 30.86 475 ARG A O 1
ATOM 3762 N N . PRO A 1 476 ? 10.405 -18.712 2.736 1.00 34.09 476 PRO A N 1
ATOM 3763 C CA . PRO A 1 476 ? 9.393 -19.749 2.637 1.00 34.09 476 PRO A CA 1
ATOM 3764 C C . PRO A 1 476 ? 10.081 -21.016 3.143 1.00 34.09 476 PRO A C 1
ATOM 3766 O O . PRO A 1 476 ? 10.901 -21.623 2.453 1.00 34.09 476 PRO A O 1
ATOM 3769 N N . SER A 1 477 ? 9.865 -21.344 4.415 1.00 30.06 477 SER A N 1
ATOM 3770 C CA . SER A 1 477 ? 10.169 -22.681 4.891 1.00 30.06 477 SER A CA 1
ATOM 3771 C C . SER A 1 477 ? 9.396 -23.630 3.982 1.00 30.06 477 SER A C 1
ATOM 3773 O O . SER A 1 477 ? 8.233 -23.369 3.683 1.00 30.06 477 SER A O 1
ATOM 3775 N N . ALA A 1 478 ? 9.988 -24.750 3.582 1.00 34.50 478 ALA A N 1
ATOM 3776 C CA . ALA A 1 478 ? 9.258 -25.858 2.962 1.00 34.50 478 ALA A CA 1
ATOM 3777 C C . ALA A 1 478 ? 8.217 -26.496 3.925 1.00 34.50 478 ALA A C 1
ATOM 3779 O O . ALA A 1 478 ? 7.812 -27.639 3.749 1.00 34.50 478 ALA A O 1
ATOM 3780 N N . ALA A 1 479 ? 7.803 -25.768 4.968 1.00 35.16 479 ALA A N 1
ATOM 3781 C CA . ALA A 1 479 ? 6.908 -26.157 6.035 1.00 35.16 479 ALA A CA 1
ATOM 3782 C C . ALA A 1 479 ? 5.689 -25.232 6.023 1.00 35.16 479 ALA A C 1
ATOM 3784 O O . ALA A 1 479 ? 5.817 -24.071 6.395 1.00 35.16 479 ALA A O 1
ATOM 3785 N N . LEU A 1 480 ? 4.540 -25.804 5.645 1.00 40.09 480 LEU A N 1
ATOM 3786 C CA . LEU A 1 480 ? 3.182 -25.241 5.667 1.00 40.09 480 LEU A CA 1
ATOM 3787 C C . LEU A 1 480 ? 2.998 -23.909 4.898 1.00 40.09 480 LEU A C 1
ATOM 3789 O O . LEU A 1 480 ? 3.844 -23.021 4.946 1.00 40.09 480 LEU A O 1
ATOM 3793 N N . PRO A 1 481 ? 1.871 -23.709 4.190 1.00 48.53 481 PRO A N 1
ATOM 3794 C CA . PRO A 1 481 ? 1.567 -22.396 3.632 1.00 48.53 481 PRO A CA 1
ATOM 3795 C C . PRO A 1 481 ? 1.559 -21.364 4.767 1.00 48.53 481 PRO A C 1
ATOM 3797 O O . PRO A 1 481 ? 0.832 -21.538 5.747 1.00 48.53 481 PRO A O 1
ATOM 3800 N N . SER A 1 482 ? 2.361 -20.301 4.656 1.00 64.44 482 SER A N 1
ATOM 3801 C CA . SER A 1 482 ? 2.312 -19.193 5.611 1.00 64.44 482 SER A CA 1
ATOM 3802 C C . SER A 1 482 ? 0.888 -18.636 5.658 1.00 64.44 482 SER A C 1
ATOM 3804 O O . SER A 1 482 ? 0.272 -18.414 4.610 1.00 64.44 482 SER A O 1
ATOM 3806 N N . GLN A 1 483 ? 0.349 -18.444 6.864 1.00 76.56 483 GLN A N 1
ATOM 3807 C CA . GLN A 1 483 ? -0.973 -17.843 7.043 1.00 76.56 483 GLN A CA 1
ATOM 3808 C C . GLN A 1 483 ? -1.020 -16.460 6.373 1.00 76.56 483 GLN A C 1
ATOM 3810 O O . GLN A 1 483 ? -0.023 -15.732 6.445 1.00 76.56 483 GLN A O 1
ATOM 3815 N N . PRO A 1 484 ? -2.143 -16.086 5.732 1.00 88.12 484 PRO A N 1
ATOM 3816 C CA . PRO A 1 484 ? -2.308 -14.761 5.166 1.00 88.12 484 PRO A CA 1
ATOM 3817 C C . PRO A 1 484 ? -2.082 -13.662 6.199 1.00 88.12 484 PRO A C 1
ATOM 3819 O O . PRO A 1 484 ? -2.529 -13.768 7.341 1.00 88.12 484 PRO A O 1
ATOM 3822 N N . THR A 1 485 ? -1.400 -12.591 5.795 1.00 90.31 485 THR A N 1
ATOM 3823 C CA . THR A 1 485 ? -1.120 -11.450 6.681 1.00 90.31 485 THR A CA 1
ATOM 3824 C C . THR A 1 485 ? -1.703 -10.160 6.131 1.00 90.31 485 THR A C 1
ATOM 3826 O O . THR A 1 485 ? -1.656 -9.920 4.927 1.00 90.31 485 THR A O 1
ATOM 3829 N N . PHE A 1 486 ? -2.221 -9.313 7.020 1.00 92.00 486 PHE A N 1
ATOM 3830 C CA . PHE A 1 486 ? -2.750 -7.991 6.690 1.00 92.00 486 PHE A CA 1
ATOM 3831 C C . PHE A 1 486 ? -1.995 -6.897 7.454 1.00 92.00 486 PHE A C 1
ATOM 3833 O O . PHE A 1 486 ? -1.726 -7.053 8.647 1.00 92.00 486 PHE A O 1
ATOM 3840 N N . THR A 1 487 ? -1.657 -5.785 6.799 1.00 90.94 487 THR A N 1
ATOM 3841 C CA . THR A 1 487 ? -1.086 -4.592 7.448 1.00 90.94 487 THR A CA 1
ATOM 3842 C C . THR A 1 487 ? -1.388 -3.310 6.680 1.00 90.94 487 THR A C 1
ATOM 3844 O O . THR A 1 487 ? -1.562 -3.348 5.471 1.00 90.94 487 THR A O 1
ATOM 3847 N N . LEU A 1 488 ? -1.415 -2.169 7.374 1.00 89.31 488 LEU A N 1
ATOM 3848 C CA . LEU A 1 488 ? -1.392 -0.836 6.750 1.00 89.31 488 LEU A CA 1
ATOM 3849 C C . LEU A 1 488 ? -0.036 -0.130 6.905 1.00 89.31 488 LEU A C 1
ATOM 3851 O O . LEU A 1 488 ? 0.123 1.025 6.514 1.00 89.31 488 LEU A O 1
ATOM 3855 N N . SER A 1 489 ? 0.942 -0.802 7.513 1.00 82.19 489 SER A N 1
ATOM 3856 C CA . SER A 1 489 ? 2.293 -0.266 7.658 1.00 82.19 489 SER A CA 1
ATOM 3857 C C . SER A 1 489 ? 3.055 -0.316 6.335 1.00 82.19 489 SER A C 1
ATOM 3859 O O . SER A 1 489 ? 2.742 -1.116 5.459 1.00 82.19 489 SER A O 1
ATOM 3861 N N . LEU A 1 490 ? 4.100 0.513 6.229 1.00 81.12 490 LEU A N 1
ATOM 3862 C CA . LEU A 1 490 ? 5.037 0.487 5.105 1.00 81.12 490 LEU A CA 1
ATOM 3863 C C . LEU A 1 490 ? 5.543 -0.941 4.865 1.00 81.12 490 LEU A C 1
ATOM 3865 O O . LEU A 1 490 ? 6.046 -1.589 5.787 1.00 81.12 490 LEU A O 1
ATOM 3869 N N . GLY A 1 491 ? 5.410 -1.391 3.626 1.00 83.62 491 GLY A N 1
ATOM 3870 C CA . GLY A 1 491 ? 5.600 -2.775 3.246 1.00 83.62 491 GLY A CA 1
ATOM 3871 C C . GLY A 1 491 ? 6.587 -2.976 2.106 1.00 83.62 491 GLY A C 1
ATOM 3872 O O . GLY A 1 491 ? 7.411 -2.104 1.834 1.00 83.62 491 GLY A O 1
ATOM 3873 N N . PHE A 1 492 ? 6.531 -4.142 1.467 1.00 85.62 492 PHE A N 1
ATOM 3874 C CA . PHE A 1 492 ? 7.442 -4.522 0.380 1.00 85.62 492 PHE A CA 1
ATOM 3875 C C . PHE A 1 492 ? 6.719 -4.981 -0.893 1.00 85.62 492 PHE A C 1
ATOM 3877 O O . PHE A 1 492 ? 7.398 -5.262 -1.882 1.00 85.62 492 PHE A O 1
ATOM 3884 N N . LEU A 1 493 ? 5.379 -5.050 -0.909 1.00 87.31 493 LEU A N 1
ATOM 3885 C CA . LEU A 1 493 ? 4.645 -5.494 -2.100 1.00 87.31 493 LEU A CA 1
ATOM 3886 C C . LEU A 1 493 ? 4.869 -4.546 -3.281 1.00 87.31 493 LEU A C 1
ATOM 3888 O O . LEU A 1 493 ? 5.207 -5.022 -4.363 1.00 87.31 493 LEU A O 1
ATOM 3892 N N . THR A 1 494 ? 4.822 -3.227 -3.058 1.00 87.19 494 THR A N 1
ATOM 3893 C CA . THR A 1 494 ? 5.158 -2.218 -4.080 1.00 87.19 494 THR A CA 1
ATOM 3894 C C . THR A 1 494 ? 6.569 -2.434 -4.643 1.00 87.19 494 THR A C 1
ATOM 3896 O O . THR A 1 494 ? 6.776 -2.387 -5.853 1.00 87.19 494 THR A O 1
ATOM 3899 N N . LEU A 1 495 ? 7.552 -2.747 -3.788 1.00 85.88 495 LEU A N 1
ATOM 3900 C CA . LEU A 1 495 ? 8.942 -2.984 -4.202 1.00 85.88 495 LEU A CA 1
ATOM 3901 C C . LEU A 1 495 ? 9.091 -4.259 -5.039 1.00 85.88 495 LEU A C 1
ATOM 3903 O O . LEU A 1 495 ? 9.791 -4.257 -6.053 1.00 85.88 495 LEU A O 1
ATOM 3907 N N . LEU A 1 496 ? 8.431 -5.347 -4.632 1.00 86.88 496 LEU A N 1
ATOM 3908 C CA . LEU A 1 496 ? 8.420 -6.597 -5.391 1.00 86.88 496 LEU A CA 1
ATOM 3909 C C . LEU A 1 496 ? 7.714 -6.424 -6.737 1.00 86.88 496 LEU A C 1
ATOM 3911 O O . LEU A 1 496 ? 8.199 -6.944 -7.739 1.00 86.88 496 LEU A O 1
ATOM 3915 N N . TYR A 1 497 ? 6.619 -5.664 -6.772 1.00 89.00 497 TYR A N 1
ATOM 3916 C CA . TYR A 1 497 ? 5.898 -5.340 -7.999 1.00 89.00 497 TYR A CA 1
ATOM 3917 C C . TYR A 1 497 ? 6.762 -4.522 -8.967 1.00 89.00 497 TYR A C 1
ATOM 3919 O O . TYR A 1 497 ? 6.875 -4.877 -10.141 1.00 89.00 497 TYR A O 1
ATOM 3927 N N . ILE A 1 498 ? 7.452 -3.483 -8.482 1.00 87.75 498 ILE A N 1
ATOM 3928 C CA . ILE A 1 498 ? 8.411 -2.709 -9.290 1.00 87.75 498 ILE A CA 1
ATOM 3929 C C . ILE A 1 498 ? 9.547 -3.611 -9.786 1.00 87.75 498 ILE A C 1
ATOM 3931 O O . ILE A 1 498 ? 9.899 -3.564 -10.960 1.00 87.75 498 ILE A O 1
ATOM 3935 N N . CYS A 1 499 ? 10.094 -4.471 -8.924 1.00 87.50 499 CYS A N 1
ATOM 3936 C CA . CYS A 1 499 ? 11.139 -5.420 -9.304 1.00 87.50 499 CYS A CA 1
ATOM 3937 C C . CYS A 1 499 ? 10.676 -6.364 -10.423 1.00 87.50 499 CYS A C 1
ATOM 3939 O O . CYS A 1 499 ? 11.343 -6.466 -11.450 1.00 87.50 499 CYS A O 1
ATOM 3941 N N . ALA A 1 500 ? 9.508 -6.992 -10.269 1.00 89.94 500 ALA A N 1
ATOM 3942 C CA . ALA A 1 500 ? 8.950 -7.896 -11.270 1.00 89.94 500 ALA A CA 1
ATOM 3943 C C . ALA A 1 500 ? 8.650 -7.177 -12.599 1.00 89.94 500 ALA A C 1
ATOM 3945 O O . ALA A 1 500 ? 8.940 -7.700 -13.669 1.00 89.94 500 ALA A O 1
ATOM 3946 N N . THR A 1 501 ? 8.118 -5.957 -12.558 1.00 89.75 501 THR A N 1
ATOM 3947 C CA . THR A 1 501 ? 7.681 -5.261 -13.780 1.00 89.75 501 THR A CA 1
ATOM 3948 C C . THR A 1 501 ? 8.790 -4.470 -14.476 1.00 89.75 501 THR A C 1
ATOM 3950 O O . THR A 1 501 ? 8.751 -4.327 -15.695 1.00 89.75 501 THR A O 1
ATOM 3953 N N . ARG A 1 502 ? 9.809 -3.978 -13.754 1.00 87.06 502 ARG A N 1
ATOM 3954 C CA . ARG A 1 502 ? 10.846 -3.079 -14.311 1.00 87.06 502 ARG A CA 1
ATOM 3955 C C . ARG A 1 502 ? 12.225 -3.709 -14.479 1.00 87.06 502 ARG A C 1
ATOM 3957 O O . ARG A 1 502 ? 12.980 -3.258 -15.340 1.00 87.06 502 ARG A O 1
ATOM 3964 N N . CYS A 1 503 ? 12.563 -4.758 -13.727 1.00 88.56 503 CYS A N 1
ATOM 3965 C CA . CYS A 1 503 ? 13.807 -5.502 -13.939 1.00 88.56 503 CYS A CA 1
ATOM 3966 C C . CYS A 1 503 ? 13.622 -6.469 -15.113 1.00 88.56 503 CYS A C 1
ATOM 3968 O O . CYS A 1 503 ? 12.759 -7.331 -15.021 1.00 88.56 503 CYS A O 1
ATOM 3970 N N . ARG A 1 504 ? 14.400 -6.356 -16.199 1.00 92.19 504 ARG A N 1
ATOM 3971 C CA . ARG A 1 504 ? 14.329 -7.259 -17.373 1.00 92.19 504 ARG A CA 1
ATOM 3972 C C . ARG A 1 504 ? 15.378 -8.383 -17.314 1.00 92.19 504 ARG A C 1
ATOM 3974 O O . ARG A 1 504 ? 15.720 -8.971 -18.329 1.00 92.19 504 ARG A O 1
ATOM 3981 N N . ASP A 1 505 ? 15.892 -8.697 -16.127 1.00 93.25 505 ASP A N 1
ATOM 3982 C CA . ASP A 1 505 ? 16.638 -9.936 -15.898 1.00 93.25 505 ASP A CA 1
ATOM 3983 C C . ASP A 1 505 ? 15.660 -11.049 -15.513 1.00 93.25 505 ASP A C 1
ATOM 3985 O O . ASP A 1 505 ? 14.992 -10.969 -14.477 1.00 93.25 505 ASP A O 1
ATOM 3989 N N . SER A 1 506 ? 15.575 -12.088 -16.343 1.00 94.06 506 SER A N 1
ATOM 3990 C CA . SER A 1 506 ? 14.608 -13.181 -16.176 1.00 94.06 506 SER A CA 1
ATOM 3991 C C . SER A 1 506 ? 14.684 -13.880 -14.809 1.00 94.06 506 SER A C 1
ATOM 3993 O O . SER A 1 506 ? 13.653 -14.260 -14.246 1.00 94.06 506 SER A O 1
ATOM 3995 N N . THR A 1 507 ? 15.880 -14.008 -14.222 1.00 91.88 507 THR A N 1
ATOM 3996 C CA . THR A 1 507 ? 16.081 -14.705 -12.943 1.00 91.88 507 THR A CA 1
ATOM 3997 C C . THR A 1 507 ? 15.526 -13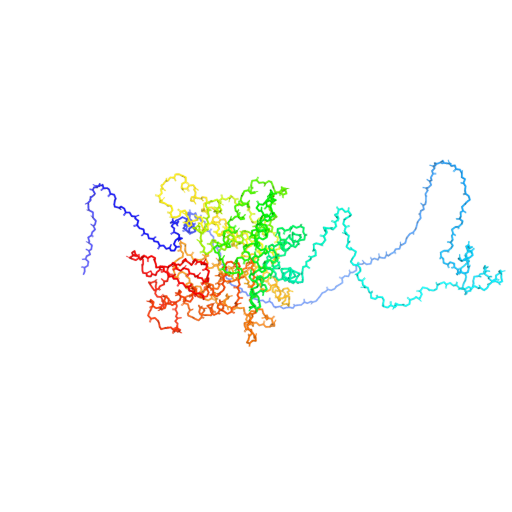.886 -11.782 1.00 91.88 507 THR A C 1
ATOM 3999 O O . THR A 1 507 ? 14.773 -14.403 -10.946 1.00 91.88 507 THR A O 1
ATOM 4002 N N . ILE A 1 508 ? 15.879 -12.603 -11.731 1.00 90.50 508 ILE A N 1
ATOM 4003 C CA . ILE A 1 508 ? 15.487 -11.687 -10.655 1.00 90.50 508 ILE A CA 1
ATOM 4004 C C . ILE A 1 508 ? 13.994 -11.358 -10.744 1.00 90.50 508 ILE A C 1
ATOM 4006 O O . ILE A 1 508 ? 13.275 -11.472 -9.746 1.00 90.50 508 ILE A O 1
ATOM 4010 N N . ARG A 1 509 ? 13.514 -11.031 -11.947 1.00 92.19 509 ARG A N 1
ATOM 4011 C CA . ARG A 1 509 ? 12.106 -10.740 -12.242 1.00 92.19 509 ARG A CA 1
ATOM 4012 C C . ARG A 1 509 ? 11.186 -11.880 -11.821 1.00 92.19 509 ARG A C 1
ATOM 4014 O O . ARG A 1 509 ? 10.247 -11.662 -11.055 1.00 92.19 509 ARG A O 1
ATOM 4021 N N . ARG A 1 510 ? 11.475 -13.114 -12.254 1.00 91.88 510 ARG A N 1
ATOM 4022 C CA . ARG A 1 510 ? 10.645 -14.284 -11.910 1.00 91.88 510 ARG A CA 1
ATOM 4023 C C . ARG A 1 510 ? 10.752 -14.655 -10.437 1.00 91.88 510 ARG A C 1
ATOM 4025 O O . ARG A 1 510 ? 9.801 -15.179 -9.865 1.00 91.88 510 ARG A O 1
ATOM 4032 N N . ARG A 1 511 ? 11.884 -14.371 -9.787 1.00 90.88 511 ARG A N 1
ATOM 4033 C CA . ARG A 1 511 ? 11.999 -14.511 -8.330 1.00 90.88 511 ARG A CA 1
ATOM 4034 C C . ARG A 1 511 ? 11.071 -13.538 -7.602 1.00 90.88 511 ARG A C 1
ATOM 4036 O O . ARG A 1 511 ? 10.373 -13.974 -6.690 1.00 90.88 511 ARG A O 1
ATOM 4043 N N . ALA A 1 512 ? 11.052 -12.263 -7.989 1.00 88.06 512 ALA A N 1
ATOM 4044 C CA . ALA A 1 512 ? 10.144 -11.274 -7.407 1.00 88.06 512 ALA A CA 1
ATOM 4045 C C . ALA A 1 512 ? 8.673 -11.645 -7.647 1.00 88.06 512 ALA A C 1
ATOM 4047 O O . ALA A 1 512 ? 7.878 -11.606 -6.709 1.00 88.06 512 ALA A O 1
ATOM 4048 N N . LEU A 1 513 ? 8.348 -12.111 -8.858 1.00 93.00 513 LEU A N 1
ATOM 4049 C CA . LEU A 1 513 ? 7.022 -12.619 -9.201 1.00 93.00 513 LEU A CA 1
ATOM 4050 C C . LEU A 1 513 ? 6.595 -13.784 -8.294 1.00 93.00 513 LEU A C 1
ATOM 4052 O O . LEU A 1 513 ? 5.547 -13.720 -7.656 1.00 93.00 513 LEU A O 1
ATOM 4056 N N . ARG A 1 514 ? 7.443 -14.813 -8.145 1.00 92.25 514 ARG A N 1
ATOM 4057 C CA . ARG A 1 514 ? 7.156 -15.942 -7.244 1.00 92.25 514 ARG A CA 1
ATOM 4058 C C . ARG A 1 514 ? 6.937 -15.494 -5.799 1.00 92.25 514 ARG A C 1
ATOM 4060 O O . ARG A 1 514 ? 6.111 -16.077 -5.104 1.00 92.25 514 ARG A O 1
ATOM 4067 N N . LEU A 1 515 ? 7.670 -14.484 -5.322 1.00 89.88 515 LEU A N 1
ATOM 4068 C CA . LEU A 1 515 ? 7.477 -13.950 -3.970 1.00 89.88 515 LEU A CA 1
ATOM 4069 C C . LEU A 1 515 ? 6.116 -13.258 -3.818 1.00 89.88 515 LEU A C 1
ATOM 4071 O O . LEU A 1 515 ? 5.453 -13.494 -2.810 1.00 89.88 515 LEU A O 1
ATOM 4075 N N . LEU A 1 516 ? 5.675 -12.469 -4.804 1.00 87.69 516 LEU A N 1
ATOM 4076 C CA . LEU A 1 516 ? 4.329 -11.876 -4.809 1.00 87.69 516 LEU A CA 1
ATOM 4077 C C . LEU A 1 516 ? 3.250 -12.964 -4.710 1.00 87.69 516 LEU A C 1
ATOM 4079 O O . LEU A 1 516 ? 2.412 -12.930 -3.812 1.00 87.69 516 LEU A O 1
ATOM 4083 N N . GLU A 1 517 ? 3.346 -13.985 -5.558 1.00 89.94 517 GLU A N 1
ATOM 4084 C CA . GLU A 1 517 ? 2.339 -15.049 -5.672 1.00 89.94 517 GLU A CA 1
ATOM 4085 C C . GLU A 1 517 ? 2.281 -15.979 -4.450 1.00 89.94 517 GLU A C 1
ATOM 4087 O O . GLU A 1 517 ? 1.244 -16.570 -4.154 1.00 89.94 517 GLU A O 1
ATOM 4092 N N . THR A 1 518 ? 3.384 -16.117 -3.708 1.00 86.62 518 THR A N 1
ATOM 4093 C CA . THR A 1 518 ? 3.471 -17.077 -2.592 1.00 86.62 518 THR A CA 1
ATOM 4094 C C . THR A 1 518 ? 3.385 -16.443 -1.207 1.00 86.62 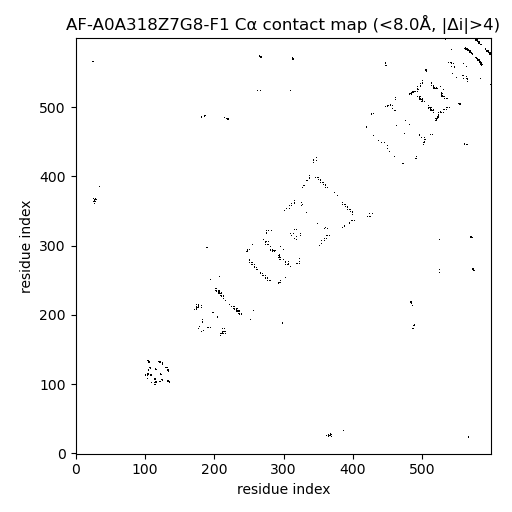518 THR A C 1
ATOM 4096 O O . THR A 1 518 ? 3.034 -17.144 -0.258 1.00 86.62 518 THR A O 1
ATOM 4099 N N . CYS A 1 519 ? 3.659 -15.140 -1.052 1.00 85.56 519 CYS A N 1
ATOM 4100 C CA . CYS A 1 519 ? 3.751 -14.521 0.277 1.00 85.56 519 CYS A CA 1
ATOM 4101 C C . CYS A 1 519 ? 2.407 -14.330 1.000 1.00 85.56 519 CYS A C 1
ATOM 4103 O O . CYS A 1 519 ? 2.416 -14.130 2.216 1.00 85.56 519 CYS A O 1
ATOM 4105 N N . ARG A 1 520 ? 1.271 -14.417 0.284 1.00 87.50 520 ARG A N 1
ATOM 4106 C CA . ARG A 1 520 ? -0.100 -14.320 0.831 1.00 87.50 520 ARG A CA 1
ATOM 4107 C C . ARG A 1 520 ? -0.258 -13.117 1.762 1.00 87.50 520 ARG A C 1
ATOM 4109 O O . ARG A 1 520 ? -0.567 -13.241 2.949 1.00 87.50 520 ARG A O 1
ATOM 4116 N N . ARG A 1 521 ? 0.015 -11.930 1.238 1.00 90.56 521 ARG A N 1
ATOM 4117 C CA . ARG A 1 521 ? 0.103 -10.709 2.035 1.00 90.56 521 ARG A CA 1
ATOM 4118 C C . ARG A 1 521 ? -0.782 -9.620 1.452 1.00 90.56 521 ARG A C 1
ATOM 4120 O O . ARG A 1 521 ? -0.849 -9.452 0.240 1.00 90.56 521 ARG A O 1
ATOM 4127 N N . ARG A 1 522 ? -1.434 -8.867 2.335 1.00 90.88 522 ARG A N 1
ATOM 4128 C CA . ARG A 1 522 ? -2.259 -7.714 1.986 1.00 90.88 522 ARG A CA 1
ATOM 4129 C C . ARG A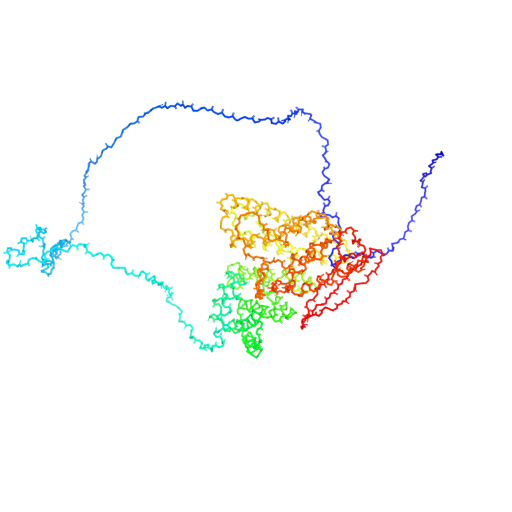 1 522 ? -1.778 -6.472 2.734 1.00 90.88 522 ARG A C 1
ATOM 4131 O O . ARG A 1 522 ? -1.818 -6.418 3.964 1.00 90.88 522 ARG A O 1
ATOM 4138 N N . GLU A 1 523 ? -1.290 -5.493 1.986 1.00 90.94 523 GLU A N 1
ATOM 4139 C CA . GLU A 1 523 ? -0.784 -4.207 2.470 1.00 90.94 523 GLU A CA 1
ATOM 4140 C C . GLU A 1 523 ? -1.795 -3.107 2.112 1.00 90.94 523 GLU A C 1
ATOM 4142 O O . GLU A 1 523 ? -1.627 -2.364 1.149 1.00 90.94 523 GLU A O 1
ATOM 4147 N N . GLY A 1 524 ? -2.907 -3.061 2.852 1.00 91.31 524 GLY A N 1
ATOM 4148 C CA . GLY A 1 524 ? -4.062 -2.226 2.520 1.00 91.31 524 GLY A CA 1
ATOM 4149 C C . GLY A 1 524 ? -4.684 -2.616 1.180 1.00 91.31 524 GLY A C 1
ATOM 4150 O O . GLY A 1 524 ? -5.236 -3.713 1.060 1.00 91.31 524 GLY A O 1
ATOM 4151 N N . VAL A 1 525 ? -4.619 -1.722 0.191 1.00 88.62 525 VAL A N 1
ATOM 4152 C CA . VAL A 1 525 ? -5.113 -1.988 -1.178 1.00 88.62 525 VAL A CA 1
ATOM 4153 C C . VAL A 1 525 ? -4.144 -2.829 -2.013 1.00 88.62 525 VAL A C 1
ATOM 4155 O O . VAL A 1 525 ? -4.563 -3.430 -2.998 1.00 88.62 525 VAL A O 1
ATOM 4158 N N . TRP A 1 526 ? -2.876 -2.944 -1.604 1.00 88.62 526 TRP A N 1
ATOM 4159 C CA . TRP A 1 526 ? -1.932 -3.853 -2.247 1.00 88.62 526 TRP A CA 1
ATOM 4160 C C . TRP A 1 526 ? -2.213 -5.297 -1.842 1.00 88.62 526 TRP A C 1
ATOM 4162 O O . TRP A 1 526 ? -1.971 -5.701 -0.704 1.00 88.62 526 TRP A O 1
ATOM 4172 N N . ASP A 1 527 ? -2.688 -6.094 -2.790 1.00 89.50 527 ASP A N 1
ATOM 4173 C CA . ASP A 1 527 ? -2.847 -7.536 -2.644 1.00 89.50 527 ASP A CA 1
ATOM 4174 C C . ASP A 1 527 ? -1.743 -8.278 -3.394 1.00 89.50 527 ASP A C 1
ATOM 4176 O O . ASP A 1 527 ? -1.510 -8.019 -4.574 1.00 89.50 527 ASP A O 1
ATOM 4180 N N . SER A 1 528 ? -1.047 -9.190 -2.712 1.00 90.06 528 SER A N 1
ATOM 4181 C CA . SER A 1 528 ? 0.102 -9.876 -3.298 1.00 90.06 528 SER A CA 1
ATOM 4182 C C . SER A 1 528 ? -0.261 -10.806 -4.461 1.00 90.06 528 SER A C 1
ATOM 4184 O O . SER A 1 528 ? 0.510 -10.885 -5.415 1.00 90.06 528 SER A O 1
ATOM 4186 N N . ASP A 1 529 ? -1.411 -11.491 -4.405 1.00 89.31 529 ASP A N 1
ATOM 4187 C CA . ASP A 1 529 ? -1.858 -12.379 -5.490 1.00 89.31 529 ASP A CA 1
ATOM 4188 C C . ASP A 1 529 ? -2.272 -11.550 -6.707 1.00 89.31 529 ASP A C 1
ATOM 4190 O O . ASP A 1 529 ? -1.825 -11.813 -7.824 1.00 89.31 529 ASP A O 1
ATOM 4194 N N . LEU A 1 530 ? -3.049 -10.484 -6.483 1.00 87.38 530 LEU A N 1
ATOM 4195 C CA . LEU A 1 530 ? -3.491 -9.596 -7.558 1.00 87.38 530 LEU A CA 1
ATOM 4196 C C . LEU A 1 530 ? -2.311 -8.877 -8.222 1.00 87.38 530 LEU A C 1
ATOM 4198 O O . LEU A 1 530 ? -2.182 -8.894 -9.447 1.00 87.38 530 LEU A O 1
ATOM 4202 N N . ALA A 1 531 ? -1.406 -8.308 -7.421 1.00 88.56 531 ALA A N 1
ATOM 4203 C CA . ALA A 1 531 ? -0.184 -7.683 -7.916 1.00 88.56 531 ALA A CA 1
ATOM 4204 C C . ALA A 1 531 ? 0.704 -8.689 -8.665 1.00 88.56 531 ALA A C 1
ATOM 4206 O O . ALA A 1 531 ? 1.278 -8.343 -9.697 1.00 88.56 531 ALA A O 1
ATOM 4207 N N . GLY A 1 532 ? 0.787 -9.936 -8.186 1.00 92.19 532 GLY A N 1
ATOM 4208 C CA . GLY A 1 532 ? 1.485 -11.028 -8.864 1.00 92.19 532 GLY A CA 1
ATOM 4209 C C . GLY A 1 532 ? 0.885 -11.340 -10.235 1.00 92.19 532 GLY A C 1
ATOM 4210 O O . GLY A 1 532 ? 1.613 -11.381 -11.221 1.00 92.19 532 GLY A O 1
ATOM 4211 N N . ARG A 1 533 ? -0.442 -11.468 -10.339 1.00 92.12 533 ARG A N 1
ATOM 4212 C CA . ARG A 1 533 ? -1.134 -11.724 -11.617 1.00 92.12 533 ARG A CA 1
ATOM 4213 C C . ARG A 1 533 ? -0.937 -10.602 -12.630 1.00 92.12 533 ARG A C 1
ATOM 4215 O O . ARG A 1 533 ? -0.625 -10.885 -13.785 1.00 92.12 533 ARG A O 1
ATOM 4222 N N . VAL A 1 534 ? -1.064 -9.346 -12.198 1.00 90.12 534 VAL A N 1
ATOM 4223 C CA . VAL A 1 534 ? -0.786 -8.178 -13.049 1.00 90.12 534 VAL A CA 1
ATOM 4224 C C . VAL A 1 534 ? 0.677 -8.176 -13.498 1.00 90.12 534 VAL A C 1
ATOM 4226 O O . VAL A 1 534 ? 0.958 -8.001 -14.682 1.00 90.12 534 VAL A O 1
ATOM 4229 N N . ALA A 1 535 ? 1.617 -8.414 -12.578 1.00 92.44 535 ALA A N 1
ATOM 4230 C CA . ALA A 1 535 ? 3.037 -8.464 -12.906 1.00 92.44 535 ALA A CA 1
ATOM 4231 C C . ALA A 1 535 ? 3.359 -9.599 -13.888 1.00 92.44 535 ALA A C 1
ATOM 4233 O O . ALA A 1 535 ? 4.065 -9.358 -14.863 1.00 92.44 535 ALA A O 1
ATOM 4234 N N . ARG A 1 536 ? 2.809 -10.805 -13.685 1.00 95.00 536 ARG A N 1
ATOM 4235 C CA . ARG A 1 536 ? 2.944 -11.934 -14.618 1.00 95.00 536 ARG A CA 1
ATOM 4236 C C . ARG A 1 536 ? 2.486 -11.536 -16.012 1.00 95.00 536 ARG A C 1
ATOM 4238 O O . ARG A 1 536 ? 3.212 -11.747 -16.975 1.00 95.00 536 ARG A O 1
ATOM 4245 N N . ARG A 1 537 ? 1.318 -10.904 -16.102 1.00 93.19 537 ARG A N 1
ATOM 4246 C CA . ARG A 1 537 ? 0.748 -10.506 -17.381 1.00 93.19 537 ARG A CA 1
ATOM 4247 C C . ARG A 1 537 ? 1.618 -9.485 -18.118 1.00 93.19 537 ARG A C 1
ATOM 4249 O O . ARG A 1 537 ? 1.863 -9.632 -19.310 1.00 93.19 537 ARG A O 1
ATOM 4256 N N . LEU A 1 538 ? 2.156 -8.498 -17.402 1.00 90.94 538 LEU A N 1
ATOM 4257 C CA . LEU A 1 538 ? 3.115 -7.541 -17.966 1.00 90.94 538 LEU A CA 1
ATOM 4258 C C . LEU A 1 538 ? 4.393 -8.224 -18.470 1.00 90.94 538 LEU A C 1
ATOM 4260 O O . LEU A 1 538 ? 4.916 -7.843 -19.515 1.00 90.94 538 LEU A O 1
ATOM 4264 N N . ILE A 1 539 ? 4.879 -9.239 -17.754 1.00 93.25 539 ILE A N 1
ATOM 4265 C CA . ILE A 1 539 ? 6.045 -10.027 -18.165 1.00 93.25 539 ILE A CA 1
ATOM 4266 C C . ILE A 1 539 ? 5.743 -10.801 -19.452 1.00 93.25 539 ILE A C 1
ATOM 4268 O O . ILE A 1 539 ? 6.531 -10.720 -20.388 1.00 93.25 539 ILE A O 1
ATOM 4272 N N . GLU A 1 540 ? 4.595 -11.478 -19.528 1.00 93.25 540 GLU A N 1
ATOM 4273 C CA . GLU A 1 540 ? 4.156 -12.208 -20.726 1.00 93.25 540 GLU A CA 1
ATOM 4274 C C . GLU A 1 540 ? 4.040 -11.292 -21.950 1.00 93.25 540 GLU A C 1
ATOM 4276 O O . GLU A 1 540 ? 4.437 -11.682 -23.045 1.00 93.25 540 GLU A O 1
ATOM 4281 N N . ILE A 1 541 ? 3.527 -10.069 -21.771 1.00 91.62 541 ILE A N 1
ATOM 4282 C CA . ILE A 1 541 ? 3.433 -9.070 -22.844 1.00 91.62 541 ILE A CA 1
ATOM 4283 C C . ILE A 1 541 ? 4.829 -8.722 -23.380 1.00 91.62 541 ILE A C 1
ATOM 4285 O O . ILE A 1 541 ? 5.029 -8.738 -24.596 1.00 91.62 541 ILE A O 1
ATOM 4289 N N . GLU A 1 542 ? 5.791 -8.427 -22.498 1.00 93.19 542 GLU A N 1
ATOM 4290 C CA . GLU A 1 542 ? 7.160 -8.084 -22.914 1.00 93.19 542 GLU A CA 1
ATOM 4291 C C . GLU A 1 542 ? 7.892 -9.273 -23.554 1.00 93.19 542 GLU A C 1
ATOM 4293 O O . GLU A 1 542 ? 8.536 -9.117 -24.592 1.00 93.19 542 GLU A O 1
ATOM 4298 N N . GLU A 1 543 ? 7.786 -10.466 -22.960 1.00 93.75 543 GLU A N 1
ATOM 4299 C CA . GLU A 1 543 ? 8.408 -11.693 -23.476 1.00 93.75 543 GLU A CA 1
ATOM 4300 C C . GLU A 1 543 ? 7.845 -12.060 -24.858 1.00 93.75 543 GLU A C 1
ATOM 4302 O O . GLU A 1 543 ? 8.609 -12.353 -25.780 1.00 93.75 543 GLU A O 1
ATOM 4307 N N . HIS A 1 544 ? 6.521 -11.971 -25.032 1.00 92.44 544 HIS A N 1
ATOM 4308 C CA . HIS A 1 544 ? 5.867 -12.239 -26.310 1.00 92.44 544 HIS A CA 1
ATOM 4309 C C . HIS A 1 544 ? 6.278 -11.229 -27.385 1.00 92.44 544 HIS A C 1
ATOM 4311 O O . HIS A 1 544 ? 6.601 -11.624 -28.506 1.00 92.44 544 HIS A O 1
ATOM 4317 N N . ALA A 1 545 ? 6.324 -9.936 -27.045 1.00 91.69 545 ALA A N 1
ATOM 4318 C CA . ALA A 1 545 ? 6.759 -8.890 -27.969 1.00 91.69 545 ALA A CA 1
ATOM 4319 C C . ALA A 1 545 ? 8.237 -9.037 -28.380 1.00 91.69 545 ALA A C 1
ATOM 4321 O O . ALA A 1 545 ? 8.602 -8.663 -29.494 1.00 91.69 545 ALA A O 1
ATOM 4322 N N . ALA A 1 546 ? 9.074 -9.613 -27.512 1.00 92.94 546 ALA A N 1
ATOM 4323 C CA . ALA A 1 546 ? 10.470 -9.942 -27.803 1.00 92.94 546 ALA A CA 1
ATOM 4324 C C . ALA A 1 546 ? 10.651 -11.279 -28.556 1.00 92.94 546 ALA A C 1
ATOM 4326 O O . ALA A 1 546 ? 11.773 -11.631 -28.919 1.00 92.94 546 ALA A O 1
ATOM 4327 N N . GLY A 1 547 ? 9.576 -12.040 -28.798 1.00 94.31 547 GLY A N 1
ATOM 4328 C CA . GLY A 1 547 ? 9.647 -13.358 -29.438 1.00 94.31 547 GLY A CA 1
ATOM 4329 C C . GLY A 1 547 ? 10.304 -14.435 -28.565 1.00 94.31 547 GLY A C 1
ATOM 4330 O O . GLY A 1 547 ? 10.825 -15.420 -29.091 1.00 94.31 547 GLY A O 1
ATOM 4331 N N . LEU A 1 548 ? 10.303 -14.252 -27.243 1.00 94.62 548 LEU A N 1
ATOM 4332 C CA . LEU A 1 548 ? 10.875 -15.196 -26.287 1.00 94.62 548 LEU A CA 1
ATOM 4333 C C . LEU A 1 548 ? 9.864 -16.301 -25.959 1.00 94.62 548 LEU A C 1
ATOM 4335 O O . LEU A 1 548 ? 8.663 -16.063 -25.837 1.00 94.62 548 LEU A O 1
ATOM 4339 N N . ALA A 1 549 ? 10.356 -17.531 -25.802 1.00 90.62 549 ALA A N 1
ATOM 4340 C CA . ALA A 1 549 ? 9.526 -18.625 -25.315 1.00 90.62 549 ALA A CA 1
ATOM 4341 C C . ALA A 1 549 ? 9.170 -18.408 -23.829 1.00 90.62 549 ALA A C 1
ATOM 4343 O O . ALA A 1 549 ? 10.009 -17.885 -23.084 1.00 90.62 549 ALA A O 1
ATOM 4344 N N . PRO A 1 550 ? 7.984 -18.858 -23.372 1.00 85.31 550 PRO A N 1
ATOM 4345 C CA . PRO A 1 550 ? 7.630 -18.821 -21.957 1.00 85.31 550 PRO A CA 1
ATOM 4346 C C . PRO A 1 550 ? 8.718 -19.472 -21.099 1.00 85.31 550 PRO A C 1
ATOM 4348 O O . PRO A 1 550 ? 9.280 -20.503 -21.474 1.00 85.31 550 PRO A O 1
ATOM 4351 N N . ASP A 1 551 ? 9.033 -18.849 -19.965 1.00 83.31 551 ASP A N 1
ATOM 4352 C CA . ASP A 1 551 ? 10.049 -19.299 -19.003 1.00 83.31 551 ASP A CA 1
ATOM 4353 C C . ASP A 1 551 ? 11.504 -19.353 -19.515 1.00 83.31 551 ASP A C 1
ATOM 4355 O O . ASP A 1 551 ? 12.410 -19.718 -18.755 1.00 83.31 551 ASP A O 1
ATOM 4359 N N . ALA A 1 552 ? 11.788 -18.917 -20.748 1.00 90.62 552 ALA A N 1
ATOM 4360 C CA . ALA A 1 552 ? 13.153 -18.869 -21.273 1.00 90.62 552 ALA A CA 1
ATOM 4361 C C . ALA A 1 552 ? 14.047 -17.949 -20.427 1.00 90.62 552 ALA A C 1
ATOM 4363 O O . ALA A 1 552 ? 13.615 -16.889 -19.968 1.00 90.62 552 ALA A O 1
ATOM 4364 N N . ALA A 1 553 ? 15.298 -18.339 -20.189 1.00 93.88 553 ALA A N 1
ATOM 4365 C CA . ALA A 1 553 ? 16.266 -17.452 -19.553 1.00 93.88 553 ALA A CA 1
ATOM 4366 C C . ALA A 1 553 ? 16.704 -16.370 -20.549 1.00 93.88 553 ALA A C 1
ATOM 4368 O O . ALA A 1 553 ? 17.057 -16.679 -21.684 1.00 93.88 553 ALA A O 1
ATOM 4369 N N . TYR A 1 554 ? 16.689 -15.117 -20.108 1.00 94.75 554 TYR A N 1
ATOM 4370 C CA . TYR A 1 554 ? 17.105 -13.957 -20.890 1.00 94.75 554 TYR A CA 1
ATOM 4371 C C . TYR A 1 554 ? 17.700 -12.863 -20.001 1.00 94.75 554 TYR A C 1
ATOM 4373 O O . TYR A 1 554 ? 17.504 -12.835 -18.774 1.00 94.75 554 TYR A O 1
ATOM 4381 N N . SER A 1 555 ? 18.407 -11.956 -20.661 1.00 94.44 555 SER A N 1
ATOM 4382 C CA . SER A 1 555 ? 18.989 -10.734 -20.128 1.00 94.44 555 SER A CA 1
ATOM 4383 C C . SER A 1 555 ? 18.207 -9.504 -20.626 1.00 94.44 555 SER A C 1
ATOM 4385 O O . SER A 1 555 ? 17.437 -9.596 -21.582 1.00 94.44 555 SER A O 1
ATOM 4387 N N . PRO A 1 556 ? 18.412 -8.313 -20.042 1.00 92.69 556 PRO A N 1
ATOM 4388 C CA . PRO A 1 556 ? 17.701 -7.108 -20.474 1.00 92.69 556 PRO A CA 1
ATOM 4389 C C . PRO A 1 556 ? 17.920 -6.736 -21.939 1.00 92.69 556 PRO A C 1
ATOM 4391 O O . PRO A 1 556 ? 17.043 -6.123 -22.545 1.00 92.69 556 PRO A O 1
ATOM 4394 N N . ALA A 1 557 ? 19.081 -7.086 -22.502 1.00 92.69 557 ALA A N 1
ATOM 4395 C CA . ALA A 1 557 ? 19.410 -6.804 -23.895 1.00 92.69 557 ALA A CA 1
ATOM 4396 C C . ALA A 1 557 ? 18.500 -7.563 -24.877 1.00 92.69 557 ALA A C 1
ATOM 4398 O O . ALA A 1 557 ? 18.314 -7.102 -26.001 1.00 92.69 557 ALA A O 1
ATOM 4399 N N . ASP A 1 558 ? 17.906 -8.676 -24.438 1.00 94.38 558 ASP A N 1
ATOM 4400 C CA . ASP A 1 558 ? 17.014 -9.513 -25.244 1.00 94.38 558 ASP A CA 1
ATOM 4401 C C . ASP A 1 558 ? 15.586 -8.939 -25.327 1.00 94.38 558 ASP A C 1
ATOM 4403 O O . ASP A 1 558 ? 14.828 -9.296 -26.223 1.00 94.38 558 ASP A O 1
ATOM 4407 N N . ILE A 1 559 ? 15.220 -8.012 -24.430 1.00 93.00 559 ILE A N 1
ATOM 4408 C CA . ILE A 1 559 ? 13.957 -7.262 -24.491 1.00 93.00 559 ILE A CA 1
ATOM 4409 C C . ILE A 1 559 ? 14.261 -5.842 -24.979 1.00 93.00 559 ILE A C 1
ATOM 4411 O O . ILE A 1 559 ? 14.561 -4.934 -24.189 1.00 93.00 559 ILE A O 1
ATOM 4415 N N . SER A 1 560 ? 14.177 -5.648 -26.296 1.00 91.06 560 SER A N 1
ATOM 4416 C CA . SER A 1 560 ? 14.388 -4.353 -26.952 1.00 91.06 560 SER A CA 1
ATOM 4417 C C . SER A 1 560 ? 13.426 -3.283 -26.436 1.00 91.06 560 SER A C 1
ATOM 4419 O O . SER A 1 560 ? 12.343 -3.590 -25.945 1.00 91.06 560 SER A O 1
ATOM 4421 N N . LEU A 1 561 ? 13.781 -2.003 -26.598 1.00 87.19 561 LEU A N 1
ATOM 4422 C CA . LEU A 1 561 ? 12.936 -0.881 -26.162 1.00 87.19 561 LEU A CA 1
ATOM 4423 C C . LEU A 1 561 ? 11.488 -0.989 -26.675 1.00 87.19 561 LEU A C 1
ATOM 4425 O O . LEU A 1 561 ? 10.561 -0.711 -25.923 1.00 87.19 561 LEU A O 1
ATOM 4429 N N . ASP A 1 562 ? 11.301 -1.445 -27.913 1.00 87.00 562 ASP A N 1
ATOM 4430 C CA . ASP A 1 562 ? 9.982 -1.587 -28.540 1.00 87.00 562 ASP A CA 1
ATOM 4431 C C . ASP A 1 562 ? 9.169 -2.774 -27.997 1.00 87.00 562 ASP A C 1
ATOM 4433 O O . ASP A 1 562 ? 7.944 -2.769 -28.079 1.00 87.00 562 ASP A O 1
ATOM 4437 N N . ALA A 1 563 ? 9.828 -3.778 -27.413 1.00 90.44 563 ALA A N 1
ATOM 4438 C CA . ALA A 1 563 ? 9.161 -4.904 -26.764 1.00 90.44 563 ALA A CA 1
ATOM 4439 C C . ALA A 1 563 ? 8.754 -4.581 -25.316 1.00 90.44 563 ALA A C 1
ATOM 4441 O O . ALA A 1 563 ? 7.960 -5.304 -24.719 1.00 90.44 563 ALA A O 1
ATOM 4442 N N . ARG A 1 564 ? 9.282 -3.497 -24.732 1.00 89.62 564 ARG A N 1
ATOM 4443 C CA . ARG A 1 564 ? 9.010 -3.125 -23.340 1.00 89.62 564 ARG A CA 1
ATOM 4444 C C . ARG A 1 564 ? 7.650 -2.465 -23.187 1.00 89.62 564 ARG A C 1
ATOM 4446 O O . ARG A 1 564 ? 7.225 -1.650 -24.012 1.00 89.62 564 ARG A O 1
ATOM 4453 N N . VAL A 1 565 ? 7.007 -2.748 -22.060 1.00 87.00 565 VAL A N 1
ATOM 4454 C CA . VAL A 1 565 ? 5.832 -1.994 -21.632 1.00 87.00 565 VAL A CA 1
ATOM 4455 C C . VAL A 1 565 ? 6.315 -0.646 -21.101 1.00 87.00 565 VAL A C 1
ATOM 4457 O O . VAL A 1 565 ? 6.992 -0.573 -20.077 1.00 87.00 565 VAL A O 1
ATOM 4460 N N . ARG A 1 566 ? 5.966 0.432 -21.811 1.00 77.75 566 ARG A N 1
ATOM 4461 C CA . ARG A 1 566 ? 6.320 1.821 -21.459 1.00 77.75 566 ARG A CA 1
ATOM 4462 C C . ARG A 1 566 ? 5.440 2.389 -20.360 1.00 77.75 566 ARG A C 1
ATOM 4464 O O . ARG A 1 566 ? 5.804 3.350 -19.688 1.00 77.75 566 ARG A O 1
ATOM 4471 N N . SER A 1 567 ? 4.234 1.853 -20.240 1.00 75.38 567 SER A N 1
ATOM 4472 C CA . SER A 1 567 ? 3.296 2.267 -19.217 1.00 75.38 567 SER A CA 1
ATOM 4473 C C . SER A 1 567 ? 2.303 1.192 -18.871 1.00 75.38 567 SER A C 1
ATOM 4475 O O . SER A 1 567 ? 1.838 0.455 -19.735 1.00 75.38 567 SER A O 1
ATOM 4477 N N . SER A 1 568 ? 1.944 1.154 -17.596 1.00 80.88 568 SER A N 1
ATOM 4478 C CA . SER A 1 568 ? 0.863 0.330 -17.083 1.00 80.88 568 SER A CA 1
ATOM 4479 C C . SER A 1 568 ? 0.138 1.078 -15.973 1.00 80.88 568 SER A C 1
ATOM 4481 O O . SER A 1 568 ? 0.762 1.742 -15.147 1.00 80.88 568 SER A O 1
ATOM 4483 N N . SER A 1 569 ? -1.185 0.980 -15.978 1.00 78.44 569 SER A N 1
ATOM 4484 C CA . SER A 1 569 ? -2.075 1.500 -14.947 1.00 78.44 569 SER A CA 1
ATOM 4485 C C . SER A 1 569 ? -3.055 0.382 -14.595 1.00 78.44 569 SER A C 1
ATOM 4487 O O . SER A 1 569 ? -4.040 0.179 -15.313 1.00 78.44 569 SER A O 1
ATOM 4489 N N . PRO A 1 570 ? -2.735 -0.426 -13.571 1.00 81.19 570 PRO A N 1
ATOM 4490 C CA . PRO A 1 570 ? -3.666 -1.407 -13.048 1.00 81.19 570 PRO A CA 1
ATOM 4491 C C . PRO A 1 570 ? -4.705 -0.724 -12.155 1.00 81.19 570 PRO A C 1
ATOM 4493 O O . PRO A 1 570 ? -4.356 0.062 -11.282 1.00 81.19 570 PRO A O 1
ATOM 4496 N N . GLN A 1 571 ? -5.973 -1.065 -12.346 1.00 76.88 571 GLN A N 1
ATOM 4497 C CA . GLN A 1 571 ? -7.085 -0.662 -11.490 1.00 76.88 571 GLN A CA 1
ATOM 4498 C C . GLN A 1 571 ? -7.681 -1.902 -10.846 1.00 76.88 571 GLN A C 1
ATOM 4500 O O . GLN A 1 571 ? -8.065 -2.843 -11.545 1.00 76.88 571 GLN A O 1
ATOM 4505 N N . PHE A 1 572 ? -7.777 -1.915 -9.522 1.00 76.94 572 PHE A N 1
ATOM 4506 C CA . PHE A 1 572 ? -8.309 -3.067 -8.799 1.00 76.94 572 PHE A CA 1
ATOM 4507 C C . PHE A 1 572 ? -9.829 -2.929 -8.655 1.00 76.94 572 PHE A C 1
ATOM 4509 O O . PHE A 1 572 ? -10.345 -2.052 -7.960 1.00 76.94 572 PHE A O 1
ATOM 4516 N N . GLY A 1 573 ? -10.550 -3.784 -9.379 1.00 68.50 573 GLY A N 1
ATOM 4517 C CA . GLY A 1 573 ? -12.004 -3.824 -9.443 1.00 68.50 573 GLY A CA 1
ATOM 4518 C C . GLY A 1 573 ? -12.651 -4.590 -8.289 1.00 68.50 573 GLY A C 1
ATOM 4519 O O . GLY A 1 573 ? -11.993 -5.145 -7.408 1.00 68.50 573 GLY A O 1
ATOM 4520 N N . GLU A 1 574 ? -13.982 -4.605 -8.292 1.00 71.50 574 GLU A N 1
ATOM 4521 C CA . GLU A 1 574 ? -14.772 -5.440 -7.385 1.00 71.50 574 GLU A CA 1
ATOM 4522 C C . GLU A 1 574 ? -14.814 -6.885 -7.884 1.00 71.50 574 GLU A C 1
ATOM 4524 O O . GLU A 1 574 ? -14.597 -7.153 -9.060 1.00 71.50 574 GLU A O 1
ATOM 4529 N N . GLY A 1 575 ? -15.106 -7.833 -6.991 1.00 66.06 575 GLY A N 1
ATOM 4530 C CA . GLY A 1 575 ? -15.319 -9.217 -7.414 1.00 66.06 575 GLY A CA 1
ATOM 4531 C C . GLY A 1 575 ? -14.052 -9.910 -7.897 1.00 66.06 575 GLY A C 1
ATOM 4532 O O . GLY A 1 575 ? -14.149 -10.874 -8.648 1.00 66.06 575 GLY A O 1
ATOM 4533 N N . ARG A 1 576 ? -12.889 -9.477 -7.391 1.00 72.00 576 ARG A N 1
ATOM 4534 C CA . ARG A 1 576 ? -11.608 -10.123 -7.649 1.00 72.00 576 ARG A CA 1
ATOM 4535 C C . ARG A 1 576 ? -11.072 -9.912 -9.078 1.00 72.00 576 ARG A C 1
ATOM 4537 O O . ARG A 1 576 ? -10.542 -10.816 -9.713 1.00 72.00 576 ARG A O 1
ATOM 4544 N N . GLU A 1 577 ? -11.207 -8.696 -9.580 1.00 80.81 577 GLU A N 1
ATOM 4545 C CA . GLU A 1 577 ? -10.814 -8.307 -10.934 1.00 80.81 577 GLU A CA 1
ATOM 4546 C C . GLU A 1 577 ? -9.729 -7.220 -10.885 1.00 80.81 577 GLU A C 1
ATOM 4548 O O . GLU A 1 577 ? -9.753 -6.355 -10.010 1.00 80.81 577 GLU A O 1
ATOM 4553 N N . ALA A 1 578 ? -8.797 -7.216 -11.836 1.00 81.81 578 ALA A N 1
ATOM 4554 C CA . ALA A 1 578 ? -7.952 -6.064 -12.132 1.00 81.81 578 ALA A CA 1
ATOM 4555 C C . ALA A 1 578 ? -8.088 -5.675 -13.605 1.00 81.81 578 ALA A C 1
ATOM 4557 O O . ALA A 1 578 ? -7.903 -6.503 -14.493 1.00 81.81 578 ALA A O 1
ATOM 4558 N N . ARG A 1 579 ? -8.355 -4.399 -13.877 1.00 84.81 579 ARG A N 1
ATOM 4559 C CA . ARG A 1 579 ? -8.294 -3.841 -15.230 1.00 84.81 579 ARG A CA 1
ATOM 4560 C C . ARG A 1 579 ? -6.906 -3.277 -15.462 1.00 84.81 579 ARG A C 1
ATOM 4562 O O . ARG A 1 579 ? -6.479 -2.375 -14.747 1.00 84.81 579 ARG A O 1
ATOM 4569 N N . LEU A 1 580 ? -6.191 -3.819 -16.436 1.00 85.19 580 LEU A N 1
ATOM 4570 C CA . LEU A 1 580 ? -4.860 -3.370 -16.811 1.00 85.19 580 LEU A CA 1
ATOM 4571 C C . LEU A 1 580 ? -4.960 -2.536 -18.086 1.00 85.19 580 LEU A C 1
ATOM 4573 O O . LEU A 1 580 ? -5.277 -3.060 -19.152 1.00 85.19 580 LEU A O 1
ATOM 4577 N N . ARG A 1 581 ? -4.648 -1.241 -17.979 1.00 83.62 581 ARG A N 1
ATOM 4578 C CA . ARG A 1 581 ? -4.404 -0.384 -19.143 1.00 83.62 581 ARG A CA 1
ATOM 4579 C C . ARG A 1 581 ? -2.900 -0.265 -19.372 1.00 83.62 581 ARG A C 1
ATOM 4581 O O . ARG A 1 581 ? -2.194 0.159 -18.456 1.00 83.62 581 ARG A O 1
ATOM 4588 N N . TYR A 1 582 ? -2.398 -0.593 -20.560 1.00 81.88 582 TYR A N 1
ATOM 4589 C CA . TYR A 1 582 ? -0.960 -0.547 -20.852 1.00 81.88 582 TYR A CA 1
ATOM 4590 C C . TYR A 1 582 ? -0.626 -0.059 -22.269 1.00 81.88 582 TYR A C 1
ATOM 4592 O O . TYR A 1 582 ? -1.468 -0.070 -23.164 1.00 81.88 582 TYR A O 1
ATOM 4600 N N . ILE A 1 583 ? 0.622 0.384 -22.467 1.00 80.94 583 ILE A N 1
ATOM 4601 C CA . ILE A 1 583 ? 1.172 0.776 -23.778 1.00 80.94 583 ILE A CA 1
ATOM 4602 C C . ILE A 1 583 ? 2.505 0.046 -24.002 1.00 80.94 583 ILE A C 1
ATOM 4604 O O . ILE A 1 583 ? 3.452 0.222 -23.230 1.00 80.94 583 ILE A O 1
ATOM 4608 N N . GLY A 1 584 ? 2.584 -0.753 -25.071 1.00 70.94 584 GLY A N 1
ATOM 4609 C CA . GLY A 1 584 ? 3.826 -1.351 -25.590 1.00 70.94 584 GLY A CA 1
ATOM 4610 C C . GLY A 1 584 ? 4.374 -0.608 -26.821 1.00 70.94 584 GLY A C 1
ATOM 4611 O O . GLY A 1 584 ? 3.834 0.424 -27.229 1.00 70.94 584 GLY A O 1
ATOM 4612 N N . GLY A 1 585 ? 5.437 -1.115 -27.451 1.00 64.62 585 GLY A N 1
ATOM 4613 C CA . GLY A 1 585 ? 5.856 -0.666 -28.791 1.00 64.62 585 GLY A CA 1
ATOM 4614 C C . GLY A 1 585 ? 6.751 0.581 -28.838 1.00 64.62 585 GLY A C 1
ATOM 4615 O O . GLY A 1 585 ? 7.015 1.219 -27.819 1.00 64.62 585 GLY A O 1
ATOM 4616 N N . SER A 1 586 ? 7.195 0.949 -30.048 1.00 52.41 586 SER A N 1
ATOM 4617 C CA . SER A 1 586 ? 8.114 2.069 -30.316 1.00 52.41 586 SER A CA 1
ATOM 4618 C C . SER A 1 586 ? 7.467 3.459 -30.195 1.00 52.41 586 SER A C 1
ATOM 4620 O O . SER A 1 586 ? 6.253 3.637 -30.300 1.00 52.41 586 SER A O 1
ATOM 4622 N N . CYS A 1 587 ? 8.300 4.489 -30.002 1.00 47.75 587 CYS A N 1
ATOM 4623 C CA . CYS A 1 587 ? 7.904 5.903 -29.863 1.00 47.75 587 CYS A CA 1
ATOM 4624 C C . CYS A 1 587 ? 7.336 6.534 -31.159 1.00 47.75 587 CYS A C 1
ATOM 4626 O O . CYS A 1 587 ? 6.922 7.690 -31.153 1.00 47.75 587 CYS A O 1
ATOM 4628 N N . GLN A 1 588 ? 7.357 5.809 -32.283 1.00 44.91 588 GLN A N 1
ATOM 4629 C CA . GLN A 1 588 ? 7.163 6.384 -33.621 1.00 44.91 588 GLN A CA 1
ATOM 4630 C C . GLN A 1 588 ? 5.728 6.285 -34.166 1.00 44.91 588 GLN A C 1
ATOM 4632 O O . GLN A 1 588 ? 5.455 6.841 -35.226 1.00 44.91 588 GLN A O 1
ATOM 4637 N N . SER A 1 589 ? 4.805 5.629 -33.458 1.00 45.16 589 SER A N 1
ATOM 4638 C CA . SER A 1 589 ? 3.388 5.561 -33.842 1.00 45.16 589 SER A CA 1
ATOM 4639 C C . SER A 1 589 ? 2.480 5.839 -32.643 1.00 45.16 589 SER A C 1
ATOM 4641 O O . SER A 1 589 ? 2.837 5.521 -31.506 1.00 45.16 589 SER A O 1
ATOM 4643 N N . GLU A 1 590 ? 1.329 6.472 -32.885 1.00 49.03 590 GLU A N 1
ATOM 4644 C CA . GLU A 1 590 ? 0.238 6.587 -31.910 1.00 49.03 590 GLU A CA 1
ATOM 4645 C C . GLU A 1 590 ? -0.285 5.179 -31.601 1.00 49.03 590 GLU A C 1
ATOM 4647 O O . GLU A 1 590 ? -1.185 4.669 -32.261 1.00 49.03 590 GLU A O 1
ATOM 4652 N N . VAL A 1 591 ? 0.338 4.505 -30.636 1.00 61.38 591 VAL A N 1
ATOM 4653 C CA . VAL A 1 591 ? -0.161 3.226 -30.134 1.00 61.38 591 VAL A CA 1
ATOM 4654 C C . VAL A 1 591 ? -1.250 3.548 -29.121 1.00 61.38 591 VAL A C 1
ATOM 4656 O O . VAL A 1 591 ? -0.963 4.097 -28.053 1.00 61.38 591 VAL A O 1
ATOM 4659 N N . GLU A 1 592 ? -2.500 3.246 -29.471 1.00 69.69 592 GLU A N 1
ATOM 4660 C CA . GLU A 1 592 ? -3.612 3.365 -28.533 1.00 69.69 592 GLU A CA 1
ATOM 4661 C C . GLU A 1 592 ? -3.364 2.488 -27.295 1.00 69.69 592 GLU A C 1
ATOM 4663 O O . GLU A 1 592 ? -2.820 1.383 -27.413 1.00 69.69 592 GLU A O 1
ATOM 4668 N N . PRO A 1 593 ? -3.725 2.967 -26.092 1.00 78.88 593 PRO A N 1
ATOM 4669 C CA . PRO A 1 593 ? -3.611 2.162 -24.888 1.00 78.88 593 PRO A CA 1
ATOM 4670 C C . PRO A 1 593 ? -4.488 0.915 -25.005 1.00 78.88 593 PRO A C 1
ATOM 4672 O O . PRO A 1 593 ? -5.674 1.004 -25.316 1.00 78.88 593 PRO A O 1
ATOM 4675 N N . VAL A 1 594 ? -3.902 -0.242 -24.711 1.00 84.44 594 VAL A N 1
ATOM 4676 C CA . VAL A 1 594 ? -4.621 -1.514 -24.657 1.00 84.44 594 VAL A CA 1
ATOM 4677 C C . VAL A 1 594 ? -5.237 -1.656 -23.272 1.00 84.44 594 VAL A C 1
ATOM 4679 O O . VAL A 1 594 ? -4.577 -1.386 -22.267 1.00 84.44 594 VAL A O 1
ATOM 4682 N N . GLU A 1 595 ? -6.495 -2.084 -23.219 1.00 86.50 595 GLU A N 1
ATOM 4683 C CA . GLU A 1 595 ? -7.185 -2.435 -21.980 1.00 86.50 595 GLU A CA 1
ATOM 4684 C C . GLU A 1 595 ? -7.511 -3.921 -21.962 1.00 86.50 595 GLU A C 1
ATOM 4686 O O . GLU A 1 595 ? -8.109 -4.453 -22.897 1.00 86.50 595 GLU A O 1
ATOM 4691 N N . GLU A 1 596 ? -7.154 -4.585 -20.869 1.00 88.38 596 GLU A N 1
ATOM 4692 C CA . GLU A 1 596 ? -7.518 -5.974 -20.623 1.00 88.38 596 GLU A CA 1
ATOM 4693 C C . GLU A 1 596 ? -7.952 -6.184 -19.172 1.00 88.38 596 GLU A C 1
ATOM 4695 O O . GLU A 1 596 ? -7.618 -5.414 -18.270 1.00 88.38 596 GLU A O 1
ATOM 4700 N N . THR A 1 597 ? -8.739 -7.234 -18.952 1.00 86.69 597 THR A N 1
ATOM 4701 C CA . THR A 1 597 ? -9.275 -7.593 -17.638 1.00 86.69 597 THR A CA 1
ATOM 4702 C C . THR A 1 597 ? -8.624 -8.881 -17.152 1.00 86.69 597 THR A C 1
ATOM 4704 O O . THR A 1 597 ? -8.650 -9.898 -17.841 1.00 86.69 597 THR A O 1
ATOM 4707 N N . ILE A 1 598 ? -8.046 -8.833 -15.957 1.00 83.31 598 ILE A N 1
ATOM 4708 C CA . ILE A 1 598 ? -7.357 -9.934 -15.289 1.00 83.31 598 ILE A CA 1
ATOM 4709 C C . ILE A 1 598 ? -8.246 -10.411 -14.141 1.00 83.31 598 ILE A C 1
ATOM 4711 O O . ILE A 1 598 ? -8.580 -9.639 -13.244 1.00 83.31 598 ILE A O 1
ATOM 4715 N N . LEU A 1 599 ? -8.623 -11.688 -14.163 1.00 77.75 599 LEU A N 1
ATOM 4716 C CA . LEU A 1 599 ? -9.481 -12.302 -13.146 1.00 77.75 599 LEU A CA 1
ATOM 4717 C C . LEU A 1 599 ? -8.648 -13.061 -12.093 1.00 77.75 599 LEU A C 1
ATOM 4719 O O . LEU A 1 599 ? -7.598 -13.641 -12.402 1.00 77.75 599 LEU A O 1
ATOM 4723 N N . TRP A 1 600 ? -9.122 -13.049 -10.846 1.00 62.56 600 TRP A N 1
ATOM 4724 C CA . TRP A 1 600 ? -8.589 -13.791 -9.691 1.00 62.56 600 TRP A CA 1
ATOM 4725 C C . TRP A 1 600 ? -9.161 -15.215 -9.628 1.00 62.56 600 TRP A C 1
ATOM 4727 O O . TRP A 1 600 ? -10.401 -15.371 -9.612 1.00 62.56 600 TRP A O 1
#

Foldseek 3Di:
DDDDDDDDDDDDDDDDDDDDDFDFFLFDDPPDDQPVVPDPPPPDDDDDDDDDDDDDDDDDDDDDDDDDDDDDDDDDDDDDDDDDDDDDDDDDDDDDDPDEDPFAFPVCVVVVHHFPNDPPATVVQVVVVHDTNGTDDPDDDDDDPPPPPPPPPPDPPDDDQPPPPDDDPLLVQLLVQLLPAVLVQLPDVLSVVLVVCCRVPLLSVLLSSLLSQLVVCQQPVNPRPVVSNVVSVVVSVVVVVPDPDQLQNLLSNLVSQLSNCLSVLANLSSLVSLQVNLLSQVVCPPPDPPDPSHHDPSSVLLSLLVVLVQCLFVFQVSHDPSNAADLDDDDQLVVPLPDLDDLVRLQSSCSVLSSLLSNLSSVSSVLSVDDDDPDPVNVVVSVSSSVSNVRSLVSLVSSLVSLVVNVVVCVVPDVDVCAPSVQSNLLSVLVNLVSVLVVVADPPHALCSLQVCLVVLCSLLDPDDDDDDDDPPDDPDPPDQNGAGEHQGRDCLSVLLCQLQRAPFLVSNVSSLVCLCRVNYRNSNRRSNLSSQLSVVQNCQLCVLLVHDPSDGDGPVSRDSQSHWSYWRWDRHPPAKIKIWTDHGDSPDPTPTDIDMGGD

Radius of gyration: 36.93 Å; Cα contacts (8 Å, |Δi|>4): 629; chains: 1; bounding box: 87×61×144 Å

Nearest PDB structures (foldseek):
  4g2v-assembly1_A  TM=2.803E-01  e=2.936E+00  Mus musculus
  9e8g-assembly1_a  TM=3.240E-01  e=7.406E+00  Homo sapiens
  6j2x-assembly1_Q  TM=2.040E-01  e=4.561E+00  Saccharomyces cerevisiae S288C

Sequence (600 aa):
MKTSDDLRIWGPTRSPPVWSMIYTSRRIRIRLRLVNLSFKVTPAATSGGLTASFSAAPRAVINGQPADNQRTTNRVQHEPLSETRFEGAMTMTGRPQAARSRNGCITCKIRRVKCDEQKPECNRCVSTGRTCDGYQDGSQSPTHRSCSLRIIQHIPPGRKPPSAVPLTAAELRCLEFFHHYTLPSLGPEVGSYLLQATSSEPVIRSIALAVGSVHRSFAFFSDEDTTFTLTHYNKAIRQLVGTQQDRNLVLLACILFFCCECLQGRYRTAIQHALSGIRILQQQQVLSEASSEKAPPAVATLFHAVQNQVLEIEGMDGMDPESQPRLSPSAATLALLSQPLNITDHQRIFRQLYHRFMQIDALAEAFEMTPHDHSPARVAHEQQLLTEWFRVRADLKGWMQDFDHQIIHAWQTDPTTGSLRAKSTAILQAWKLLFDMYFRMDWPPSELAWDPFIPAYPLWSVPSTDHTGNMQGLRPSAALPSQPTFTLSLGFLTLLYICATRCRDSTIRRRALRLLETCRRREGVWDSDLAGRVARRLIEIEEHAAGLAPDAAYSPADISLDARVRSSSPQFGEGREARLRYIGGSCQSEVEPVEETILW

Solvent-accessible surface area (backbone atoms only — not comparable to full-atom values): 36824 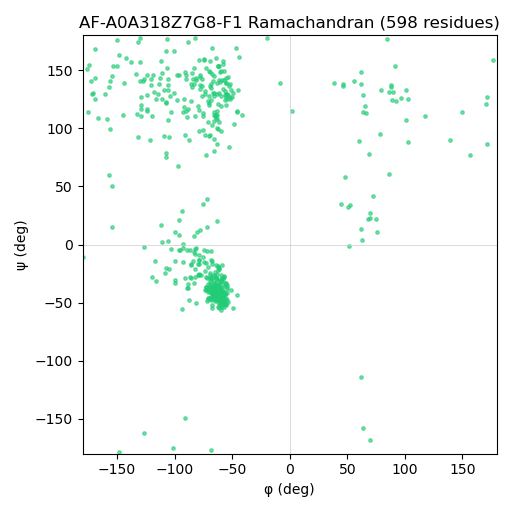Å² total; per-residue (Å²): 134,89,79,89,88,82,85,88,87,86,86,88,89,87,85,84,82,87,86,83,85,84,87,46,54,91,46,66,60,82,78,82,66,90,65,65,76,68,85,73,80,74,79,76,90,73,91,76,88,80,90,82,90,81,85,80,88,87,90,84,89,90,92,81,88,89,89,84,89,81,89,81,90,84,89,89,85,84,88,85,92,87,92,88,93,86,90,89,86,88,86,90,88,78,85,80,79,77,81,71,51,92,74,29,29,49,51,32,54,76,68,73,43,73,43,80,63,45,79,80,52,31,61,76,30,55,78,68,77,38,86,53,75,26,60,88,72,94,75,78,77,86,73,85,70,78,79,72,79,75,80,77,76,83,70,73,94,82,68,79,76,72,79,77,74,85,67,51,76,67,50,45,54,16,39,52,44,21,61,71,56,47,28,62,26,60,34,71,65,40,25,52,55,50,56,53,35,44,72,74,34,71,42,45,32,28,32,40,32,19,32,11,42,44,48,51,17,55,42,65,75,43,85,63,62,59,66,60,27,51,52,25,39,53,49,18,51,55,57,56,76,73,54,95,69,59,66,53,58,52,41,56,42,23,54,45,50,22,51,37,25,32,63,71,43,30,37,58,62,15,49,52,29,47,44,55,35,46,35,55,53,60,69,36,64,83,51,58,90,85,40,88,75,40,66,56,69,55,55,51,51,50,50,44,48,52,50,40,54,43,45,72,47,48,34,65,84,65,44,56,84,81,49,46,81,74,96,68,86,77,76,73,71,67,73,66,74,78,56,96,71,53,74,68,52,50,52,53,51,48,53,54,52,50,40,52,49,48,44,50,52,45,48,49,20,56,58,38,74,46,82,92,66,91,45,71,66,55,53,51,50,50,50,52,51,51,53,52,51,56,48,52,53,50,52,49,52,52,50,52,52,53,49,50,53,47,50,56,51,45,61,74,74,52,81,77,72,44,74,77,55,43,58,64,50,49,45,51,50,38,52,48,52,51,52,53,53,60,71,72,40,61,82,80,65,52,82,69,60,45,58,86,46,57,85,57,52,57,66,62,73,38,85,83,80,82,84,87,85,81,76,91,80,78,68,86,56,98,63,72,85,73,63,43,44,64,30,64,55,96,72,53,64,71,57,34,44,48,39,24,64,53,41,53,37,43,69,62,14,51,51,22,35,52,48,29,57,66,59,42,38,30,50,50,82,46,39,21,52,60,49,20,54,54,31,51,50,56,45,52,52,24,35,53,61,44,72,49,62,88,91,55,86,52,49,48,85,64,48,42,77,43,21,33,68,64,23,75,46,53,40,64,36,61,90,48,31,33,40,40,37,34,32,60,46,56,95,87,58,96,67,74,71,45,74,49,79,47,80,112

Mean predicted aligned error: 16.97 Å

InterPro domains:
  IPR001138 Zn(2)Cys(6) fungal-type DNA-binding domain [PF00172] (104-139)
  IPR001138 Zn(2)Cys(6) fungal-type DNA-binding domain [PS00463] (104-132)
  IPR001138 Zn(2)Cys(6) fungal-type DNA-binding domain [PS50048] (104-132)
  IPR001138 Zn(2)Cys(6) fungal-type DNA-binding domain [SM00066] (99-143)
  IPR001138 Zn(2)Cys(6) fungal-type DNA-binding domain [cd00067] (100-132)
  IPR036864 Zn(2)-C6 fungal-type DNA-binding domain superfamily [G3DSA:4.10.240.10] (97-137)
  IPR036864 Zn(2)-C6 fungal-type DNA-binding domain superfamily [SSF57701] (95-134)

Secondary structure (DSSP, 8-state):
-----------------------STT-----SSSSTTSS----------------------------------------------------------PPPPTT--HHHHHTT------SSS-HHHHTTT---------------------------TT-PPP------HHHHHHHHHIIIIIHHHT-HHHHHHHHHHHHH-HHHHHHHHHHHHHHHHHHHTPPP-HHHHHHHHHHHHHHHHTS---HHHHHHHHHHHHHHHHHHT-HHHHHHHHHHHHHHHHHGGGS-TT-TTSPPHHHHHHHHHHHHHHHHHTTGGGS-TTTS---PPPP-GGGGGGS---HHHHHHHHHHHHHHHHHHHHHHHHHHHS-----HHHHHHHHHHHHHHHHHHHHHHHHHHHHHHHHHHHHHH-SSTHHHHHHHHHHHHHHHHHHHHHHHS-SSPPTTTTGGGGGGTHHHH-----SSS--TTS---SSSPPPPEEE-SS-SHHHHHHHHHH---HHHHHHHHHHHHHS-EEETTEEHHHHHHHHHHHHHHHHHHTTPPTT----GGGS-GGGS--EEEEEE-SSSEEEEEEE-S-TTS--PPEEEEEE-

pLDDT: mean 71.41, std 24.69, range [20.56, 98.19]